Protein AF-A0A7S4APW2-F1 (afdb_monomer_lite)

Sequence (548 aa):
MTDTPQLSEIRIISPELAVESDDISSRRARQATAEILATDNDNNNNMNKKTTRRNTIDNVVSSSSSSSSSSRRSPFLKQDEGVLMEVLAELDRERHKRAELEAKVRVLEQEVQIHRRKSSKSSKTSMRDYTIVKTERDGYKEILDALTQDRPAFSICSTSNGKQQKRDDPYNQQQSLPIHIVRLLEVMPWDSRAQQYVFGEEHVYEWQIYSADKKWQKELRYFPTFFKTLPIVVPSPGKTVSDEAAAAKTNPFFGAANIAPPKQCVLTDLEGKTIFNIDKGYPLPEDGGGWTWVGPWKVEKNNDTDEQGWTYSNETQFMSDISTYHGQFLVPEKGTPNIMKRRRKWIRPRTLIDYPYASKMTQEYLKLIAEKSRLGSSFDKLSGQLVDTKMSLTTLEADEERTSARMRVLERDLDDKNKILGLVEHGAGLKLIKAAATTTTGSTPKPSDGHSKSLDSTKKVDDIRSAVTQWVSNTVHKQLQPTNEDSTIATAPLKTTKENYEKKGNGHKAEVDENNSSIGPNSSPDQSILVTQLVQQQQQQQQQQDPK

Foldseek 3Di:
DDDDDDDDDDPDDDPPPPDPDPCVVVVVVVVVVVVVVVVVVVVPPPPPPDDDDDDDDDDDDDDDDPPPPPPPPDPVVVVVVVVVVVVVVVVVVVVVVLVVLVVLLVVLVVVLVVLVVVVVDDDPVSVVVSVVSVVVSVVSVVVSCVVPVQFLLPVVVVPVVPDPPPDDPVPPPLQADDSVLLVCLQPPVVDPVNVPVFKDKDKKKWKWWQDPVRDTDFAPVPDDVVLVPAAEDEPDLPDPVPVVVVVVVVCCPPPPPQDDPDQRGFMDDQQSRYTYDCPSHDDDRPSQFDKDWQGGKDWDDDPLADPRQKFWDQDPNCRNCVPPDPDRRDPDDPPPPRTTMIMIMIMIMMGGQGHPRHGPVSNVVSVVVSVVSNVVSVVVVVVVVVVVVVVVVVVVVVVVVVVVVVVVVVVVVVVVVVVVVVVCCVVVPVPVPPPPPPPDDDDDDDDDDDDDDPPPPVVVVVVVVVVVVVVVVVVVVVVPPPPPVPDPPDDDDDDDDDDDDDDDDDDDDDDDDDDDDDDDDPDPPVVVVVVVVVVVVVVVVVVVPDDD

Organism: NCBI:txid44445

pLDDT: mean 70.66, std 21.28, range [29.33, 97.62]

Structure (mmCIF, N/CA/C/O backbone):
data_AF-A0A7S4APW2-F1
#
_entry.id   AF-A0A7S4APW2-F1
#
loop_
_atom_site.group_PDB
_atom_site.id
_atom_site.type_symbol
_atom_site.label_atom_id
_atom_site.label_alt_id
_atom_site.label_comp_id
_atom_site.label_asym_id
_atom_site.label_entity_id
_atom_site.label_seq_id
_atom_site.pdbx_PDB_ins_code
_atom_site.Cartn_x
_atom_site.Cartn_y
_atom_site.Cartn_z
_atom_site.occupancy
_atom_site.B_iso_or_equiv
_atom_site.auth_seq_id
_atom_site.auth_comp_id
_atom_site.auth_asym_id
_atom_site.auth_atom_id
_atom_site.pdbx_PDB_model_num
ATOM 1 N N . MET A 1 1 ? -24.302 52.470 4.483 1.00 46.66 1 MET A N 1
ATOM 2 C CA . MET A 1 1 ? -24.109 51.117 3.911 1.00 46.66 1 MET A CA 1
ATOM 3 C C . MET A 1 1 ? -22.610 50.872 3.915 1.00 46.66 1 MET A C 1
ATOM 5 O O . MET A 1 1 ? -21.939 51.412 3.057 1.00 46.66 1 MET A O 1
ATOM 9 N N . THR A 1 2 ? -21.995 50.275 4.925 1.00 39.41 2 THR A N 1
ATOM 10 C CA . THR A 1 2 ? -22.342 49.064 5.683 1.00 39.41 2 THR A CA 1
ATOM 11 C C . THR A 1 2 ? -22.019 49.246 7.171 1.00 39.41 2 THR A C 1
ATOM 13 O O . THR A 1 2 ? -20.874 49.534 7.509 1.00 39.41 2 THR A O 1
ATOM 16 N N . ASP A 1 3 ? -23.019 49.062 8.034 1.00 38.59 3 ASP A N 1
ATOM 17 C CA . ASP A 1 3 ? -22.862 49.062 9.491 1.00 38.59 3 ASP A CA 1
ATOM 18 C C . ASP A 1 3 ? -22.410 47.678 9.971 1.00 38.59 3 ASP A C 1
ATOM 20 O O . ASP A 1 3 ? -23.110 46.679 9.802 1.00 38.59 3 ASP A O 1
ATOM 24 N N . THR A 1 4 ? -21.229 47.622 10.577 1.00 44.81 4 THR A N 1
ATOM 25 C CA . THR A 1 4 ? -20.754 46.500 11.396 1.00 44.81 4 THR A CA 1
ATOM 26 C C . THR A 1 4 ? -21.271 46.659 12.829 1.00 44.81 4 THR A C 1
ATOM 28 O O . THR A 1 4 ? -21.018 47.705 13.431 1.00 44.81 4 THR A O 1
ATOM 31 N N . PRO A 1 5 ? -21.948 45.657 13.421 1.00 49.31 5 PRO A N 1
ATOM 32 C CA . PRO A 1 5 ? -22.375 45.741 14.810 1.00 49.31 5 PRO A CA 1
ATOM 33 C C . PRO A 1 5 ? -21.174 45.552 15.744 1.00 49.31 5 PRO A C 1
ATOM 35 O O . PRO A 1 5 ? -20.456 44.555 15.668 1.00 49.31 5 PRO A O 1
ATOM 38 N N . GLN A 1 6 ? -20.964 46.519 16.639 1.00 41.28 6 GLN A N 1
ATOM 39 C CA . GLN A 1 6 ? -20.051 46.374 17.768 1.00 41.28 6 GLN A CA 1
ATOM 40 C C . GLN A 1 6 ? -20.635 45.363 18.760 1.00 41.28 6 GLN A C 1
ATOM 42 O O . GLN A 1 6 ? -21.744 45.538 19.263 1.00 41.28 6 GLN A O 1
ATOM 47 N N . LEU A 1 7 ? -19.879 44.299 19.028 1.00 38.47 7 LEU A N 1
ATOM 48 C CA . LEU A 1 7 ? -20.158 43.343 20.094 1.00 38.47 7 LEU A CA 1
ATOM 49 C C . LEU A 1 7 ? -19.950 44.040 21.441 1.00 38.47 7 LEU A C 1
ATOM 51 O O . LEU A 1 7 ? -18.830 44.400 21.799 1.00 38.47 7 LEU A O 1
ATOM 55 N N . SER A 1 8 ? -21.043 44.246 22.169 1.00 45.22 8 SER A N 1
ATOM 56 C CA . SER A 1 8 ? -21.020 44.706 23.549 1.00 45.22 8 SER A CA 1
ATOM 57 C C . SER A 1 8 ? -20.456 43.618 24.464 1.00 45.22 8 SER A C 1
ATOM 59 O O . SER A 1 8 ? -20.841 42.450 24.431 1.00 45.22 8 SER A O 1
ATOM 61 N N . GLU A 1 9 ? -19.507 44.044 25.284 1.00 38.50 9 GLU A N 1
ATOM 62 C CA . GLU A 1 9 ? -18.780 43.273 26.279 1.00 38.50 9 GLU A CA 1
ATOM 63 C C . GLU A 1 9 ? -19.743 42.810 27.392 1.00 38.50 9 GLU A C 1
ATOM 65 O O . GLU A 1 9 ? -20.202 43.598 28.222 1.00 38.50 9 GLU A O 1
ATOM 70 N N . ILE A 1 10 ? -20.100 41.522 27.397 1.00 38.59 10 ILE A N 1
ATOM 71 C CA . ILE A 1 10 ? -20.909 40.914 28.460 1.00 38.59 10 ILE A CA 1
ATOM 72 C C . ILE A 1 10 ? -20.007 40.731 29.686 1.00 38.59 10 ILE A C 1
ATOM 74 O O . ILE A 1 10 ? -19.272 39.751 29.801 1.00 38.59 10 ILE A O 1
ATOM 78 N N . ARG A 1 11 ? -20.067 41.679 30.629 1.00 34.31 11 ARG A N 1
ATOM 79 C CA . ARG A 1 11 ? -19.529 41.488 31.982 1.00 34.31 11 ARG A CA 1
ATOM 80 C C . ARG A 1 11 ? -20.405 40.487 32.732 1.00 34.31 11 ARG A C 1
ATOM 82 O O . ARG A 1 11 ? -21.483 40.827 33.212 1.00 34.31 11 ARG A O 1
ATOM 89 N N . ILE A 1 12 ? -19.920 39.255 32.839 1.00 37.19 12 ILE A N 1
ATOM 90 C CA . ILE A 1 12 ? -20.450 38.247 33.757 1.00 37.19 12 ILE A CA 1
ATOM 91 C C . ILE A 1 12 ? -20.097 38.704 35.177 1.00 37.19 12 ILE A C 1
ATOM 93 O O . ILE A 1 12 ? -18.947 38.630 35.604 1.00 37.19 12 ILE A O 1
ATOM 97 N N . ILE A 1 13 ? -21.088 39.234 35.892 1.00 36.31 13 ILE A N 1
ATOM 98 C CA . ILE A 1 13 ? -20.993 39.517 37.324 1.00 36.31 13 ILE A CA 1
ATOM 99 C C . ILE A 1 13 ? -21.163 38.176 38.043 1.00 36.31 13 ILE A C 1
ATOM 101 O O . ILE A 1 13 ? -22.276 37.661 38.137 1.00 36.31 13 ILE A O 1
ATOM 105 N N . SER A 1 14 ? -20.060 37.599 38.523 1.00 35.00 14 SER A N 1
ATOM 106 C CA . SER A 1 14 ? -20.093 36.487 39.477 1.00 35.00 14 SER A CA 1
ATOM 107 C C . SER A 1 14 ? -20.611 36.997 40.825 1.00 35.00 14 SER A C 1
ATOM 109 O O . SER A 1 14 ? -19.992 37.898 41.395 1.00 35.00 14 SER A O 1
ATOM 111 N N . PRO A 1 15 ? -21.711 36.453 41.373 1.00 44.31 15 PRO A N 1
ATOM 112 C CA . PRO A 1 15 ? -22.085 36.725 42.749 1.00 44.31 15 PRO A CA 1
ATOM 113 C C . PRO A 1 15 ? -21.163 35.919 43.670 1.00 44.31 15 PRO A C 1
ATOM 115 O O . PRO A 1 15 ? -21.311 34.708 43.827 1.00 44.31 15 PRO A O 1
ATOM 118 N N . GLU A 1 16 ? -20.195 36.603 44.273 1.00 35.84 16 GLU A N 1
ATOM 119 C CA . GLU A 1 16 ? -19.396 36.101 45.388 1.00 35.84 16 GLU A CA 1
ATOM 120 C C . GLU A 1 16 ? -20.300 36.026 46.632 1.00 35.84 16 GLU A C 1
ATOM 122 O O . GLU A 1 16 ? -20.378 36.938 47.451 1.00 35.84 16 GLU A O 1
ATOM 127 N N . LEU A 1 17 ? -21.083 34.948 46.728 1.00 38.81 17 LEU A N 1
ATOM 128 C CA . LEU A 1 17 ? -21.803 34.586 47.943 1.00 38.81 17 LEU A CA 1
ATOM 129 C C . LEU A 1 17 ? -20.832 33.843 48.859 1.00 38.81 17 LEU A C 1
ATOM 131 O O . LEU A 1 17 ? -20.675 32.626 48.770 1.00 38.81 17 LEU A O 1
ATOM 135 N N . ALA A 1 18 ? -20.187 34.596 49.749 1.00 39.97 18 ALA A N 1
ATOM 136 C CA . ALA A 1 18 ? -19.534 34.061 50.933 1.00 39.97 18 ALA A CA 1
ATOM 137 C C . ALA A 1 18 ? -20.603 33.442 51.850 1.00 39.97 18 ALA A C 1
ATOM 139 O O . ALA A 1 18 ? -21.172 34.100 52.718 1.00 39.97 18 ALA A O 1
ATOM 140 N N . VAL A 1 19 ? -20.923 32.172 51.606 1.00 42.41 19 VAL A N 1
ATOM 141 C CA . VAL A 1 19 ? -21.634 31.325 52.560 1.00 42.41 19 VAL A CA 1
ATOM 142 C C . VAL A 1 19 ? -20.557 30.614 53.368 1.00 42.41 19 VAL A C 1
ATOM 144 O O . VAL A 1 19 ? -19.901 29.705 52.862 1.00 42.41 19 VAL A O 1
ATOM 147 N N . GLU A 1 20 ? -20.356 31.049 54.613 1.00 45.91 20 GLU A N 1
ATOM 148 C CA . GLU A 1 20 ? -19.683 30.250 55.639 1.00 45.91 20 GLU A CA 1
ATOM 149 C C . GLU A 1 20 ? -20.482 28.952 55.808 1.00 45.91 20 GLU A C 1
ATOM 151 O O . GLU A 1 20 ? -21.483 28.886 56.518 1.00 45.91 20 GLU A O 1
ATOM 156 N N . SER A 1 21 ? -20.097 27.917 55.064 1.00 43.94 21 SER A N 1
ATOM 157 C CA . SER A 1 21 ? -20.620 26.573 55.253 1.00 43.94 21 SER A CA 1
ATOM 158 C C . SER A 1 21 ? -20.024 26.015 56.540 1.00 43.94 21 SER A C 1
ATOM 160 O O . SER A 1 21 ? -18.816 25.785 56.605 1.00 43.94 21 SER A O 1
ATOM 162 N N . ASP A 1 22 ? -20.873 25.799 57.542 1.00 47.16 22 ASP A N 1
ATOM 163 C CA . ASP A 1 22 ? -20.510 25.177 58.811 1.00 47.16 22 ASP A CA 1
ATOM 164 C C . ASP A 1 22 ? -19.662 23.909 58.600 1.00 47.16 22 ASP A C 1
ATOM 166 O O . ASP A 1 22 ? -20.086 22.909 58.010 1.00 47.16 22 ASP A O 1
ATOM 170 N N . ASP A 1 23 ? -18.457 23.944 59.166 1.00 55.06 23 ASP A N 1
ATOM 171 C CA . ASP A 1 23 ? -17.358 22.971 59.067 1.00 55.06 23 ASP A CA 1
ATOM 172 C C . ASP A 1 23 ? -17.702 21.560 59.618 1.00 55.06 23 ASP A C 1
ATOM 174 O O . ASP A 1 23 ? -16.896 20.624 59.617 1.00 55.06 23 ASP A O 1
ATOM 178 N N . ILE A 1 24 ? -18.933 21.374 60.101 1.00 56.41 24 ILE A N 1
ATOM 179 C CA . ILE A 1 24 ? -19.411 20.170 60.788 1.00 56.41 24 ILE A CA 1
ATOM 180 C C . ILE A 1 24 ? -19.688 19.032 59.793 1.00 56.41 24 ILE A C 1
ATOM 182 O O . ILE A 1 24 ? -19.375 17.873 60.084 1.00 56.41 24 ILE A O 1
ATOM 186 N N . SER A 1 25 ? -20.217 19.341 58.602 1.00 54.72 25 SER A N 1
ATOM 187 C CA . SER A 1 25 ? -20.509 18.320 57.581 1.00 54.72 25 SER A CA 1
ATOM 188 C C . SER A 1 25 ? -19.222 17.769 56.948 1.00 54.72 25 SER A C 1
ATOM 190 O O . SER A 1 25 ? -19.047 16.556 56.813 1.00 54.72 25 SER A O 1
ATOM 192 N N . SER A 1 26 ? -18.246 18.650 56.696 1.00 58.59 26 SER A N 1
ATOM 193 C CA . SER A 1 26 ? -16.911 18.288 56.196 1.00 58.59 26 SER A CA 1
ATOM 194 C C . SER A 1 26 ? -16.142 17.416 57.199 1.00 58.59 26 SER A C 1
ATOM 196 O O . SER A 1 26 ? -15.516 16.425 56.816 1.00 58.59 26 SER A O 1
ATOM 198 N N . ARG A 1 27 ? -16.254 17.703 58.507 1.00 62.44 27 ARG A N 1
ATOM 199 C CA . ARG A 1 27 ? -15.673 16.858 59.565 1.00 62.44 27 ARG A CA 1
ATOM 200 C C . ARG A 1 27 ? -16.296 15.467 59.622 1.00 62.44 27 ARG A C 1
ATOM 202 O O . ARG A 1 27 ? -15.559 14.490 59.732 1.00 62.44 27 ARG A O 1
ATOM 209 N N . ARG A 1 28 ? -17.626 15.359 59.523 1.00 62.88 28 ARG A N 1
ATOM 210 C CA . ARG A 1 28 ? -18.327 14.067 59.602 1.00 62.88 28 ARG A CA 1
ATOM 211 C C . ARG A 1 28 ? -18.075 13.202 58.360 1.00 62.88 28 ARG A C 1
ATOM 213 O O . ARG A 1 28 ? -17.872 12.000 58.505 1.00 62.88 28 ARG A O 1
ATOM 220 N N . ALA A 1 29 ? -17.981 13.813 57.176 1.00 59.59 29 ALA A N 1
ATOM 221 C CA . ALA A 1 29 ? -17.570 13.123 55.954 1.00 59.59 29 ALA A CA 1
ATOM 222 C C . ALA A 1 29 ? -16.134 12.584 56.066 1.00 59.59 29 ALA A C 1
ATOM 224 O O . ALA A 1 29 ? -15.910 11.406 55.814 1.00 59.59 29 ALA A O 1
ATOM 225 N N . ARG A 1 30 ? -15.173 13.396 56.536 1.00 68.25 30 ARG A N 1
ATOM 226 C CA . ARG A 1 30 ? -13.781 12.946 56.747 1.00 68.25 30 ARG A CA 1
ATOM 227 C C . ARG A 1 30 ? -13.668 11.836 57.796 1.00 68.25 30 ARG A C 1
ATOM 229 O O . ARG A 1 30 ? -12.844 10.941 57.638 1.00 68.25 30 ARG A O 1
ATOM 236 N N . GLN A 1 31 ? -14.495 11.878 58.842 1.00 70.06 31 GLN A N 1
ATOM 237 C CA . GLN A 1 31 ? -14.509 10.855 59.889 1.00 70.06 31 GLN A CA 1
ATOM 238 C C . GLN A 1 31 ? -15.066 9.517 59.376 1.00 70.06 31 GLN A C 1
ATOM 240 O O . GLN A 1 31 ? -14.469 8.481 59.649 1.00 70.06 31 GLN A O 1
ATOM 245 N N . ALA A 1 32 ? -16.123 9.536 58.556 1.00 64.50 32 ALA A N 1
ATOM 246 C CA . ALA A 1 32 ? -16.670 8.329 57.931 1.00 64.50 32 ALA A CA 1
ATOM 247 C C . ALA A 1 32 ? -15.687 7.683 56.934 1.00 64.50 32 ALA A C 1
ATOM 249 O O . ALA A 1 32 ? -15.544 6.462 56.910 1.00 64.50 32 ALA A O 1
ATOM 250 N N . THR A 1 33 ? -14.954 8.482 56.148 1.00 62.84 33 THR A N 1
ATOM 251 C CA . THR A 1 33 ? -13.938 7.953 55.218 1.00 62.84 33 THR A CA 1
ATOM 252 C C . THR A 1 33 ? -12.759 7.312 55.955 1.00 62.84 33 THR A C 1
ATOM 254 O O . THR A 1 33 ? -12.252 6.279 55.521 1.00 62.84 33 THR A O 1
ATOM 257 N N . ALA A 1 34 ? -12.336 7.890 57.085 1.00 66.81 34 ALA A N 1
ATOM 258 C CA . ALA A 1 34 ? -11.272 7.329 57.917 1.00 66.81 34 ALA A CA 1
ATOM 259 C C . ALA A 1 34 ? -11.684 6.002 58.584 1.00 66.81 34 ALA A C 1
ATOM 261 O O . ALA A 1 34 ? -10.858 5.101 58.708 1.00 66.81 34 ALA A O 1
ATOM 262 N N . GLU A 1 35 ? -12.955 5.861 58.968 1.00 65.94 35 GLU A N 1
ATOM 263 C CA . GLU A 1 35 ? -13.482 4.642 59.593 1.00 65.94 35 GLU A CA 1
ATOM 264 C C . GLU A 1 35 ? -13.567 3.475 58.592 1.00 65.94 35 GLU A C 1
ATOM 266 O O . GLU A 1 35 ? -13.188 2.353 58.922 1.00 65.94 35 GLU A O 1
ATOM 271 N N . ILE A 1 36 ? -13.947 3.752 57.337 1.00 58.50 36 ILE A N 1
ATOM 272 C CA . ILE A 1 36 ? -13.977 2.751 56.254 1.00 58.50 36 ILE A CA 1
ATOM 273 C C . ILE A 1 36 ? -12.556 2.283 55.888 1.00 58.50 36 ILE A C 1
ATOM 275 O O . ILE A 1 36 ? -12.321 1.085 55.731 1.00 58.50 36 ILE A O 1
ATOM 279 N N . LEU A 1 37 ? -11.585 3.202 55.817 1.00 58.94 37 LEU A N 1
ATOM 280 C CA . LEU A 1 37 ? -10.184 2.858 55.533 1.00 58.94 37 LEU A CA 1
ATOM 281 C C . LEU A 1 37 ? -9.515 2.071 56.673 1.00 58.94 37 LEU A C 1
ATOM 283 O O . LEU A 1 37 ? -8.624 1.263 56.414 1.00 58.94 37 LEU A O 1
ATOM 287 N N . ALA A 1 38 ? -9.941 2.271 57.924 1.00 59.12 38 ALA A N 1
ATOM 288 C CA . ALA A 1 38 ? -9.437 1.503 59.061 1.00 59.12 38 ALA A CA 1
ATOM 289 C C . ALA A 1 38 ? -9.945 0.050 59.051 1.00 59.12 38 ALA A C 1
ATOM 291 O O . ALA A 1 38 ? -9.188 -0.859 59.389 1.00 59.12 38 ALA A O 1
ATOM 292 N N . THR A 1 39 ? -11.182 -0.195 58.603 1.00 53.47 39 THR A N 1
ATOM 293 C CA . THR A 1 39 ? -11.754 -1.553 58.560 1.00 53.47 39 THR A CA 1
ATOM 294 C C . THR A 1 39 ? -11.157 -2.460 57.480 1.00 53.47 39 THR A C 1
ATOM 296 O O . THR A 1 39 ? -11.162 -3.679 57.648 1.00 53.47 39 THR A O 1
ATOM 299 N N . ASP A 1 40 ? -10.578 -1.900 56.414 1.00 46.88 40 ASP A N 1
ATOM 300 C CA . ASP A 1 40 ? -9.946 -2.692 55.347 1.00 46.88 40 ASP A CA 1
ATOM 301 C C . ASP A 1 40 ? -8.516 -3.151 55.696 1.00 46.88 40 ASP A C 1
ATOM 303 O O . ASP A 1 40 ? -8.002 -4.099 55.096 1.00 46.88 40 ASP A O 1
ATOM 307 N N . ASN A 1 41 ? -7.876 -2.542 56.701 1.00 45.44 41 ASN A N 1
ATOM 308 C CA . ASN A 1 41 ? -6.494 -2.867 57.067 1.00 45.44 41 ASN A CA 1
ATOM 309 C C . ASN A 1 41 ? -6.378 -4.086 58.008 1.00 45.44 41 ASN A C 1
ATOM 311 O O . ASN A 1 41 ? -5.347 -4.760 58.025 1.00 45.44 41 ASN A O 1
ATOM 315 N N . ASP A 1 42 ? -7.445 -4.437 58.735 1.00 46.06 42 ASP A N 1
ATOM 316 C CA . ASP A 1 42 ? -7.441 -5.578 59.665 1.00 46.06 42 ASP A CA 1
ATOM 317 C C . ASP A 1 42 ? -7.689 -6.934 58.981 1.00 46.06 42 ASP A C 1
ATOM 319 O O . ASP A 1 42 ? -7.363 -7.987 59.535 1.00 46.06 42 ASP A O 1
ATOM 323 N N . ASN A 1 43 ? -8.187 -6.941 57.740 1.00 44.16 43 ASN A N 1
ATOM 324 C CA . ASN A 1 43 ? -8.532 -8.181 57.039 1.00 44.16 43 ASN A CA 1
ATOM 325 C C . ASN A 1 43 ? -7.369 -8.796 56.231 1.00 44.16 43 ASN A C 1
ATOM 327 O O . ASN A 1 43 ? -7.477 -9.926 55.755 1.00 44.16 43 ASN A O 1
ATOM 331 N N . ASN A 1 44 ? -6.235 -8.095 56.103 1.00 41.25 44 ASN A N 1
ATOM 332 C CA . ASN A 1 44 ? -5.114 -8.524 55.252 1.00 41.25 44 ASN A CA 1
ATOM 333 C C . ASN A 1 44 ? -3.974 -9.247 56.000 1.00 41.25 44 ASN A C 1
ATOM 335 O O . ASN A 1 44 ? -3.053 -9.772 55.376 1.00 41.25 44 ASN A O 1
ATOM 339 N N . ASN A 1 45 ? -4.040 -9.349 57.332 1.00 43.34 45 ASN A N 1
ATOM 340 C CA . ASN A 1 45 ? -2.967 -9.945 58.141 1.00 43.34 45 ASN A CA 1
ATOM 341 C C . ASN A 1 45 ? -3.084 -11.463 58.384 1.00 43.34 45 ASN A C 1
ATOM 343 O O . ASN A 1 45 ? -2.236 -12.035 59.072 1.00 43.34 45 ASN A O 1
ATOM 347 N N . ASN A 1 46 ? -4.081 -12.150 57.808 1.00 41.22 46 ASN A N 1
ATOM 348 C CA . ASN A 1 46 ? -4.351 -13.562 58.131 1.00 41.22 46 ASN A CA 1
ATOM 349 C C . ASN A 1 46 ? -4.052 -14.584 57.010 1.00 41.22 46 ASN A C 1
ATOM 351 O O . ASN A 1 46 ? -4.343 -15.766 57.174 1.00 41.22 46 ASN A O 1
ATOM 355 N N . MET A 1 47 ? -3.440 -14.178 55.887 1.00 44.22 47 MET A N 1
ATOM 356 C CA . MET A 1 47 ? -3.174 -15.078 54.740 1.00 44.22 47 MET A CA 1
ATOM 357 C C . MET A 1 47 ? -1.693 -15.450 54.508 1.00 44.22 47 MET A C 1
ATOM 359 O O . MET A 1 47 ? -1.412 -16.320 53.693 1.00 44.22 47 MET A O 1
ATOM 363 N N . ASN A 1 48 ? -0.735 -14.906 55.274 1.00 38.12 48 ASN A N 1
ATOM 364 C CA . ASN A 1 48 ? 0.709 -15.110 55.033 1.00 38.12 48 ASN A CA 1
ATOM 365 C C . ASN A 1 48 ? 1.444 -16.008 56.052 1.00 38.12 48 ASN A C 1
ATOM 367 O O . ASN A 1 48 ? 2.607 -15.778 56.380 1.00 38.12 48 ASN A O 1
ATOM 371 N N . LYS A 1 49 ? 0.807 -17.075 56.553 1.00 39.88 49 LYS A N 1
ATOM 372 C CA . LYS A 1 49 ? 1.482 -18.077 57.411 1.00 39.88 49 LYS A CA 1
ATOM 373 C C . LYS A 1 49 ? 1.156 -19.523 57.033 1.00 39.88 49 LYS A C 1
ATOM 375 O O . LYS A 1 49 ? 0.736 -20.292 57.894 1.00 39.88 49 LYS A O 1
ATOM 380 N N . LYS A 1 50 ? 1.351 -19.946 55.775 1.00 42.66 50 LYS A N 1
ATOM 381 C CA . LYS A 1 50 ? 1.342 -21.396 55.485 1.00 42.66 50 LYS A CA 1
ATOM 382 C C . LYS A 1 50 ? 2.018 -21.868 54.192 1.00 42.66 50 LYS A C 1
ATOM 384 O O . LYS A 1 50 ? 1.432 -22.680 53.491 1.00 42.66 50 LYS A O 1
ATOM 389 N N . THR A 1 51 ? 3.269 -21.495 53.917 1.00 39.91 51 THR A N 1
ATOM 390 C CA . THR A 1 51 ? 4.042 -22.219 52.879 1.00 39.91 51 THR A CA 1
ATOM 391 C C . THR A 1 51 ? 5.555 -22.091 53.054 1.00 39.91 51 THR A C 1
ATOM 393 O O . THR A 1 51 ? 6.254 -21.512 52.236 1.00 39.91 51 THR A O 1
ATOM 396 N N . THR A 1 52 ? 6.087 -22.700 54.115 1.00 40.53 52 THR A N 1
ATOM 397 C CA . THR A 1 52 ? 7.522 -23.011 54.195 1.00 40.53 52 THR A CA 1
ATOM 398 C C . THR A 1 52 ? 7.682 -24.442 54.672 1.00 40.53 52 THR A C 1
ATOM 400 O O . THR A 1 52 ? 7.676 -24.702 55.873 1.00 40.53 52 THR A O 1
ATOM 403 N N . ARG A 1 53 ? 7.808 -25.389 53.734 1.00 36.56 53 ARG A N 1
ATOM 404 C CA . ARG A 1 53 ? 8.491 -26.669 53.971 1.00 36.56 53 ARG A CA 1
ATOM 405 C C . ARG A 1 53 ? 8.810 -27.390 52.657 1.00 36.56 53 ARG A C 1
ATOM 407 O O . ARG A 1 53 ? 7.902 -27.774 51.935 1.00 36.56 53 ARG A O 1
ATOM 414 N N . ARG A 1 54 ? 10.114 -27.656 52.500 1.00 37.50 54 ARG A N 1
ATOM 415 C CA . ARG A 1 54 ? 10.773 -28.717 51.714 1.00 37.50 54 ARG A CA 1
ATOM 416 C C . ARG A 1 54 ? 10.695 -28.625 50.185 1.00 37.50 54 ARG A C 1
ATOM 418 O O . ARG A 1 54 ? 9.682 -28.946 49.587 1.00 37.50 54 ARG A O 1
ATOM 425 N N . ASN A 1 55 ? 11.844 -28.363 49.562 1.00 35.97 55 ASN A N 1
ATOM 426 C CA . ASN A 1 55 ? 12.642 -29.454 48.996 1.00 35.97 55 ASN A CA 1
ATOM 427 C C . ASN A 1 55 ? 14.073 -28.988 48.706 1.00 35.97 55 ASN A C 1
ATOM 429 O O . ASN A 1 55 ? 14.314 -28.124 47.871 1.00 35.97 55 ASN A O 1
ATOM 433 N N . THR A 1 56 ? 15.002 -29.593 49.440 1.00 41.38 56 THR A N 1
ATOM 434 C CA . THR A 1 56 ? 16.437 -29.626 49.172 1.00 41.38 56 THR A CA 1
ATOM 435 C C . THR A 1 56 ? 16.680 -30.898 48.372 1.00 41.38 56 THR A C 1
ATOM 437 O O . THR A 1 56 ? 16.473 -31.986 48.909 1.00 41.38 56 THR A O 1
ATOM 440 N N . ILE A 1 57 ? 17.067 -30.773 47.106 1.00 46.34 57 ILE A N 1
ATOM 441 C CA . ILE A 1 57 ? 17.727 -31.845 46.361 1.00 46.34 57 ILE A CA 1
ATOM 442 C C . ILE A 1 57 ? 18.899 -31.197 45.638 1.00 46.34 57 ILE A C 1
ATOM 444 O O . ILE A 1 57 ? 18.723 -30.330 44.783 1.00 46.34 57 ILE A O 1
ATOM 448 N N . ASP A 1 58 ? 20.086 -31.611 46.058 1.00 40.84 58 ASP A N 1
ATOM 449 C CA . ASP A 1 58 ? 21.338 -31.383 45.370 1.00 40.84 58 ASP A CA 1
ATOM 450 C C . ASP A 1 58 ? 21.303 -32.015 43.971 1.00 40.84 58 ASP A C 1
ATOM 452 O O . ASP A 1 58 ? 20.744 -33.096 43.773 1.00 40.84 58 ASP A O 1
ATOM 456 N N . ASN A 1 59 ? 22.066 -31.413 43.059 1.00 37.44 59 ASN A N 1
ATOM 457 C CA . ASN A 1 59 ? 23.229 -32.050 42.433 1.00 37.44 59 ASN A CA 1
ATOM 458 C C . ASN A 1 59 ? 23.302 -31.931 40.893 1.00 37.44 59 ASN A C 1
ATOM 460 O O . ASN A 1 59 ? 22.331 -32.119 40.167 1.00 37.44 59 ASN A O 1
ATOM 464 N N . VAL A 1 60 ? 24.553 -31.745 40.455 1.00 33.84 60 VAL A N 1
ATOM 465 C CA . VAL A 1 60 ? 25.149 -32.046 39.139 1.00 33.84 60 VAL A CA 1
ATOM 466 C C . VAL A 1 60 ? 25.010 -31.017 38.003 1.00 33.84 60 VAL A C 1
ATOM 468 O O . VAL A 1 60 ? 24.101 -31.037 37.184 1.00 33.84 60 VAL A O 1
ATOM 471 N N . VAL A 1 61 ? 26.042 -30.166 37.930 1.00 45.19 61 VAL A N 1
ATOM 472 C CA . VAL A 1 61 ? 26.958 -29.983 36.783 1.00 45.19 61 VAL A CA 1
ATOM 473 C C . VAL A 1 61 ? 26.362 -30.230 35.393 1.00 45.19 61 VAL A C 1
ATOM 475 O O . VAL A 1 61 ? 26.244 -31.368 34.948 1.00 45.19 61 VAL A O 1
ATOM 478 N N . SER A 1 62 ? 26.163 -29.150 34.637 1.00 34.19 62 SER A N 1
ATOM 479 C CA . SER A 1 62 ? 26.466 -29.115 33.201 1.00 34.19 62 SER A CA 1
ATOM 480 C C . SER A 1 62 ? 26.698 -27.673 32.762 1.00 34.19 62 SER A C 1
ATOM 482 O O . SER A 1 62 ? 25.800 -26.843 32.693 1.00 34.19 62 SER A O 1
ATOM 484 N N . SER A 1 63 ? 27.969 -27.399 32.511 1.00 43.56 63 SER A N 1
ATOM 485 C CA . SER A 1 63 ? 28.521 -26.245 31.823 1.00 43.56 63 SER A CA 1
ATOM 486 C C . SER A 1 63 ? 27.924 -26.091 30.422 1.00 43.56 63 SER A C 1
ATOM 488 O O . SER A 1 63 ? 28.186 -26.914 29.547 1.00 43.56 63 SER A O 1
ATOM 490 N N . SER A 1 64 ? 27.197 -25.000 30.190 1.00 34.91 64 SER A N 1
ATOM 491 C CA . SER A 1 64 ? 26.890 -24.504 28.849 1.00 34.91 64 SER A CA 1
ATOM 492 C C . SER A 1 64 ? 27.267 -23.029 28.756 1.00 34.91 64 SER A C 1
ATOM 494 O O . SER A 1 64 ? 26.685 -22.165 29.411 1.00 34.91 64 SER A O 1
ATOM 496 N N . SER A 1 65 ? 28.284 -22.790 27.940 1.00 40.47 65 SER A N 1
ATOM 497 C CA . SER A 1 65 ? 28.795 -21.515 27.457 1.00 40.47 65 SER A CA 1
ATOM 498 C C . SER A 1 65 ? 27.679 -20.572 27.004 1.00 40.47 65 SER A C 1
ATOM 500 O O . SER A 1 65 ? 27.090 -20.749 25.939 1.00 40.47 65 SER A O 1
ATOM 502 N N . SER A 1 66 ? 27.421 -19.539 27.802 1.00 37.94 66 SER A N 1
ATOM 503 C CA . SER A 1 66 ? 26.585 -18.404 27.430 1.00 37.94 66 SER A CA 1
ATOM 504 C C . SER A 1 66 ? 27.360 -17.488 26.482 1.00 37.94 66 SER A C 1
ATOM 506 O O . SER A 1 66 ? 28.117 -16.616 26.912 1.00 37.94 66 SER A O 1
ATOM 508 N N . SER A 1 67 ? 27.169 -17.694 25.182 1.00 39.38 67 SER A N 1
ATOM 509 C CA . SER A 1 67 ? 27.472 -16.708 24.151 1.00 39.38 67 SER A CA 1
ATOM 510 C C . SER A 1 67 ? 26.565 -15.496 24.361 1.00 39.38 67 SER A C 1
ATOM 512 O O . SER A 1 67 ? 25.366 -15.535 24.085 1.00 39.38 67 SER A O 1
ATOM 514 N N . SER A 1 68 ? 27.147 -14.428 24.895 1.00 40.34 68 SER A N 1
ATOM 515 C CA . SER A 1 68 ? 26.542 -13.115 25.077 1.00 40.34 68 SER A CA 1
ATOM 516 C C . SER A 1 68 ? 26.262 -12.462 23.720 1.00 40.34 68 SER A C 1
ATOM 518 O O . SER A 1 68 ? 27.001 -11.604 23.245 1.00 40.34 68 SER A O 1
ATOM 520 N N . SER A 1 69 ? 25.152 -12.847 23.090 1.00 39.91 69 SER A N 1
ATOM 521 C CA . SER A 1 69 ? 24.544 -12.057 22.025 1.00 39.91 69 SER A CA 1
ATOM 522 C C . SER A 1 69 ? 23.999 -10.775 22.654 1.00 39.91 69 SER A C 1
ATOM 524 O O . SER A 1 69 ? 22.897 -10.746 23.210 1.00 39.91 69 SER A O 1
ATOM 526 N N . SER A 1 70 ? 24.807 -9.718 22.613 1.00 41.22 70 SER A N 1
ATOM 527 C CA . SER A 1 70 ? 24.422 -8.351 22.939 1.00 41.22 70 SER A CA 1
ATOM 528 C C . SER A 1 70 ? 23.358 -7.887 21.946 1.00 41.22 70 SER A C 1
ATOM 530 O O . SER A 1 70 ? 23.620 -7.212 20.953 1.00 41.22 70 SER A O 1
ATOM 532 N N . SER A 1 71 ? 22.117 -8.285 22.225 1.00 42.12 71 SER A N 1
ATOM 533 C CA . SER A 1 71 ? 20.912 -7.732 21.629 1.00 42.12 71 SER A CA 1
ATOM 534 C C . SER A 1 71 ? 20.990 -6.217 21.782 1.00 42.12 71 SER A C 1
ATOM 536 O O . SER A 1 71 ? 20.777 -5.692 22.878 1.00 42.12 71 SER A O 1
ATOM 538 N N . ARG A 1 72 ? 21.306 -5.519 20.685 1.00 45.75 72 ARG A N 1
ATOM 539 C CA . ARG A 1 72 ? 21.157 -4.069 20.532 1.00 45.75 72 ARG A CA 1
ATOM 540 C C . ARG A 1 72 ? 19.671 -3.733 20.685 1.00 45.75 72 ARG A C 1
ATOM 542 O O . ARG A 1 72 ? 18.962 -3.541 19.706 1.00 45.75 72 ARG A O 1
ATOM 549 N N . ARG A 1 73 ? 19.179 -3.729 21.927 1.00 45.66 73 ARG A N 1
ATOM 550 C CA . ARG A 1 73 ? 17.877 -3.169 22.281 1.00 45.66 73 ARG A CA 1
ATOM 551 C C . ARG A 1 73 ? 17.946 -1.698 21.908 1.00 45.66 73 ARG A C 1
ATOM 553 O O . ARG A 1 73 ? 18.797 -0.972 22.422 1.00 45.66 73 ARG A O 1
ATOM 560 N N . SER A 1 74 ? 17.120 -1.306 20.945 1.00 47.72 74 SER A N 1
ATOM 561 C CA . SER A 1 74 ? 17.079 0.059 20.452 1.00 47.72 74 SER A CA 1
ATOM 562 C C . SER A 1 74 ? 16.815 1.012 21.630 1.00 47.72 74 SER A C 1
ATOM 564 O O . SER A 1 74 ? 15.944 0.742 22.462 1.00 47.72 74 SER A O 1
ATOM 566 N N . PRO A 1 75 ? 17.555 2.128 21.745 1.00 58.94 75 PRO A N 1
ATOM 567 C CA . PRO A 1 75 ? 17.354 3.108 22.815 1.00 58.94 75 PRO A CA 1
ATOM 568 C C . PRO A 1 75 ? 15.989 3.817 22.743 1.00 58.94 75 PRO A C 1
ATOM 570 O O . PRO A 1 75 ? 15.642 4.545 23.667 1.00 58.94 75 PRO A O 1
ATOM 573 N N . PHE A 1 76 ? 15.201 3.568 21.690 1.00 50.22 76 PHE A N 1
ATOM 574 C CA . PHE A 1 76 ? 13.881 4.158 21.471 1.00 50.22 76 PHE A CA 1
ATOM 575 C C . PHE A 1 76 ? 12.836 3.705 22.507 1.00 50.22 76 PHE A C 1
ATOM 577 O O . PHE A 1 76 ? 12.015 4.503 22.935 1.00 50.22 76 PHE A O 1
ATOM 584 N N . LEU A 1 77 ? 12.927 2.467 23.013 1.00 54.97 77 LEU A N 1
ATOM 585 C CA . LEU A 1 77 ? 11.931 1.923 23.952 1.00 54.97 77 LEU A CA 1
ATOM 586 C C . LEU A 1 77 ? 11.936 2.580 25.347 1.00 54.97 77 LEU A C 1
ATOM 588 O O . LEU A 1 77 ? 10.960 2.446 26.078 1.00 54.97 77 LEU A O 1
ATOM 592 N N . LYS A 1 78 ? 13.009 3.279 25.747 1.00 63.06 78 LYS A N 1
ATOM 593 C CA . LYS A 1 78 ? 13.103 3.865 27.100 1.00 63.06 78 LYS A CA 1
ATOM 594 C C . LYS A 1 78 ? 12.324 5.171 27.265 1.00 63.06 78 LYS A C 1
ATOM 596 O O . LYS A 1 78 ? 11.909 5.473 28.378 1.00 63.06 78 LYS A O 1
ATOM 601 N N . GLN A 1 79 ? 12.137 5.947 26.197 1.00 64.81 79 GLN A N 1
ATOM 602 C CA . GLN A 1 79 ? 11.296 7.151 26.262 1.00 64.81 79 GLN A CA 1
ATOM 603 C C . GLN A 1 79 ? 9.807 6.786 26.321 1.00 64.81 79 GLN A C 1
ATOM 605 O O . GLN A 1 79 ? 9.047 7.433 27.039 1.00 64.81 79 GLN A O 1
ATOM 610 N N . ASP A 1 80 ? 9.423 5.691 25.667 1.00 57.12 80 ASP A N 1
ATOM 611 C CA . ASP A 1 80 ? 8.034 5.227 25.611 1.00 57.12 80 ASP A CA 1
ATOM 612 C C . ASP A 1 80 ? 7.541 4.636 26.943 1.00 57.12 80 ASP A C 1
ATOM 614 O O . ASP A 1 80 ? 6.346 4.679 27.248 1.00 57.12 80 ASP A O 1
ATOM 618 N N . GLU A 1 81 ? 8.455 4.127 27.774 1.00 80.12 81 GLU A N 1
ATOM 619 C CA . GLU A 1 81 ? 8.129 3.608 29.106 1.00 80.12 81 GLU A CA 1
ATOM 620 C C . GLU A 1 81 ? 7.630 4.721 30.043 1.00 80.12 81 GLU A C 1
ATOM 622 O O . GLU A 1 81 ? 6.686 4.508 30.800 1.00 80.12 81 GLU A O 1
ATOM 627 N N . GLY A 1 82 ? 8.179 5.938 29.935 1.00 81.94 82 GLY A N 1
ATOM 628 C CA . GLY A 1 82 ? 7.749 7.084 30.745 1.00 81.94 82 GLY A CA 1
ATOM 629 C C . GLY A 1 82 ? 6.303 7.499 30.468 1.00 81.94 82 GLY A C 1
ATOM 630 O O . GLY A 1 82 ? 5.509 7.630 31.398 1.00 81.94 82 GLY A O 1
ATOM 631 N N . VAL A 1 83 ? 5.937 7.623 29.188 1.00 72.38 83 VAL A N 1
ATOM 632 C CA . VAL A 1 83 ? 4.571 7.992 28.773 1.00 72.38 83 VAL A CA 1
ATOM 633 C C . VAL A 1 83 ? 3.575 6.887 29.124 1.00 72.38 83 VAL A C 1
ATOM 635 O O . VAL A 1 83 ? 2.470 7.166 29.582 1.00 72.38 83 VAL A O 1
ATOM 638 N N . LEU A 1 84 ? 3.955 5.613 28.965 1.00 74.25 84 LEU A N 1
ATOM 639 C CA . LEU A 1 84 ? 3.113 4.497 29.397 1.00 74.25 84 LEU A CA 1
ATOM 640 C C . LEU A 1 84 ? 2.849 4.544 30.909 1.00 74.25 84 LEU A C 1
ATOM 642 O O . LEU A 1 84 ? 1.706 4.361 31.325 1.00 74.25 84 LEU A O 1
ATOM 646 N N . MET A 1 85 ? 3.874 4.816 31.719 1.00 82.12 85 MET A N 1
ATOM 647 C CA . MET A 1 85 ? 3.720 4.950 33.169 1.00 82.12 85 MET A CA 1
ATOM 648 C C . MET A 1 85 ? 2.857 6.157 33.552 1.00 82.12 85 MET A C 1
ATOM 650 O O . MET A 1 85 ? 2.066 6.055 34.486 1.00 82.12 85 MET A O 1
ATOM 654 N N . GLU A 1 86 ? 2.940 7.265 32.812 1.00 80.62 86 GLU A N 1
ATOM 655 C CA . GLU A 1 86 ? 2.077 8.435 33.013 1.00 80.62 86 GLU A CA 1
ATOM 656 C C . GLU A 1 86 ? 0.606 8.126 32.693 1.00 80.62 86 GLU A C 1
ATOM 658 O O . GLU A 1 86 ? -0.275 8.424 33.501 1.00 80.62 86 GLU A O 1
ATOM 663 N N . VAL A 1 87 ? 0.333 7.439 31.577 1.00 73.00 87 VAL A N 1
ATOM 664 C CA . VAL A 1 87 ? -1.023 6.994 31.207 1.00 73.00 87 VAL A CA 1
ATOM 665 C C . VAL A 1 87 ? -1.582 6.004 32.230 1.00 73.00 87 VAL A C 1
ATOM 667 O O . VAL A 1 87 ? -2.752 6.098 32.599 1.00 73.00 87 VAL A O 1
ATOM 670 N N . LEU A 1 88 ? -0.763 5.066 32.718 1.00 78.12 88 LEU A N 1
ATOM 671 C CA . LEU A 1 88 ? -1.164 4.138 33.779 1.00 78.12 88 LEU A CA 1
ATOM 672 C C . LEU A 1 88 ? -1.466 4.878 35.090 1.00 78.12 88 LEU A C 1
ATOM 674 O O . LEU A 1 88 ? -2.478 4.591 35.727 1.00 78.12 88 LEU A O 1
ATOM 678 N N . ALA A 1 89 ? -0.651 5.870 35.457 1.00 84.31 89 ALA A N 1
ATOM 679 C CA . ALA A 1 89 ? -0.872 6.691 36.643 1.00 84.31 89 ALA A CA 1
ATOM 680 C C . ALA A 1 89 ? -2.132 7.569 36.531 1.00 84.31 89 ALA A C 1
ATOM 682 O O . ALA A 1 89 ? -2.848 7.741 37.518 1.00 84.31 89 ALA A O 1
ATOM 683 N N . GLU A 1 90 ? -2.431 8.119 35.351 1.00 82.25 90 GLU A N 1
ATOM 684 C CA . GLU A 1 90 ? -3.687 8.838 35.096 1.00 82.25 90 GLU A CA 1
ATOM 685 C C . GLU A 1 90 ? -4.895 7.893 35.181 1.00 82.25 90 GLU A C 1
ATOM 687 O O . GLU A 1 90 ? -5.895 8.226 35.812 1.00 82.25 90 GLU A O 1
ATOM 692 N N . LEU A 1 91 ? -4.783 6.673 34.646 1.00 76.00 91 LEU A N 1
ATOM 693 C CA . LEU A 1 91 ? -5.809 5.632 34.779 1.00 76.00 91 LEU A CA 1
ATOM 694 C C . LEU A 1 91 ? -6.081 5.269 36.240 1.00 76.00 91 LEU A C 1
ATOM 696 O O . LEU A 1 91 ? -7.235 5.093 36.636 1.00 76.00 91 LEU A O 1
ATOM 700 N N . ASP A 1 92 ? -5.033 5.157 37.052 1.00 83.44 92 ASP A N 1
ATOM 701 C CA . ASP A 1 92 ? -5.186 4.890 38.476 1.00 83.44 92 ASP A CA 1
ATOM 702 C C . ASP A 1 92 ? -5.776 6.098 39.218 1.00 83.44 92 ASP A C 1
ATOM 704 O O . ASP A 1 92 ? -6.606 5.900 40.107 1.00 83.44 92 ASP A O 1
ATOM 708 N N . ARG A 1 93 ? -5.467 7.339 38.814 1.00 88.06 93 ARG A N 1
ATOM 709 C CA . ARG A 1 93 ? -6.150 8.545 39.319 1.00 88.06 93 ARG A CA 1
ATOM 710 C C . ARG A 1 93 ? -7.634 8.571 38.937 1.00 88.06 93 ARG A C 1
ATOM 712 O O . ARG A 1 93 ? -8.464 8.834 39.809 1.00 88.06 93 ARG A O 1
ATOM 719 N N . GLU A 1 94 ? -7.994 8.225 37.698 1.00 79.94 94 GLU A N 1
ATOM 720 C CA . GLU A 1 94 ? -9.395 8.060 37.273 1.00 79.94 94 GLU A CA 1
ATOM 721 C C . GLU A 1 94 ? -10.108 6.987 38.108 1.00 79.94 94 GLU A C 1
ATOM 723 O O . GLU A 1 94 ? -11.226 7.210 38.575 1.00 79.94 94 GLU A O 1
ATOM 728 N N . ARG A 1 95 ? -9.469 5.832 38.344 1.00 81.00 95 ARG A N 1
ATOM 729 C CA . ARG A 1 95 ? -10.029 4.750 39.174 1.00 81.00 95 ARG A CA 1
ATOM 730 C C . ARG A 1 95 ? -10.260 5.188 40.615 1.00 81.00 95 ARG A C 1
ATOM 732 O O . ARG A 1 95 ? -11.325 4.901 41.155 1.00 81.00 95 ARG A O 1
ATOM 739 N N . HIS A 1 96 ? -9.308 5.901 41.218 1.00 85.94 96 HIS A N 1
ATOM 740 C CA . HIS A 1 96 ? -9.466 6.450 42.568 1.00 85.94 96 HIS A CA 1
ATOM 741 C C . HIS A 1 96 ? -10.601 7.472 42.621 1.00 85.94 96 HIS A C 1
ATOM 743 O O . HIS A 1 96 ? -11.468 7.374 43.486 1.00 85.94 96 HIS A O 1
ATOM 749 N N . LYS A 1 97 ? -10.655 8.401 41.659 1.00 88.19 97 LYS A N 1
ATOM 750 C CA . LYS A 1 97 ? -11.730 9.397 41.565 1.00 88.19 97 LYS A CA 1
ATOM 751 C C . LYS A 1 97 ? -13.097 8.734 41.392 1.00 88.19 97 LYS A C 1
ATOM 753 O O . LYS A 1 97 ? -14.067 9.143 42.022 1.00 88.19 97 LYS A O 1
ATOM 758 N N . ARG A 1 98 ? -13.179 7.674 40.585 1.00 77.12 98 ARG A N 1
ATOM 759 C CA . ARG A 1 98 ? -14.398 6.877 40.423 1.00 77.12 98 ARG A CA 1
ATOM 760 C C . ARG A 1 98 ? -14.793 6.173 41.719 1.00 77.12 98 ARG A C 1
ATOM 762 O O . ARG A 1 98 ? -15.951 6.266 42.105 1.00 77.12 98 ARG A O 1
ATOM 769 N N . ALA A 1 99 ? -13.856 5.519 42.402 1.00 84.50 99 ALA A N 1
ATOM 770 C CA . ALA A 1 99 ? -14.122 4.866 43.682 1.00 84.50 99 ALA A CA 1
ATOM 771 C C . ALA A 1 99 ? -14.608 5.870 44.743 1.00 84.50 99 ALA A C 1
ATOM 773 O O . ALA A 1 99 ? -15.541 5.574 45.490 1.00 84.50 99 ALA A O 1
ATOM 774 N N . GLU A 1 100 ? -14.036 7.078 44.769 1.00 88.69 100 GLU A N 1
ATOM 775 C CA . GLU A 1 100 ? -14.470 8.168 45.646 1.00 88.69 100 GLU A CA 1
ATOM 776 C C . GLU A 1 100 ? -15.901 8.625 45.322 1.00 88.69 100 GLU A C 1
ATOM 778 O O . GLU A 1 100 ? -16.728 8.765 46.225 1.00 88.69 100 GLU A O 1
ATOM 783 N N . LEU A 1 101 ? -16.219 8.821 44.039 1.00 83.75 101 LEU A N 1
ATOM 784 C CA . LEU A 1 101 ? -17.563 9.197 43.599 1.00 83.75 101 LEU A CA 1
ATOM 785 C C . LEU A 1 101 ? -18.589 8.091 43.892 1.00 83.75 101 LEU A C 1
ATOM 787 O O . LEU A 1 101 ? -19.660 8.380 44.419 1.00 83.75 101 LEU A O 1
ATOM 791 N N . GLU A 1 102 ? -18.260 6.822 43.640 1.00 80.19 102 GLU A N 1
ATOM 792 C CA . GLU A 1 102 ? -19.119 5.674 43.967 1.00 80.19 102 GLU A CA 1
ATOM 793 C C . GLU A 1 102 ? -19.343 5.534 45.483 1.00 80.19 102 GLU A C 1
ATOM 795 O O . GLU A 1 102 ? -20.438 5.173 45.926 1.00 80.19 102 GLU A O 1
ATOM 800 N N . ALA A 1 103 ? -18.331 5.837 46.303 1.00 90.06 103 ALA A N 1
ATOM 801 C CA . ALA A 1 103 ? -18.468 5.880 47.757 1.00 90.06 103 ALA A CA 1
ATOM 802 C C . ALA A 1 103 ? -19.385 7.031 48.203 1.00 90.06 103 ALA A C 1
ATOM 804 O O . ALA A 1 103 ? -20.295 6.806 49.003 1.00 90.06 103 ALA A O 1
ATOM 805 N N . LYS A 1 104 ? -19.209 8.237 47.643 1.00 86.81 104 LYS A N 1
ATOM 806 C CA . LYS A 1 104 ? -20.082 9.396 47.904 1.00 86.81 104 LYS A CA 1
ATOM 807 C C . LYS A 1 104 ? -21.537 9.107 47.533 1.00 86.81 104 LYS A C 1
ATOM 809 O O . LYS A 1 104 ? -22.427 9.371 48.338 1.00 86.81 104 LYS A O 1
ATOM 814 N N . VAL A 1 105 ? -21.780 8.495 46.371 1.00 84.00 105 VAL A N 1
ATOM 815 C CA . VAL A 1 105 ? -23.126 8.075 45.948 1.00 84.00 105 VAL A CA 1
ATOM 816 C C . VAL A 1 105 ? -23.729 7.082 46.945 1.00 84.00 105 VAL A C 1
ATOM 818 O O . VAL A 1 105 ? -24.870 7.275 47.359 1.00 84.00 105 VAL A O 1
ATOM 821 N N . ARG A 1 106 ? -22.969 6.077 47.408 1.00 89.44 106 ARG A N 1
ATOM 822 C CA . ARG A 1 106 ? -23.448 5.117 48.422 1.00 89.44 106 ARG A CA 1
ATOM 823 C C . ARG A 1 106 ? -23.824 5.784 49.748 1.00 89.44 106 ARG A C 1
ATOM 825 O O . ARG A 1 106 ? -24.842 5.421 50.334 1.00 89.44 106 ARG A O 1
ATOM 832 N N . VAL A 1 107 ? -23.031 6.745 50.223 1.00 91.06 107 VAL A N 1
ATOM 833 C CA . VAL A 1 107 ? -23.326 7.486 51.464 1.00 91.06 107 VAL A CA 1
ATOM 834 C C . VAL A 1 107 ? -24.602 8.314 51.308 1.00 91.06 107 VAL A C 1
ATOM 836 O O . VAL A 1 107 ? -25.505 8.201 52.138 1.00 91.06 107 VAL A O 1
ATOM 839 N N . LEU A 1 108 ? -24.726 9.073 50.214 1.00 84.44 108 LEU A N 1
ATOM 840 C CA . LEU A 1 108 ? -25.923 9.870 49.932 1.00 84.44 108 LEU A CA 1
ATOM 841 C C . LEU A 1 108 ? -27.167 8.985 49.760 1.00 84.44 108 LEU A C 1
ATOM 843 O O . LEU A 1 108 ? -28.244 9.332 50.237 1.00 84.44 108 LEU A O 1
ATOM 847 N N . GLU A 1 109 ? -27.048 7.810 49.138 1.00 84.56 109 GLU A N 1
ATOM 848 C CA . GLU A 1 109 ? -28.147 6.841 49.045 1.00 84.56 109 GLU A CA 1
ATOM 849 C C . GLU A 1 109 ? -28.607 6.342 50.419 1.00 84.56 109 GLU A C 1
ATOM 851 O O . GLU A 1 109 ? -29.814 6.294 50.685 1.00 84.56 109 GLU A O 1
ATOM 856 N N . GLN A 1 110 ? -27.669 6.018 51.314 1.00 90.94 110 GLN A N 1
ATOM 857 C CA . GLN A 1 110 ? -27.995 5.646 52.692 1.00 90.94 110 GLN A CA 1
ATOM 858 C C . GLN A 1 110 ? -28.677 6.799 53.437 1.00 90.94 110 GLN A C 1
ATOM 860 O O . GLN A 1 110 ? -29.676 6.576 54.124 1.00 90.94 110 GLN A O 1
ATOM 865 N N . GLU A 1 111 ? -28.198 8.031 53.267 1.00 87.56 111 GLU A N 1
ATOM 866 C CA . GLU A 1 111 ? -28.771 9.223 53.894 1.00 87.56 111 GLU A CA 1
ATOM 867 C C . GLU A 1 111 ? -30.195 9.508 53.394 1.00 87.56 111 GLU A C 1
ATOM 869 O O . GLU A 1 111 ? -31.119 9.653 54.202 1.00 87.56 111 GLU A O 1
ATOM 874 N N . VAL A 1 112 ? -30.424 9.445 52.077 1.00 85.69 112 VAL A N 1
ATOM 875 C CA . VAL A 1 112 ? -31.760 9.502 51.454 1.00 85.69 112 VAL A CA 1
ATOM 876 C C . VAL A 1 112 ? -32.684 8.439 52.057 1.00 85.69 112 VAL A C 1
ATOM 878 O O . VAL A 1 112 ? -33.853 8.714 52.347 1.00 85.69 112 VAL A O 1
ATOM 881 N N . GLN A 1 113 ? -32.184 7.223 52.289 1.00 86.44 113 GLN A N 1
ATOM 882 C CA . GLN A 1 113 ? -32.969 6.126 52.855 1.00 86.44 113 GLN A CA 1
ATOM 883 C C . GLN A 1 113 ? -33.293 6.334 54.341 1.00 86.44 113 GLN A C 1
ATOM 885 O O . GLN A 1 113 ? -34.413 6.045 54.776 1.00 86.44 113 GLN A O 1
ATOM 890 N N . ILE A 1 114 ? -32.353 6.879 55.116 1.00 86.62 114 ILE A N 1
ATOM 891 C CA . ILE A 1 114 ? -32.553 7.264 56.517 1.00 86.62 114 ILE A CA 1
ATOM 892 C C . ILE A 1 114 ? -33.593 8.385 56.613 1.00 86.62 114 ILE A C 1
ATOM 894 O O . ILE A 1 114 ? -34.533 8.270 57.403 1.00 86.62 114 ILE A O 1
ATOM 898 N N . HIS A 1 115 ? -33.487 9.430 55.787 1.00 80.62 115 HIS A N 1
ATOM 899 C CA . HIS A 1 115 ? -34.471 10.513 55.743 1.00 80.62 115 HIS A CA 1
ATOM 900 C C . HIS A 1 115 ? -35.854 10.010 55.326 1.00 80.62 115 HIS A C 1
ATOM 902 O O . HIS A 1 115 ? -36.843 10.369 55.962 1.00 80.62 115 HIS A O 1
ATOM 908 N N . ARG A 1 116 ? -35.938 9.097 54.348 1.00 83.44 116 ARG A N 1
ATOM 909 C CA . ARG A 1 116 ? -37.204 8.461 53.947 1.00 83.44 116 ARG A CA 1
ATOM 910 C C . ARG A 1 116 ? -37.860 7.677 55.089 1.00 83.44 116 ARG A C 1
ATOM 912 O O . ARG A 1 116 ? -39.081 7.670 55.195 1.00 83.44 116 ARG A O 1
ATOM 919 N N . ARG A 1 117 ? -37.071 7.024 55.951 1.00 85.12 117 ARG A N 1
ATOM 920 C CA . ARG A 1 117 ? -37.577 6.320 57.147 1.00 85.12 117 ARG A CA 1
ATOM 921 C C . ARG A 1 117 ? -37.972 7.276 58.277 1.00 85.12 117 ARG A C 1
ATOM 923 O O . ARG A 1 117 ? -38.885 6.966 59.034 1.00 85.12 117 ARG A O 1
ATOM 930 N N . LYS A 1 118 ? -37.296 8.422 58.411 1.00 80.19 118 LYS A N 1
ATOM 931 C CA . LYS A 1 118 ? -37.574 9.434 59.448 1.00 80.19 118 LYS A CA 1
ATOM 932 C C . LYS A 1 118 ? -38.754 10.346 59.090 1.00 80.19 118 LYS A C 1
ATOM 934 O O . LYS A 1 118 ? -39.487 10.766 59.984 1.00 80.19 118 LYS A O 1
ATOM 939 N N . SER A 1 119 ? -38.993 10.614 57.804 1.00 67.62 119 SER A N 1
ATOM 940 C CA . SER A 1 119 ? -40.028 11.555 57.353 1.00 67.62 119 SER A CA 1
ATOM 941 C C . SER A 1 119 ? -41.464 11.079 57.604 1.00 67.62 119 SER A C 1
ATOM 943 O O . SER A 1 119 ? -42.394 11.874 57.494 1.00 67.62 119 SER A O 1
ATOM 945 N N . SER A 1 120 ? -41.676 9.815 57.987 1.00 70.56 120 SER A N 1
ATOM 946 C CA . SER A 1 120 ? -42.998 9.291 58.345 1.00 70.56 120 SER A CA 1
ATOM 947 C C . SER A 1 120 ? -43.529 9.798 59.697 1.00 70.56 120 SER A C 1
ATOM 949 O O . SER A 1 120 ? -44.661 9.473 60.041 1.00 70.56 120 SER A O 1
ATOM 951 N N . LYS A 1 121 ? -42.750 10.564 60.485 1.00 64.06 121 LYS A N 1
ATOM 952 C CA . LYS A 1 121 ? -43.124 10.985 61.857 1.00 64.06 121 LYS A CA 1
ATOM 953 C C . LYS A 1 121 ? -42.925 12.477 62.202 1.00 64.06 121 LYS A C 1
ATOM 955 O O . LYS A 1 121 ? -42.729 12.805 63.363 1.00 64.06 121 LYS A O 1
ATOM 960 N N . SER A 1 122 ? -43.119 13.390 61.249 1.00 55.78 122 SER A N 1
ATOM 961 C CA . SER A 1 122 ? -43.233 14.856 61.455 1.00 55.78 122 SER A CA 1
ATOM 962 C C . SER A 1 122 ? -41.948 15.699 61.345 1.00 55.78 122 SER A C 1
ATOM 964 O O . SER A 1 122 ? -40.948 15.485 62.026 1.00 55.78 122 SER A O 1
ATOM 966 N N . SER A 1 123 ? -42.019 16.684 60.442 1.00 54.66 123 SER A N 1
ATOM 967 C CA . SER A 1 123 ? -41.509 18.069 60.503 1.00 54.66 123 SER A CA 1
ATOM 968 C C . SER A 1 123 ? -41.278 18.565 59.067 1.00 54.66 123 SER A C 1
ATOM 970 O O . SER A 1 123 ? -40.598 17.924 58.268 1.00 54.66 123 SER A O 1
ATOM 972 N N . LYS A 1 124 ? -41.885 19.704 58.702 1.00 63.16 124 LYS A N 1
ATOM 973 C CA . LYS A 1 124 ? -41.780 20.294 57.349 1.00 63.16 124 LYS A CA 1
ATOM 974 C C . LYS A 1 124 ? -40.339 20.686 56.980 1.00 63.16 124 LYS A C 1
ATOM 976 O O . LYS A 1 124 ? -40.010 20.742 55.801 1.00 63.16 124 LYS A O 1
ATOM 981 N N . THR A 1 125 ? -39.480 20.910 57.973 1.00 63.22 125 THR A N 1
ATOM 982 C CA . THR A 1 125 ? -38.045 21.189 57.813 1.00 63.22 125 THR A CA 1
ATOM 983 C C . THR A 1 125 ? -37.283 20.011 57.199 1.00 63.22 125 THR A C 1
ATOM 985 O O . THR A 1 125 ? -36.475 20.228 56.305 1.00 63.22 125 THR A O 1
ATOM 988 N N . SER A 1 126 ? -37.636 18.764 57.535 1.00 67.19 126 SER A N 1
ATOM 989 C CA . SER A 1 126 ? -36.967 17.564 57.003 1.00 67.19 126 SER A CA 1
ATOM 990 C C . SER A 1 126 ? -37.163 17.339 55.493 1.00 67.19 126 SER A C 1
ATOM 992 O O . SER A 1 126 ? -36.457 16.516 54.908 1.00 67.19 126 SER A O 1
ATOM 994 N N . MET A 1 127 ? -38.133 18.001 54.853 1.00 73.62 127 MET A N 1
ATOM 995 C CA . MET A 1 127 ? -38.420 17.796 53.428 1.00 73.62 127 MET A CA 1
ATOM 996 C C . MET A 1 127 ? -37.439 18.553 52.519 1.00 73.62 127 MET A C 1
ATOM 998 O O . MET A 1 127 ? -37.121 18.071 51.430 1.00 73.62 127 MET A O 1
ATOM 1002 N N . ARG A 1 128 ? -36.932 19.715 52.962 1.00 80.31 128 ARG A N 1
ATOM 1003 C CA . ARG A 1 128 ? -35.920 20.478 52.211 1.00 80.31 128 ARG A CA 1
ATOM 1004 C C . ARG A 1 128 ? -34.586 19.742 52.189 1.00 80.31 128 ARG A C 1
ATOM 1006 O O . ARG A 1 128 ? -34.065 19.518 51.102 1.00 80.31 128 ARG A O 1
ATOM 1013 N N . ASP A 1 129 ? -34.125 19.270 53.343 1.00 76.50 129 ASP A N 1
ATOM 1014 C CA . ASP A 1 129 ? -32.858 18.537 53.460 1.00 76.50 129 ASP A CA 1
ATOM 1015 C C . ASP A 1 129 ? -32.869 17.267 52.599 1.00 76.50 129 ASP A C 1
ATOM 1017 O O . ASP A 1 129 ? -31.940 17.007 51.843 1.00 76.50 129 ASP A O 1
ATOM 1021 N N . TYR A 1 130 ? -33.986 16.529 52.602 1.00 79.69 130 TYR A N 1
ATOM 1022 C CA . TYR A 1 130 ? -34.164 15.371 51.723 1.00 79.69 130 TYR A CA 1
ATOM 1023 C C . TYR A 1 130 ? -34.044 15.724 50.232 1.00 79.69 130 TYR A C 1
ATOM 1025 O O . TYR A 1 130 ? -33.486 14.952 49.454 1.00 79.69 130 TYR A O 1
ATOM 1033 N N . THR A 1 131 ? -34.584 16.876 49.825 1.00 84.62 131 THR A N 1
ATOM 1034 C CA . THR A 1 131 ? -34.556 17.307 48.422 1.00 84.62 131 THR A CA 1
ATOM 1035 C C . THR A 1 131 ? -33.132 17.642 47.990 1.00 84.62 131 THR A C 1
ATOM 1037 O O . THR A 1 131 ? -32.727 17.200 46.921 1.00 84.62 131 THR A O 1
ATOM 1040 N N . ILE A 1 132 ? -32.366 18.329 48.845 1.00 87.62 132 ILE A N 1
ATOM 1041 C CA . ILE A 1 132 ? -30.966 18.702 48.587 1.00 87.62 132 ILE A CA 1
ATOM 1042 C C . ILE A 1 132 ? -30.092 17.451 48.423 1.00 87.62 132 ILE A C 1
ATOM 1044 O O . ILE A 1 132 ? -29.461 17.275 47.381 1.00 87.62 132 ILE A O 1
ATOM 1048 N N . VAL A 1 133 ? -30.134 16.525 49.388 1.00 83.19 133 VAL A N 1
ATOM 1049 C CA . VAL A 1 133 ? -29.338 15.280 49.346 1.00 83.19 133 VAL A CA 1
ATOM 1050 C C . VAL A 1 133 ? -29.704 14.434 48.119 1.00 83.19 133 VAL A C 1
ATOM 1052 O O . VAL A 1 133 ? -28.842 13.840 47.468 1.00 83.19 133 VAL A O 1
ATOM 1055 N N . LYS A 1 134 ? -30.990 14.399 47.748 1.00 85.44 134 LYS A N 1
ATOM 1056 C CA . LYS A 1 134 ? -31.445 13.693 46.547 1.00 85.44 134 LYS A CA 1
ATOM 1057 C C . LYS A 1 134 ? -30.904 14.335 45.265 1.00 85.44 134 LYS A C 1
ATOM 1059 O O . LYS A 1 134 ? -30.441 13.600 44.396 1.00 85.44 134 LYS A O 1
ATOM 1064 N N . THR A 1 135 ? -30.947 15.664 45.145 1.00 88.69 135 THR A N 1
ATOM 1065 C CA . THR A 1 135 ? -30.404 16.369 43.972 1.00 88.69 135 THR A CA 1
ATOM 1066 C C . THR A 1 135 ? -28.893 16.213 43.854 1.00 88.69 135 THR A C 1
ATOM 1068 O O . THR A 1 135 ? -28.403 15.994 42.752 1.00 88.69 135 THR A O 1
ATOM 1071 N N . GLU A 1 136 ? -28.157 16.236 44.969 1.00 86.06 136 GLU A N 1
ATOM 1072 C CA . GLU A 1 136 ? -26.712 15.982 44.961 1.00 86.06 136 GLU A CA 1
ATOM 1073 C C . GLU A 1 136 ? -26.396 14.561 44.496 1.00 86.06 136 GLU A C 1
ATOM 1075 O O . GLU A 1 136 ? -25.559 14.369 43.617 1.00 86.06 136 GLU A O 1
ATOM 1080 N N . ARG A 1 137 ? -27.105 13.555 45.026 1.00 88.50 137 ARG A N 1
ATOM 1081 C CA . ARG A 1 137 ? -26.964 12.162 44.581 1.00 88.50 137 ARG A CA 1
ATOM 1082 C C . ARG A 1 137 ? -27.221 12.028 43.081 1.00 88.50 137 ARG A C 1
ATOM 1084 O O . ARG A 1 137 ? -26.456 11.354 42.398 1.00 88.50 137 ARG A O 1
ATOM 1091 N N . ASP A 1 138 ? -28.303 12.629 42.590 1.00 83.25 138 ASP A N 1
ATOM 1092 C CA . ASP A 1 138 ? -28.675 12.553 41.177 1.00 83.25 138 ASP A CA 1
ATOM 1093 C C . ASP A 1 138 ? -27.618 13.234 40.292 1.00 83.25 138 ASP A C 1
ATOM 1095 O O . ASP A 1 138 ? -27.224 12.648 39.287 1.00 83.25 138 ASP A O 1
ATOM 1099 N N . GLY A 1 139 ? -27.053 14.368 40.723 1.00 86.12 139 GLY A N 1
ATOM 1100 C CA . GLY A 1 139 ? -25.933 15.021 40.037 1.00 86.12 139 GLY A CA 1
ATOM 1101 C C . GLY A 1 139 ? -24.649 14.182 40.027 1.00 86.12 139 GLY A C 1
ATOM 1102 O O . GLY A 1 139 ? -24.004 14.046 38.990 1.00 86.12 139 GLY A O 1
ATOM 1103 N N . TYR A 1 140 ? -24.284 13.542 41.144 1.00 77.19 140 TYR A N 1
ATOM 1104 C CA . TYR A 1 140 ? -23.129 12.635 41.164 1.00 77.19 140 TYR A CA 1
ATOM 1105 C C . TYR A 1 140 ? -23.342 11.404 40.290 1.00 77.19 140 TYR A C 1
ATOM 1107 O O . TYR A 1 140 ? -22.400 10.953 39.643 1.00 77.19 140 TYR A O 1
ATOM 1115 N N . LYS A 1 141 ? -24.567 10.873 40.248 1.00 77.12 141 LYS A N 1
ATOM 1116 C CA . LYS A 1 141 ? -24.923 9.752 39.380 1.00 77.12 141 LYS A CA 1
ATOM 1117 C C . LYS A 1 141 ? -24.870 10.143 37.906 1.00 77.12 141 LYS A C 1
ATOM 1119 O O . LYS A 1 141 ? -24.351 9.367 37.121 1.00 77.12 141 LYS A O 1
ATOM 1124 N N . GLU A 1 142 ? -25.321 11.342 37.551 1.00 79.31 142 GLU A N 1
ATOM 1125 C CA . GLU A 1 142 ? -25.202 11.890 36.197 1.00 79.31 142 GLU A CA 1
ATOM 1126 C C . GLU A 1 142 ? -23.736 12.056 35.776 1.00 79.31 142 GLU A C 1
ATOM 1128 O O . GLU A 1 142 ? -23.373 11.658 34.676 1.00 79.31 142 GLU A O 1
ATOM 1133 N N . ILE A 1 143 ? -22.863 12.546 36.663 1.00 71.62 143 ILE A N 1
ATOM 1134 C CA . ILE A 1 143 ? -21.416 12.628 36.396 1.00 71.62 143 ILE A CA 1
ATOM 1135 C C . ILE A 1 143 ? -20.812 11.228 36.212 1.00 71.62 143 ILE A C 1
ATOM 1137 O O . ILE A 1 143 ? -19.975 11.021 35.335 1.00 71.62 143 ILE A O 1
ATOM 1141 N N . LEU A 1 144 ? -21.225 10.257 37.031 1.00 70.31 144 LEU A N 1
ATOM 1142 C CA . LEU A 1 144 ? -20.751 8.873 36.943 1.00 70.31 144 LEU A CA 1
ATOM 1143 C C . LEU A 1 144 ? -21.228 8.198 35.655 1.00 70.31 144 LEU A C 1
ATOM 1145 O O . LEU A 1 144 ? -20.445 7.515 34.996 1.00 70.31 144 LEU A O 1
ATOM 1149 N N . ASP A 1 145 ? -22.482 8.429 35.277 1.00 71.12 145 ASP A N 1
ATOM 1150 C CA . ASP A 1 145 ? -23.067 7.980 34.021 1.00 71.12 145 ASP A CA 1
ATOM 1151 C C . ASP A 1 145 ? -22.374 8.664 32.837 1.00 71.12 145 ASP A C 1
ATOM 1153 O O . ASP A 1 145 ? -21.971 7.969 31.919 1.00 71.12 145 ASP A O 1
ATOM 1157 N N . ALA A 1 146 ? -22.092 9.967 32.869 1.00 70.25 146 ALA A N 1
ATOM 1158 C CA . ALA A 1 146 ? -21.325 10.647 31.820 1.00 70.25 146 ALA A CA 1
ATOM 1159 C C . ALA A 1 146 ? -19.895 10.086 31.680 1.00 70.25 146 ALA A C 1
ATOM 1161 O O . ALA A 1 146 ? -19.409 9.870 30.574 1.00 70.25 146 ALA A O 1
ATOM 1162 N N . LEU A 1 147 ? -19.234 9.758 32.797 1.00 63.28 147 LEU A N 1
ATOM 1163 C CA . LEU A 1 147 ? -17.911 9.119 32.794 1.00 63.28 147 LEU A CA 1
ATOM 1164 C C . LEU A 1 147 ? -17.935 7.656 32.310 1.00 63.28 147 LEU A C 1
ATOM 1166 O O . LEU A 1 147 ? -16.875 7.095 32.016 1.00 63.28 147 LEU A O 1
ATOM 1170 N N . THR A 1 148 ? -19.107 7.011 32.249 1.00 64.44 148 THR A N 1
ATOM 1171 C CA . THR A 1 148 ? -19.237 5.577 31.929 1.00 64.44 148 THR A CA 1
ATOM 1172 C C . THR A 1 148 ? -20.034 5.262 30.659 1.00 64.44 148 THR A C 1
ATOM 1174 O O . THR A 1 148 ? -19.740 4.249 30.023 1.00 64.44 148 THR A O 1
ATOM 1177 N N . GLN A 1 149 ? -20.987 6.101 30.247 1.00 59.03 149 GLN A N 1
ATOM 1178 C CA . GLN A 1 149 ? -21.855 5.912 29.076 1.00 59.03 149 GLN A CA 1
ATOM 1179 C C . GLN A 1 149 ? -21.109 6.091 27.750 1.00 59.03 149 GLN A C 1
ATOM 1181 O O . GLN A 1 149 ? -21.464 5.436 26.773 1.00 59.03 149 GLN A O 1
ATOM 1186 N N . ASP A 1 150 ? -20.020 6.861 27.726 1.00 53.81 150 ASP A N 1
ATOM 1187 C CA . ASP A 1 150 ? -19.209 7.055 26.517 1.00 53.81 150 ASP A CA 1
ATOM 1188 C C . ASP A 1 150 ? -18.269 5.878 26.190 1.00 53.81 150 ASP A C 1
ATOM 1190 O O . ASP A 1 150 ? -17.515 5.951 25.221 1.00 53.81 150 ASP A O 1
ATOM 1194 N N . ARG A 1 151 ? -18.283 4.775 26.960 1.00 58.09 151 ARG A N 1
ATOM 1195 C CA . ARG A 1 151 ? -17.296 3.682 26.812 1.00 58.09 151 ARG A CA 1
ATOM 1196 C C . ARG A 1 151 ? -17.941 2.316 26.485 1.00 58.09 151 ARG A C 1
ATOM 1198 O O . ARG A 1 151 ? -17.907 1.404 27.322 1.00 58.09 151 ARG A O 1
ATOM 1205 N N . PRO A 1 152 ? -18.479 2.115 25.261 1.00 56.53 152 PRO A N 1
ATOM 1206 C CA . PRO A 1 152 ? -19.091 0.851 24.820 1.00 56.53 152 PRO A CA 1
ATOM 1207 C C . PRO A 1 152 ? -18.149 -0.366 24.902 1.00 56.53 152 PRO A C 1
ATOM 1209 O O . PRO A 1 152 ? -18.617 -1.493 25.075 1.00 56.53 152 PRO A O 1
ATOM 1212 N N . ALA A 1 153 ? -16.827 -0.159 24.880 1.00 55.50 153 ALA A N 1
ATOM 1213 C CA . ALA A 1 153 ? -15.821 -1.222 24.946 1.00 55.50 153 ALA A CA 1
ATOM 1214 C C . ALA A 1 153 ? -15.906 -2.135 26.194 1.00 55.50 153 ALA A C 1
ATOM 1216 O O . ALA A 1 153 ? -15.415 -3.264 26.164 1.00 55.50 153 ALA A O 1
ATOM 1217 N N . PHE A 1 154 ? -16.525 -1.692 27.298 1.00 50.66 154 PHE A N 1
ATOM 1218 C CA . PHE A 1 154 ? -16.606 -2.482 28.539 1.00 50.66 154 PHE A CA 1
ATOM 1219 C C . PHE A 1 154 ? -17.881 -3.320 28.692 1.00 50.66 154 PHE A C 1
ATOM 1221 O O . PHE A 1 154 ? -17.851 -4.359 29.365 1.00 50.66 154 PHE A O 1
ATOM 1228 N N . SER A 1 155 ? -19.002 -2.902 28.094 1.00 52.06 155 SER A N 1
ATOM 1229 C CA . SER A 1 155 ? -20.284 -3.601 28.281 1.00 52.06 155 SER A CA 1
ATOM 1230 C C . SER A 1 155 ? -20.321 -4.953 27.551 1.00 52.06 155 SER A C 1
ATOM 1232 O O . SER A 1 155 ? -21.017 -5.880 27.973 1.00 52.06 155 SER A O 1
ATOM 1234 N N . ILE A 1 156 ? -19.503 -5.107 26.507 1.00 54.38 156 ILE A N 1
ATOM 1235 C CA . ILE A 1 156 ? -19.516 -6.277 25.620 1.00 54.38 156 ILE A CA 1
ATOM 1236 C C . ILE A 1 156 ? -18.564 -7.377 26.118 1.00 54.38 156 ILE A C 1
ATOM 1238 O O . ILE A 1 156 ? -18.947 -8.545 26.142 1.00 54.38 156 ILE A O 1
ATOM 1242 N N . CYS A 1 157 ? -17.387 -7.027 26.657 1.00 50.97 157 CYS A N 1
ATOM 1243 C CA . CYS A 1 157 ? -16.504 -8.009 27.312 1.00 50.97 157 CYS A CA 1
ATOM 1244 C C . CYS A 1 157 ? -17.138 -8.646 28.560 1.00 50.97 157 CYS A C 1
ATOM 1246 O O . CYS A 1 157 ? -16.796 -9.766 28.928 1.00 50.97 157 CYS A O 1
ATOM 1248 N N . SER A 1 158 ? -18.070 -7.948 29.216 1.00 50.12 158 SER A N 1
ATOM 1249 C CA . SER A 1 158 ? -18.726 -8.451 30.429 1.00 50.12 158 SER A CA 1
ATOM 1250 C C . SER A 1 158 ? -19.895 -9.399 30.131 1.00 50.12 158 SER A C 1
ATOM 1252 O O . SER A 1 158 ? -20.249 -10.221 30.975 1.00 50.12 158 SER A O 1
ATOM 1254 N N . THR A 1 159 ? -20.496 -9.323 28.938 1.00 52.16 159 THR A N 1
ATOM 1255 C CA . THR A 1 159 ? -21.692 -10.106 28.579 1.00 52.16 159 THR A CA 1
ATOM 1256 C C . THR A 1 159 ? -21.387 -11.440 27.888 1.00 52.16 159 THR A C 1
ATOM 1258 O O . THR A 1 159 ? -22.248 -12.322 27.892 1.00 52.16 159 THR A O 1
ATOM 1261 N N . SER A 1 160 ? -20.168 -11.661 27.380 1.00 51.06 160 SER A N 1
ATOM 1262 C CA . SER A 1 160 ? -19.788 -12.934 26.738 1.00 51.06 160 SER A CA 1
ATOM 1263 C C . SER A 1 160 ? -19.480 -14.078 27.720 1.00 51.06 160 SER A C 1
ATOM 1265 O O . SER A 1 160 ? -19.527 -15.243 27.333 1.00 51.06 160 SER A O 1
ATOM 1267 N N . ASN A 1 161 ? -19.261 -13.791 29.009 1.00 49.75 161 ASN A N 1
ATOM 1268 C CA . ASN A 1 161 ? -18.931 -14.810 30.019 1.00 49.75 161 ASN A CA 1
ATOM 1269 C C . ASN A 1 161 ? -20.142 -15.614 30.545 1.00 49.75 161 ASN A C 1
ATOM 1271 O O . ASN A 1 161 ? -19.974 -16.522 31.358 1.00 49.75 161 ASN A O 1
ATOM 1275 N N . GLY A 1 162 ? -21.371 -15.300 30.118 1.00 47.88 162 GLY A N 1
ATOM 1276 C CA . GLY A 1 162 ? -22.587 -15.782 30.789 1.00 47.88 162 GLY A CA 1
ATOM 1277 C C . GLY A 1 162 ? -23.205 -17.091 30.287 1.00 47.88 162 GLY A C 1
ATOM 1278 O O . GLY A 1 162 ? -24.013 -17.679 31.005 1.00 47.88 162 GLY A O 1
ATOM 1279 N N . LYS A 1 163 ? -22.894 -17.577 29.080 1.00 48.91 163 LYS A N 1
ATOM 1280 C CA . LYS A 1 163 ? -23.513 -18.808 28.554 1.00 48.91 163 LYS A CA 1
ATOM 1281 C C . LYS A 1 163 ? -22.479 -19.672 27.855 1.00 48.91 163 LYS A C 1
ATOM 1283 O O . LYS A 1 163 ? -22.040 -19.364 26.757 1.00 48.91 163 LYS A O 1
ATOM 1288 N N . GLN A 1 164 ? -22.128 -20.766 28.526 1.00 48.38 164 GLN A N 1
ATOM 1289 C CA . GLN A 1 164 ? -21.304 -21.872 28.047 1.00 48.38 164 GLN A CA 1
ATOM 1290 C C . GLN A 1 164 ? -21.813 -22.409 26.699 1.00 48.38 164 GLN A C 1
ATOM 1292 O O . GLN A 1 164 ? -22.554 -23.390 26.641 1.00 48.38 164 GLN A O 1
ATOM 1297 N N . GLN A 1 165 ? -21.409 -21.789 25.598 1.00 48.53 165 GLN A N 1
ATOM 1298 C CA . GLN A 1 165 ? -21.579 -22.357 24.272 1.00 48.53 165 GLN A CA 1
ATOM 1299 C C . GLN A 1 165 ? -20.344 -23.219 23.994 1.00 48.53 165 GLN A C 1
ATOM 1301 O O . GLN A 1 165 ? -19.380 -22.796 23.371 1.00 48.53 165 GLN A O 1
ATOM 1306 N N . LYS A 1 166 ? -20.368 -24.444 24.540 1.00 50.00 166 LYS A N 1
ATOM 1307 C CA . LYS A 1 166 ? -19.473 -25.548 24.171 1.00 50.00 166 LYS A CA 1
ATOM 1308 C C . LYS A 1 166 ? -19.660 -25.857 22.682 1.00 50.00 166 LYS A C 1
ATOM 1310 O O . LYS A 1 166 ? -20.508 -26.685 22.357 1.00 50.00 166 LYS A O 1
ATOM 1315 N N . ARG A 1 167 ? -18.917 -25.206 21.788 1.00 49.75 167 ARG A N 1
ATOM 1316 C CA . ARG A 1 167 ? -18.508 -25.783 20.498 1.00 49.75 167 ARG A CA 1
ATOM 1317 C C . ARG A 1 167 ? -17.132 -25.241 20.136 1.00 49.75 167 ARG A C 1
ATOM 1319 O O . ARG A 1 167 ? -16.949 -24.042 19.958 1.00 49.75 167 ARG A O 1
ATOM 1326 N N . ASP A 1 168 ? -16.192 -26.171 20.107 1.00 51.06 168 ASP A N 1
ATOM 1327 C CA . ASP A 1 168 ? -14.757 -25.992 19.963 1.00 51.06 168 ASP A CA 1
ATOM 1328 C C . ASP A 1 168 ? -14.368 -25.644 18.517 1.00 51.06 168 ASP A C 1
ATOM 1330 O O . ASP A 1 168 ? -13.854 -26.494 17.799 1.00 51.06 168 ASP A O 1
ATOM 1334 N N . ASP A 1 169 ? -14.582 -24.398 18.086 1.00 56.84 169 ASP A N 1
ATOM 1335 C CA . ASP A 1 169 ? -13.853 -23.849 16.933 1.00 56.84 169 ASP A CA 1
ATOM 1336 C C . ASP A 1 169 ? -12.772 -22.872 17.430 1.00 56.84 169 ASP A C 1
ATOM 1338 O O . ASP A 1 169 ? -13.000 -21.661 17.501 1.00 56.84 169 ASP A O 1
ATOM 1342 N N . PRO A 1 170 ? -11.575 -23.373 17.803 1.00 58.84 170 PRO A N 1
ATOM 1343 C CA . PRO A 1 170 ? -10.478 -22.552 18.325 1.00 58.84 170 PRO A CA 1
ATOM 1344 C C . PRO A 1 170 ? -9.905 -21.552 17.306 1.00 58.84 170 PRO A C 1
ATOM 1346 O O . PRO A 1 170 ? -9.071 -20.729 17.672 1.00 58.84 170 PRO A O 1
ATOM 1349 N N . TYR A 1 171 ? -10.346 -21.589 16.046 1.00 55.91 171 TYR A N 1
ATOM 1350 C CA . TYR A 1 171 ? -9.822 -20.747 14.967 1.00 55.91 171 TYR A CA 1
ATOM 1351 C C . TYR A 1 171 ? -10.655 -19.498 14.670 1.00 55.91 171 TYR A C 1
ATOM 1353 O O . TYR A 1 171 ? -10.229 -18.680 13.862 1.00 55.91 171 TYR A O 1
ATOM 1361 N N . ASN A 1 172 ? -11.812 -19.323 15.318 1.00 52.38 172 ASN A N 1
ATOM 1362 C CA . ASN A 1 172 ? -12.732 -18.222 15.015 1.00 52.38 172 ASN A CA 1
ATOM 1363 C C . ASN A 1 172 ? -12.871 -17.212 16.163 1.00 52.38 172 ASN A C 1
ATOM 1365 O O . ASN A 1 172 ? -13.914 -16.581 16.340 1.00 52.38 172 ASN A O 1
ATOM 1369 N N . GLN A 1 173 ? -11.805 -17.032 16.949 1.00 57.72 173 GLN A N 1
ATOM 1370 C CA . GLN A 1 173 ? -11.649 -15.802 17.718 1.00 57.72 173 GLN A CA 1
ATOM 1371 C C . GLN A 1 173 ? -11.423 -14.676 16.710 1.00 57.72 173 GLN A C 1
ATOM 1373 O O . GLN A 1 173 ? -10.294 -14.436 16.287 1.00 57.72 173 GLN A O 1
ATOM 1378 N N . GLN A 1 174 ? -12.513 -14.027 16.287 1.00 61.97 174 GLN A N 1
ATOM 1379 C CA . GLN A 1 174 ? -12.444 -12.757 15.574 1.00 61.97 174 GLN A CA 1
ATOM 1380 C C . GLN A 1 174 ? -11.466 -11.872 16.340 1.00 61.97 174 GLN A C 1
ATOM 1382 O O . GLN A 1 174 ? -11.670 -11.610 17.528 1.00 61.97 174 GLN A O 1
ATOM 1387 N N . GLN A 1 175 ? -10.361 -11.518 15.686 1.00 73.50 175 GLN A N 1
ATOM 1388 C CA . GLN A 1 175 ? -9.254 -10.794 16.295 1.00 73.50 175 GLN A CA 1
ATOM 1389 C C . GLN A 1 175 ? -9.673 -9.344 16.543 1.00 73.50 175 GLN A C 1
ATOM 1391 O O . GLN A 1 175 ? -9.227 -8.431 15.867 1.00 73.50 175 GLN A O 1
ATOM 1396 N N . SER A 1 176 ? -10.557 -9.122 17.513 1.00 86.31 176 SER A N 1
ATOM 1397 C CA . SER A 1 176 ? -10.901 -7.779 17.956 1.00 86.31 176 SER A CA 1
ATOM 1398 C C . SER A 1 176 ? -9.634 -7.079 18.441 1.00 86.31 176 SER A C 1
ATOM 1400 O O . SER A 1 176 ? -8.832 -7.687 19.162 1.00 86.31 176 SER A O 1
ATOM 1402 N N . LEU A 1 177 ? -9.486 -5.796 18.113 1.00 90.06 177 LEU A N 1
ATOM 1403 C CA . LEU A 1 177 ? -8.420 -4.958 18.649 1.00 90.06 177 LEU A CA 1
ATOM 1404 C C . LEU A 1 177 ? -8.356 -5.087 20.178 1.00 90.06 177 LEU A C 1
ATOM 1406 O O . LEU A 1 177 ? -9.399 -5.015 20.844 1.00 90.06 177 LEU A O 1
ATOM 1410 N N . PRO A 1 178 ? -7.152 -5.237 20.763 1.00 90.50 178 PRO A N 1
ATOM 1411 C CA . PRO A 1 178 ? -7.007 -5.290 22.207 1.00 90.50 178 PRO A CA 1
ATOM 1412 C C . PRO A 1 178 ? -7.629 -4.058 22.871 1.00 90.50 178 PRO A C 1
ATOM 1414 O O . PRO A 1 178 ? -7.440 -2.931 22.416 1.00 90.50 178 PRO A O 1
ATOM 1417 N N . ILE A 1 179 ? -8.321 -4.246 23.997 1.00 86.25 179 ILE A N 1
ATOM 1418 C CA . ILE A 1 179 ? -9.074 -3.161 24.652 1.00 86.25 179 ILE A CA 1
ATOM 1419 C C . ILE A 1 179 ? -8.213 -1.933 24.992 1.00 86.25 179 ILE A C 1
ATOM 1421 O O . ILE A 1 179 ? -8.696 -0.805 24.970 1.00 86.25 179 ILE A O 1
ATOM 1425 N N . HIS A 1 180 ? -6.928 -2.136 25.295 1.00 85.25 180 HIS A N 1
ATOM 1426 C CA . HIS A 1 180 ? -6.002 -1.044 25.583 1.00 85.25 180 HIS A CA 1
ATOM 1427 C C . HIS A 1 180 ? -5.676 -0.211 24.334 1.00 85.25 180 HIS A C 1
ATOM 1429 O O . HIS A 1 180 ? -5.486 0.992 24.462 1.00 85.25 180 HIS A O 1
ATOM 1435 N N . ILE A 1 181 ? -5.679 -0.816 23.142 1.00 92.62 181 ILE A N 1
ATOM 1436 C CA . ILE A 1 181 ? -5.509 -0.114 21.864 1.00 92.62 181 ILE A CA 1
ATOM 1437 C C . ILE A 1 181 ? -6.758 0.690 21.525 1.00 92.62 181 ILE A C 1
ATOM 1439 O O . ILE A 1 181 ? -6.637 1.842 21.130 1.00 92.62 181 ILE A O 1
ATOM 1443 N N . VAL A 1 182 ? -7.952 0.131 21.748 1.00 92.19 182 VAL A N 1
ATOM 1444 C CA . VAL A 1 182 ? -9.214 0.870 21.557 1.00 92.19 182 VAL A CA 1
ATOM 1445 C C . VAL A 1 182 ? -9.227 2.132 22.422 1.00 92.19 182 VAL A C 1
ATOM 1447 O O . VAL A 1 182 ? -9.509 3.216 21.925 1.00 92.19 182 VAL A O 1
ATOM 1450 N N . ARG A 1 183 ? -8.817 2.025 23.693 1.00 86.50 183 ARG A N 1
ATOM 1451 C CA . ARG A 1 183 ? -8.684 3.202 24.568 1.00 86.50 183 ARG A CA 1
ATOM 1452 C C . ARG A 1 183 ? -7.610 4.169 24.099 1.00 86.50 183 ARG A C 1
ATOM 1454 O O . ARG A 1 183 ? -7.802 5.375 24.179 1.00 86.50 183 ARG A O 1
ATOM 1461 N N . LEU A 1 184 ? -6.475 3.658 23.633 1.00 90.75 184 LEU A N 1
ATOM 1462 C CA . LEU A 1 184 ? -5.417 4.515 23.118 1.00 90.75 184 LEU A CA 1
ATOM 1463 C C . LEU A 1 184 ? -5.896 5.292 21.884 1.00 90.75 184 LEU A C 1
ATOM 1465 O O . LEU A 1 184 ? -5.593 6.470 21.772 1.00 90.75 184 LEU A O 1
ATOM 1469 N N . LEU A 1 185 ? -6.717 4.682 21.024 1.00 93.31 185 LEU A N 1
ATOM 1470 C CA . LEU A 1 185 ? -7.373 5.356 19.900 1.00 93.31 185 LEU A CA 1
ATOM 1471 C C . LEU A 1 185 ? -8.396 6.409 20.337 1.00 93.31 185 LEU A C 1
ATOM 1473 O O . LEU A 1 185 ? -8.575 7.408 19.645 1.00 93.31 185 LEU A O 1
ATOM 1477 N N . GLU A 1 186 ? -9.068 6.199 21.467 1.00 91.50 186 GLU A N 1
ATOM 1478 C CA . GLU A 1 186 ? -10.018 7.162 22.033 1.00 91.50 186 GLU A CA 1
ATOM 1479 C C . GLU A 1 186 ? -9.322 8.376 22.656 1.00 91.50 186 GLU A C 1
ATOM 1481 O O . GLU A 1 186 ? -9.774 9.501 22.463 1.00 91.50 186 GLU A O 1
ATOM 1486 N N . VAL A 1 187 ? -8.218 8.167 23.380 1.00 90.62 187 VAL A N 1
ATOM 1487 C CA . VAL A 1 187 ? -7.542 9.237 24.135 1.00 90.62 187 VAL A CA 1
ATOM 1488 C C . VAL A 1 187 ? -6.444 9.916 23.315 1.00 90.62 187 VAL A C 1
ATOM 1490 O O . VAL A 1 187 ? -6.315 11.138 23.336 1.00 90.62 187 VAL A O 1
ATOM 1493 N N . MET A 1 188 ? -5.631 9.133 22.604 1.00 92.19 188 MET A N 1
ATOM 1494 C CA . MET A 1 188 ? -4.442 9.594 21.881 1.00 92.19 188 MET A CA 1
ATOM 1495 C C . MET A 1 188 ? -4.324 8.897 20.524 1.00 92.19 188 MET A C 1
ATOM 1497 O O . MET A 1 188 ? -3.386 8.131 20.288 1.00 92.19 188 MET A O 1
ATOM 1501 N N . PRO A 1 189 ? -5.243 9.162 19.587 1.00 90.69 189 PRO A N 1
ATOM 1502 C CA . PRO A 1 189 ? -5.224 8.478 18.305 1.00 90.69 189 PRO A CA 1
ATOM 1503 C C . PRO A 1 189 ? -3.941 8.699 17.488 1.00 90.69 189 PRO A C 1
ATOM 1505 O O . PRO A 1 189 ? -3.623 7.891 16.623 1.00 90.69 189 PRO A O 1
ATOM 1508 N N . TRP A 1 190 ? -3.198 9.781 17.730 1.00 90.06 190 TRP A N 1
ATOM 1509 C CA . TRP A 1 190 ? -1.913 10.073 17.083 1.00 90.06 190 TRP A CA 1
ATOM 1510 C C . TRP A 1 190 ? -0.724 9.289 17.665 1.00 90.06 190 TRP A C 1
ATOM 1512 O O . TRP A 1 190 ? 0.378 9.394 17.130 1.00 90.06 190 TRP A O 1
ATOM 1522 N N . ASP A 1 191 ? -0.915 8.527 18.747 1.00 94.31 191 ASP A N 1
ATOM 1523 C CA . ASP A 1 191 ? 0.134 7.696 19.342 1.00 94.31 191 ASP A CA 1
ATOM 1524 C C . ASP A 1 191 ? 0.588 6.611 18.354 1.00 94.31 191 ASP A C 1
ATOM 1526 O O . ASP A 1 191 ? -0.231 5.936 17.725 1.00 94.31 191 ASP A O 1
ATOM 1530 N N . SER A 1 192 ? 1.901 6.417 18.221 1.00 94.06 192 SER A N 1
ATOM 1531 C CA . SER A 1 192 ? 2.483 5.466 17.267 1.00 94.06 192 SER A CA 1
ATOM 1532 C C . SER A 1 192 ? 1.979 4.037 17.477 1.00 94.06 192 SER A C 1
ATOM 1534 O O . SER A 1 192 ? 1.762 3.313 16.505 1.00 94.06 192 SER A O 1
ATOM 1536 N N . ARG A 1 193 ? 1.722 3.638 18.727 1.00 92.06 193 ARG A N 1
ATOM 1537 C CA . ARG A 1 193 ? 1.204 2.310 19.070 1.00 92.06 193 ARG A CA 1
ATOM 1538 C C . ARG A 1 193 ? -0.239 2.151 18.623 1.00 92.06 193 ARG A C 1
ATOM 1540 O O . ARG A 1 193 ? -0.599 1.074 18.180 1.00 92.06 193 ARG A O 1
ATOM 1547 N N . ALA A 1 194 ? -1.057 3.200 18.709 1.00 93.75 194 ALA A N 1
ATOM 1548 C CA . ALA A 1 194 ? -2.420 3.180 18.181 1.00 93.75 194 ALA A CA 1
ATOM 1549 C C . ALA A 1 194 ? -2.410 3.134 16.647 1.00 93.75 194 ALA A C 1
ATOM 1551 O O . ALA A 1 194 ? -3.109 2.323 16.041 1.00 93.75 194 ALA A O 1
ATOM 1552 N N . GLN A 1 195 ? -1.554 3.946 16.023 1.00 94.81 195 GLN A N 1
ATOM 1553 C CA . GLN A 1 195 ? -1.418 4.026 14.568 1.00 94.81 195 GLN A CA 1
ATOM 1554 C C . GLN A 1 195 ? -0.993 2.693 13.930 1.00 94.81 195 GLN A C 1
ATOM 1556 O O . GLN A 1 195 ? -1.454 2.381 12.835 1.00 94.81 195 GLN A O 1
ATOM 1561 N N . GLN A 1 196 ? -0.204 1.861 14.624 1.00 94.81 196 GLN A N 1
ATOM 1562 C CA . GLN A 1 196 ? 0.154 0.504 14.172 1.00 94.81 196 GLN A CA 1
ATOM 1563 C C . GLN A 1 196 ? -1.048 -0.432 13.969 1.00 94.81 196 GLN A C 1
ATOM 1565 O O . GLN A 1 196 ? -0.941 -1.388 13.209 1.00 94.81 196 GLN A O 1
ATOM 1570 N N . TYR A 1 197 ? -2.177 -0.175 14.635 1.00 94.81 197 TYR A N 1
ATOM 1571 C CA . TYR A 1 197 ? -3.410 -0.953 14.464 1.00 94.81 197 TYR A CA 1
ATOM 1572 C C . TYR A 1 197 ? -4.423 -0.265 13.543 1.00 94.81 197 TYR A C 1
ATOM 1574 O O . TYR A 1 197 ? -5.394 -0.888 13.126 1.00 94.81 197 TYR A O 1
ATOM 1582 N N . VAL A 1 198 ? -4.216 1.015 13.223 1.00 96.25 198 VAL A N 1
ATOM 1583 C CA . VAL A 1 198 ? -5.052 1.768 12.275 1.00 96.25 198 VAL A CA 1
ATOM 1584 C C . VAL A 1 198 ? -4.546 1.584 10.856 1.00 96.25 198 VAL A C 1
ATOM 1586 O O . VAL A 1 198 ? -5.340 1.461 9.925 1.00 96.25 198 VAL A O 1
ATOM 1589 N N . PHE A 1 199 ? -3.228 1.558 10.683 1.00 96.62 199 PHE A N 1
ATOM 1590 C CA . PHE A 1 199 ? -2.588 1.312 9.405 1.00 96.62 199 PHE A CA 1
ATOM 1591 C C . PHE A 1 199 ? -2.145 -0.134 9.312 1.00 96.62 199 PHE A C 1
ATOM 1593 O O . PHE A 1 199 ? -1.456 -0.648 10.184 1.00 96.62 199 PHE A O 1
ATOM 1600 N N . GLY A 1 200 ? -2.528 -0.776 8.218 1.00 95.00 200 GLY A N 1
ATOM 1601 C CA . GLY A 1 200 ? -2.055 -2.105 7.882 1.00 95.00 200 GLY A CA 1
ATOM 1602 C C . GLY A 1 200 ? -1.511 -2.123 6.469 1.00 95.00 200 GLY A C 1
ATOM 1603 O O . GLY A 1 200 ? -1.829 -1.266 5.644 1.00 95.00 200 GLY A O 1
ATOM 1604 N N . GLU A 1 201 ? -0.737 -3.148 6.171 1.00 95.50 201 GLU A N 1
ATOM 1605 C CA . GLU A 1 201 ? -0.303 -3.446 4.819 1.00 95.50 201 GLU A CA 1
ATOM 1606 C C . GLU A 1 201 ? -0.639 -4.889 4.499 1.00 95.50 201 GLU A C 1
ATOM 1608 O O . GLU A 1 201 ? -0.528 -5.766 5.351 1.00 95.50 201 GLU A O 1
ATOM 1613 N N . GLU A 1 202 ? -1.047 -5.125 3.259 1.00 93.81 202 GLU A N 1
ATOM 1614 C CA . GLU A 1 202 ? -1.217 -6.471 2.737 1.00 93.81 202 GLU A CA 1
ATOM 1615 C C . GLU A 1 202 ? -0.110 -6.785 1.760 1.00 93.81 202 GLU A C 1
ATOM 1617 O O . GLU A 1 202 ? 0.199 -5.990 0.866 1.00 93.81 202 GLU A O 1
ATOM 1622 N N . HIS A 1 203 ? 0.512 -7.938 1.980 1.00 94.56 203 HIS A N 1
ATOM 1623 C CA . HIS A 1 203 ? 1.688 -8.381 1.255 1.00 94.56 203 HIS A CA 1
ATOM 1624 C C . HIS A 1 203 ? 1.326 -9.629 0.466 1.00 94.56 203 HIS A C 1
ATOM 1626 O O . HIS A 1 203 ? 0.866 -10.623 1.021 1.00 94.56 203 HIS A O 1
ATOM 1632 N N . VAL A 1 204 ? 1.559 -9.580 -0.838 1.00 94.75 204 VAL A N 1
ATOM 1633 C CA . VAL A 1 204 ? 1.315 -10.701 -1.743 1.00 94.75 204 VAL A CA 1
ATOM 1634 C C . VAL A 1 204 ? 2.566 -10.937 -2.570 1.00 94.75 204 VAL A C 1
ATOM 1636 O O . VAL A 1 204 ? 3.216 -9.999 -3.022 1.00 94.75 204 VAL A O 1
ATOM 1639 N N . TYR A 1 205 ? 2.913 -12.197 -2.789 1.00 94.31 205 TYR A N 1
ATOM 1640 C CA . TYR A 1 205 ? 4.149 -12.569 -3.460 1.00 94.31 205 TYR A CA 1
ATOM 1641 C C . TYR A 1 205 ? 3.847 -13.162 -4.828 1.00 94.31 205 TYR A C 1
ATOM 1643 O O . TYR A 1 205 ? 3.236 -14.220 -4.933 1.00 94.31 205 TYR A O 1
ATOM 1651 N N . GLU A 1 206 ? 4.279 -12.474 -5.881 1.00 95.56 206 GLU A N 1
ATOM 1652 C CA . GLU A 1 206 ? 4.201 -12.960 -7.255 1.00 95.56 206 GLU A CA 1
ATOM 1653 C C . GLU A 1 206 ? 5.385 -13.864 -7.558 1.00 95.56 206 GLU A C 1
ATOM 1655 O O . GLU A 1 206 ? 6.532 -13.490 -7.313 1.00 95.56 206 GLU A O 1
ATOM 1660 N N . TRP A 1 207 ? 5.112 -15.017 -8.163 1.00 94.56 207 TRP A N 1
ATOM 1661 C CA . TRP A 1 207 ? 6.136 -15.977 -8.544 1.00 94.56 207 TRP A CA 1
ATOM 1662 C C . TRP A 1 207 ? 6.241 -16.160 -10.048 1.00 94.56 207 TRP A C 1
ATOM 1664 O O . TRP A 1 207 ? 5.242 -16.151 -10.772 1.00 94.56 207 TRP A O 1
ATOM 1674 N N . GLN A 1 208 ? 7.468 -16.409 -10.507 1.00 95.44 208 GLN A N 1
ATOM 1675 C CA . GLN A 1 208 ? 7.751 -16.862 -11.862 1.00 95.44 208 GLN A CA 1
ATOM 1676 C C . GLN A 1 208 ? 8.861 -17.912 -11.868 1.00 95.44 208 GLN A C 1
ATOM 1678 O O . GLN A 1 208 ? 9.776 -17.888 -11.043 1.00 95.44 208 GLN A O 1
ATOM 1683 N N . ILE A 1 209 ? 8.781 -18.831 -12.827 1.00 92.56 209 ILE A N 1
ATOM 1684 C CA . ILE A 1 209 ? 9.739 -19.926 -12.995 1.00 92.56 209 ILE A CA 1
ATOM 1685 C C . ILE A 1 209 ? 10.354 -19.849 -14.381 1.00 92.56 209 ILE A C 1
ATOM 1687 O O . ILE A 1 209 ? 9.668 -19.574 -15.364 1.00 92.56 209 ILE A O 1
ATOM 1691 N N . TYR A 1 210 ? 11.654 -20.078 -14.463 1.00 92.56 210 TYR A N 1
ATOM 1692 C CA . TYR A 1 210 ? 12.378 -20.107 -15.717 1.00 92.56 210 TYR A CA 1
ATOM 1693 C C . TYR A 1 210 ? 12.178 -21.467 -16.395 1.00 92.56 210 TYR A C 1
ATOM 1695 O O . TYR A 1 210 ? 12.576 -22.503 -15.866 1.00 92.56 210 TYR A O 1
ATOM 1703 N N . SER A 1 211 ? 11.509 -21.470 -17.550 1.00 90.31 211 SER A N 1
ATOM 1704 C CA . SER A 1 211 ? 11.292 -22.675 -18.360 1.00 90.31 211 SER A CA 1
ATOM 1705 C C . SER A 1 211 ? 12.571 -23.097 -19.088 1.00 90.31 211 SER A C 1
ATOM 1707 O O . SER A 1 211 ? 13.436 -22.267 -19.375 1.00 90.31 211 SER A O 1
ATOM 1709 N N . ALA A 1 212 ? 12.630 -24.367 -19.501 1.00 87.25 212 ALA A N 1
ATOM 1710 C CA . ALA A 1 212 ? 13.646 -24.891 -20.416 1.00 87.25 212 ALA A CA 1
ATOM 1711 C C . ALA A 1 212 ? 13.735 -24.087 -21.732 1.00 87.25 212 ALA A C 1
ATOM 1713 O O . ALA A 1 212 ? 14.818 -23.938 -22.294 1.00 87.25 212 ALA A O 1
ATOM 1714 N N . ASP A 1 213 ? 12.626 -23.474 -22.166 1.00 89.25 213 ASP A N 1
ATOM 1715 C CA . ASP A 1 213 ? 12.561 -22.593 -23.346 1.00 89.25 213 ASP A CA 1
ATOM 1716 C C . ASP A 1 213 ? 13.208 -21.214 -23.133 1.00 89.25 213 ASP A C 1
ATOM 1718 O O . ASP A 1 213 ? 13.004 -20.299 -23.935 1.00 89.25 213 ASP A O 1
ATOM 1722 N N . LYS A 1 214 ? 13.945 -21.025 -22.031 1.00 88.00 214 LYS A N 1
ATOM 1723 C CA . LYS A 1 214 ? 14.614 -19.770 -21.662 1.00 88.00 214 LYS A CA 1
ATOM 1724 C C . LYS A 1 214 ? 13.653 -18.589 -21.478 1.00 88.00 214 LYS A C 1
ATOM 1726 O O . LYS A 1 214 ? 13.994 -17.437 -21.748 1.00 88.00 214 LYS A O 1
ATOM 1731 N N . LYS A 1 215 ? 12.433 -18.872 -21.013 1.00 92.06 215 LYS A N 1
ATOM 1732 C CA . LYS A 1 215 ? 11.372 -17.880 -20.782 1.00 92.06 215 LYS A CA 1
ATOM 1733 C C . LYS A 1 215 ? 10.822 -17.989 -19.367 1.00 92.06 215 LYS A C 1
ATOM 1735 O O . LYS A 1 215 ? 10.578 -19.091 -18.880 1.00 92.06 215 LYS A O 1
ATOM 1740 N N . TRP A 1 216 ? 10.570 -16.840 -18.746 1.00 94.38 216 TRP A N 1
ATOM 1741 C CA . TRP A 1 216 ? 9.863 -16.758 -17.470 1.00 94.38 216 TRP A CA 1
ATOM 1742 C C . TRP A 1 216 ? 8.384 -17.101 -17.654 1.00 94.38 216 TRP A C 1
ATOM 1744 O O . TRP A 1 216 ? 7.691 -16.494 -18.468 1.00 94.38 216 TRP A O 1
ATOM 1754 N N . GLN A 1 217 ? 7.909 -18.075 -16.886 1.00 95.88 217 GLN A N 1
ATOM 1755 C CA . GLN A 1 217 ? 6.532 -18.550 -16.870 1.00 95.88 217 GLN A CA 1
ATOM 1756 C C . GLN A 1 217 ? 5.852 -18.108 -15.578 1.00 95.88 217 GLN A C 1
ATOM 1758 O O . GLN A 1 217 ? 6.397 -18.283 -14.489 1.00 95.88 217 GLN A O 1
ATOM 1763 N N . LYS A 1 218 ? 4.647 -17.551 -15.710 1.00 95.69 218 LYS A N 1
ATOM 1764 C CA . LYS A 1 218 ? 3.828 -17.062 -14.587 1.00 95.69 218 LYS A CA 1
ATOM 1765 C C . LYS A 1 218 ? 2.628 -17.953 -14.260 1.00 95.69 218 LYS A C 1
ATOM 1767 O O . LYS A 1 218 ? 2.048 -17.825 -13.190 1.00 95.69 218 LYS A O 1
ATOM 1772 N N . GLU A 1 219 ? 2.244 -18.838 -15.178 1.00 94.94 219 GLU A N 1
ATOM 1773 C CA . GLU A 1 219 ? 1.040 -19.659 -15.041 1.00 94.94 219 GLU A CA 1
ATOM 1774 C C . GLU A 1 219 ? 1.302 -20.902 -14.185 1.00 94.94 219 GLU A C 1
ATOM 1776 O O . GLU A 1 219 ? 2.270 -21.629 -14.418 1.00 94.94 219 GLU A O 1
ATOM 1781 N N . LEU A 1 220 ? 0.372 -21.215 -13.278 1.00 93.25 220 LEU A N 1
ATOM 1782 C CA . LEU A 1 220 ? 0.467 -22.317 -12.310 1.00 93.25 220 LEU A CA 1
ATOM 1783 C C . LEU A 1 220 ? 0.779 -23.694 -12.931 1.00 93.25 220 LEU A C 1
ATOM 1785 O O . LEU A 1 220 ? 1.398 -24.542 -12.292 1.00 93.25 220 LEU A O 1
ATOM 1789 N N . ARG A 1 221 ? 0.399 -23.944 -14.193 1.00 94.25 221 ARG A N 1
ATOM 1790 C CA . ARG A 1 221 ? 0.666 -25.230 -14.867 1.00 94.25 221 ARG A CA 1
ATOM 1791 C C . ARG A 1 221 ? 2.159 -25.558 -14.985 1.00 94.25 221 ARG A C 1
ATOM 1793 O O . ARG A 1 221 ? 2.505 -26.739 -14.930 1.00 94.25 221 ARG A O 1
ATOM 1800 N N . TYR A 1 222 ? 3.014 -24.539 -15.084 1.00 93.25 222 TYR A N 1
ATOM 1801 C CA . TYR A 1 222 ? 4.471 -24.681 -15.182 1.00 93.25 222 TYR A CA 1
ATOM 1802 C C . TYR A 1 222 ? 5.157 -24.812 -13.818 1.00 93.25 222 TYR A C 1
ATOM 1804 O O . TYR A 1 222 ? 6.362 -25.044 -13.755 1.00 93.25 222 TYR A O 1
ATOM 1812 N N . PHE A 1 223 ? 4.405 -24.668 -12.726 1.00 91.25 223 PHE A N 1
ATOM 1813 C CA . PHE A 1 223 ? 4.953 -24.747 -11.382 1.00 91.25 223 PHE A CA 1
ATOM 1814 C C . PHE A 1 223 ? 5.086 -26.196 -10.902 1.00 91.25 223 PHE A C 1
ATOM 1816 O O . PHE A 1 223 ? 4.326 -27.071 -11.344 1.00 91.25 223 PHE A O 1
ATOM 1823 N N . PRO A 1 224 ? 6.036 -26.464 -9.983 1.00 89.56 224 PRO A N 1
ATOM 1824 C CA . PRO A 1 224 ? 6.135 -27.736 -9.286 1.00 89.56 224 PRO A CA 1
ATOM 1825 C C . PRO A 1 224 ? 4.802 -28.161 -8.667 1.00 89.56 224 PRO A C 1
ATOM 1827 O O . PRO A 1 224 ? 3.983 -27.326 -8.281 1.00 89.56 224 PRO A O 1
ATOM 1830 N N . THR A 1 225 ? 4.606 -29.471 -8.523 1.00 89.19 225 THR A N 1
ATOM 1831 C CA . THR A 1 225 ? 3.344 -30.059 -8.047 1.00 89.19 225 THR A CA 1
ATOM 1832 C C . THR A 1 225 ? 2.889 -29.504 -6.698 1.00 89.19 225 THR A C 1
ATOM 1834 O O . THR A 1 225 ? 1.691 -29.346 -6.501 1.00 89.19 225 THR A O 1
ATOM 1837 N N . PHE A 1 226 ? 3.813 -29.127 -5.808 1.00 88.31 226 PHE A N 1
ATOM 1838 C CA . PHE A 1 226 ? 3.445 -28.592 -4.496 1.00 88.31 226 PHE A CA 1
ATOM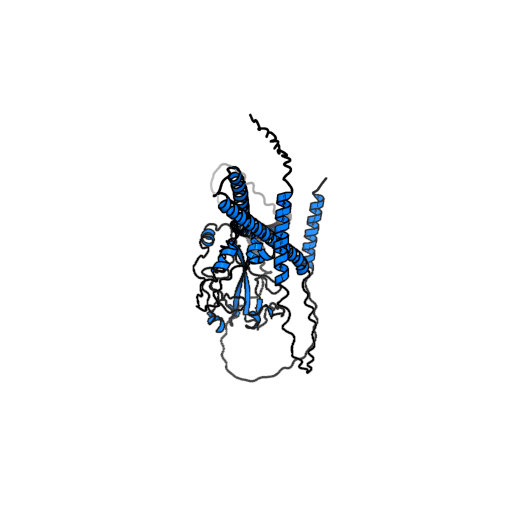 1839 C C . PHE A 1 226 ? 2.631 -27.288 -4.582 1.00 88.31 226 PHE A C 1
ATOM 1841 O O . PHE A 1 226 ? 1.683 -27.128 -3.823 1.00 88.31 226 PHE A O 1
ATOM 1848 N N . PHE A 1 227 ? 2.922 -26.389 -5.536 1.00 89.94 227 PHE A N 1
ATOM 1849 C CA . PHE A 1 227 ? 2.112 -25.178 -5.737 1.00 89.94 227 PHE A CA 1
ATOM 1850 C C . PHE A 1 227 ? 0.689 -25.544 -6.164 1.00 89.94 227 PHE A C 1
ATOM 1852 O O . PHE A 1 227 ? -0.275 -24.919 -5.743 1.00 89.94 227 PHE A O 1
ATOM 1859 N N . LYS A 1 228 ? 0.541 -26.595 -6.975 1.00 92.62 228 LYS A N 1
ATOM 1860 C CA . LYS A 1 228 ? -0.765 -27.064 -7.460 1.00 92.62 228 LYS A CA 1
ATOM 1861 C C . LYS A 1 228 ? -1.619 -27.676 -6.347 1.00 92.62 228 LYS A C 1
ATOM 1863 O O . LYS A 1 228 ? -2.829 -27.768 -6.514 1.00 92.62 228 LYS A O 1
ATOM 1868 N N . THR A 1 229 ? -1.001 -28.097 -5.242 1.00 93.06 229 THR A N 1
ATOM 1869 C CA . THR A 1 229 ? -1.692 -28.642 -4.065 1.00 93.06 229 THR A CA 1
ATOM 1870 C C . THR A 1 229 ? -2.017 -27.592 -3.005 1.00 93.06 229 THR A C 1
ATOM 1872 O O . THR A 1 229 ? -2.688 -27.925 -2.032 1.00 93.06 229 THR A O 1
ATOM 1875 N N . LEU A 1 230 ? -1.545 -26.349 -3.155 1.00 92.81 230 LEU A N 1
ATOM 1876 C CA . LEU A 1 230 ? -1.831 -25.301 -2.178 1.00 92.81 230 LEU A CA 1
ATOM 1877 C C . LEU A 1 230 ? -3.322 -24.932 -2.203 1.00 92.81 230 LEU A C 1
ATOM 1879 O O . LEU A 1 230 ? -3.918 -24.853 -3.283 1.00 92.81 230 LEU A O 1
ATOM 1883 N N . PRO A 1 231 ? -3.933 -24.668 -1.037 1.00 94.69 231 PRO A N 1
ATOM 1884 C CA . PRO A 1 231 ? -5.286 -24.142 -0.969 1.00 94.69 231 PRO A CA 1
ATOM 1885 C C . PRO A 1 231 ? -5.381 -22.813 -1.724 1.00 94.69 231 PRO A C 1
ATOM 1887 O O . PRO A 1 231 ? -4.588 -21.892 -1.513 1.00 94.69 231 PRO A O 1
ATOM 1890 N N . ILE A 1 232 ? -6.377 -22.718 -2.604 1.00 92.75 232 ILE A N 1
ATOM 1891 C CA . ILE A 1 232 ? -6.689 -21.490 -3.331 1.00 92.75 232 ILE A CA 1
ATOM 1892 C C . ILE A 1 232 ? -7.705 -20.711 -2.505 1.00 92.75 232 ILE A C 1
ATOM 1894 O O . ILE A 1 232 ? -8.868 -21.103 -2.398 1.00 92.75 232 ILE A O 1
ATOM 1898 N N . VAL A 1 233 ? -7.264 -19.594 -1.939 1.00 89.88 233 VAL A N 1
ATOM 1899 C CA . VAL A 1 233 ? -8.136 -18.657 -1.239 1.00 89.88 233 VAL A CA 1
ATOM 1900 C C . VAL A 1 233 ? -8.809 -17.794 -2.296 1.00 89.88 233 VAL A C 1
ATOM 1902 O O . VAL A 1 233 ? -8.201 -16.915 -2.914 1.00 89.88 233 VAL A O 1
ATOM 1905 N N . VAL A 1 234 ? -10.083 -18.090 -2.539 1.00 85.62 234 VAL A N 1
ATOM 1906 C CA . VAL A 1 234 ? -10.950 -17.230 -3.338 1.00 85.62 234 VAL A CA 1
ATOM 1907 C C . VAL A 1 234 ? -11.561 -16.213 -2.378 1.00 85.62 234 VAL A C 1
ATOM 1909 O O . VAL A 1 234 ? -12.219 -16.634 -1.427 1.00 85.62 234 VAL A O 1
ATOM 1912 N N . PRO A 1 235 ? -11.369 -14.902 -2.602 1.00 75.25 235 PRO A N 1
ATOM 1913 C CA . PRO A 1 235 ? -12.013 -13.879 -1.794 1.00 75.25 235 PRO A CA 1
ATOM 1914 C C . PRO A 1 235 ? -13.515 -14.149 -1.744 1.00 75.25 235 PRO A C 1
ATOM 1916 O O . PRO A 1 235 ? -14.151 -14.309 -2.796 1.00 75.25 235 PRO A O 1
ATOM 1919 N N . SER A 1 236 ? -14.083 -14.195 -0.538 1.00 72.88 236 SER A N 1
ATOM 1920 C CA . SER A 1 236 ? -15.532 -14.183 -0.378 1.00 72.88 236 SER A CA 1
ATOM 1921 C C . SER A 1 236 ? -16.067 -12.961 -1.131 1.00 72.88 236 SER A C 1
ATOM 1923 O O . SER A 1 236 ? -15.605 -11.851 -0.877 1.00 72.88 236 SER A O 1
ATOM 1925 N N . PRO A 1 237 ? -17.028 -13.107 -2.059 1.00 57.75 237 PRO A N 1
ATOM 1926 C CA . PRO A 1 237 ? -17.566 -11.983 -2.832 1.00 57.75 237 PRO A CA 1
ATOM 1927 C C . PRO A 1 237 ? -18.340 -10.948 -1.982 1.00 57.75 237 PRO A C 1
ATOM 1929 O O . PRO A 1 237 ? -18.981 -10.051 -2.525 1.00 57.75 237 PRO A O 1
ATOM 1932 N N . GLY A 1 238 ? -18.290 -11.052 -0.652 1.00 51.50 238 GLY A N 1
ATOM 1933 C CA . GLY A 1 238 ? -18.900 -10.123 0.284 1.00 51.50 238 GLY A CA 1
ATOM 1934 C C . GLY A 1 238 ? -18.089 -8.837 0.375 1.00 51.50 238 GLY A C 1
ATOM 1935 O O . GLY A 1 238 ? -16.958 -8.840 0.841 1.00 51.50 238 GLY A O 1
ATOM 1936 N N . LYS A 1 239 ? -18.683 -7.727 -0.074 1.00 51.91 239 LYS A N 1
ATOM 1937 C CA . LYS A 1 239 ? -18.110 -6.375 -0.004 1.00 51.91 239 LYS A CA 1
ATOM 1938 C C . LYS A 1 239 ? -16.724 -6.257 -0.643 1.00 51.91 239 LYS A C 1
ATOM 1940 O O . LYS A 1 239 ? -15.829 -5.609 -0.103 1.00 51.91 239 LYS A O 1
ATOM 1945 N N . THR A 1 240 ? -16.556 -6.746 -1.874 1.00 47.28 240 THR A N 1
ATOM 1946 C CA . THR A 1 240 ? -15.650 -5.997 -2.757 1.00 47.28 240 THR A CA 1
ATOM 1947 C C . THR A 1 240 ? -16.128 -4.550 -2.700 1.00 47.28 240 THR A C 1
ATOM 1949 O O . THR A 1 240 ? -17.321 -4.325 -2.917 1.00 47.28 240 THR A O 1
ATOM 1952 N N . VAL A 1 241 ? -15.252 -3.603 -2.364 1.00 51.19 241 VAL A N 1
ATOM 1953 C CA . VAL A 1 241 ? -15.479 -2.155 -2.507 1.00 51.19 241 VAL A CA 1
ATOM 1954 C C . VAL A 1 241 ? -15.633 -1.877 -4.013 1.00 51.19 241 VAL A C 1
ATOM 1956 O O . VAL A 1 241 ? -14.736 -1.377 -4.684 1.00 51.19 241 VAL A O 1
ATOM 1959 N N . SER A 1 242 ? -16.729 -2.388 -4.577 1.00 46.16 242 SER A N 1
ATOM 1960 C CA . SER A 1 242 ? -16.958 -2.616 -6.004 1.00 46.16 242 SER A CA 1
ATOM 1961 C C . SER A 1 242 ? -17.254 -1.305 -6.712 1.00 46.16 242 SER A C 1
ATOM 1963 O O . SER A 1 242 ? -16.955 -1.169 -7.895 1.00 46.16 242 SER A O 1
ATOM 1965 N N . ASP A 1 243 ? -17.748 -0.307 -5.982 1.00 47.75 243 ASP A N 1
ATOM 1966 C CA . ASP A 1 243 ? -18.151 0.955 -6.588 1.00 47.75 243 ASP A CA 1
ATOM 1967 C C . ASP A 1 243 ? -16.968 1.868 -6.915 1.00 47.75 243 ASP A C 1
ATOM 1969 O O . ASP A 1 243 ? -17.014 2.571 -7.918 1.00 47.75 243 ASP A O 1
ATOM 1973 N N . GLU A 1 244 ? -15.853 1.809 -6.183 1.00 52.44 244 GLU A N 1
ATOM 1974 C CA . GLU A 1 244 ? -14.727 2.717 -6.453 1.00 52.44 244 GLU A CA 1
ATOM 1975 C C . GLU A 1 244 ? -13.863 2.235 -7.636 1.00 52.44 244 GLU A C 1
ATOM 1977 O O . GLU A 1 244 ? -13.413 3.029 -8.462 1.00 52.44 244 GLU A O 1
ATOM 1982 N N . ALA A 1 245 ? -13.708 0.915 -7.807 1.00 52.59 245 ALA A N 1
ATOM 1983 C CA . ALA A 1 245 ? -13.029 0.342 -8.974 1.00 52.59 245 ALA A CA 1
ATOM 1984 C C . ALA A 1 245 ? -13.890 0.386 -10.252 1.00 52.59 245 ALA A C 1
ATOM 1986 O O . ALA A 1 245 ? -13.347 0.479 -11.357 1.00 52.59 245 ALA A O 1
ATOM 1987 N N . ALA A 1 246 ? -15.222 0.336 -10.124 1.00 54.16 246 ALA A N 1
ATOM 1988 C CA . ALA A 1 246 ? -16.136 0.550 -11.243 1.00 54.16 246 ALA A CA 1
ATOM 1989 C C . ALA A 1 246 ? -16.202 2.035 -11.646 1.00 54.16 246 ALA A C 1
ATOM 1991 O O . ALA A 1 246 ? -16.138 2.329 -12.841 1.00 54.16 246 ALA A O 1
ATOM 1992 N N . ALA A 1 247 ? -16.217 2.963 -10.679 1.00 53.56 247 ALA A N 1
ATOM 1993 C CA . ALA A 1 247 ? -16.148 4.407 -10.925 1.00 53.56 247 ALA A CA 1
ATOM 1994 C C . ALA A 1 247 ? -14.808 4.851 -11.543 1.00 53.56 247 ALA A C 1
ATOM 1996 O O . ALA A 1 247 ? -14.756 5.816 -12.301 1.00 53.56 247 ALA A O 1
ATOM 1997 N N . ALA A 1 248 ? -13.717 4.113 -11.315 1.00 54.78 248 ALA A N 1
ATOM 1998 C CA . ALA A 1 248 ? -12.438 4.387 -11.972 1.00 54.78 248 ALA A CA 1
ATOM 1999 C C . ALA A 1 248 ? -12.456 4.143 -13.498 1.00 54.78 248 ALA A C 1
ATOM 2001 O O . ALA A 1 248 ? -11.564 4.622 -14.198 1.00 54.78 248 ALA A O 1
ATOM 2002 N N . LYS A 1 249 ? -13.456 3.434 -14.051 1.00 59.41 249 LYS A N 1
ATOM 2003 C CA . LYS A 1 249 ? -13.561 3.220 -15.509 1.00 59.41 249 LYS A CA 1
ATOM 2004 C C . LYS A 1 249 ? -14.035 4.456 -16.278 1.00 59.41 249 LYS A C 1
ATOM 2006 O O . LYS A 1 249 ? -13.845 4.497 -17.490 1.00 59.41 249 LYS A O 1
ATOM 2011 N N . THR A 1 250 ? -14.639 5.449 -15.620 1.00 57.88 250 THR A N 1
ATOM 2012 C CA . THR A 1 250 ? -15.218 6.617 -16.308 1.00 57.88 250 THR A CA 1
ATOM 2013 C C . THR A 1 250 ? -14.250 7.781 -16.518 1.00 57.88 250 THR A C 1
ATOM 2015 O O . THR A 1 250 ? -14.593 8.689 -17.265 1.00 57.88 250 THR A O 1
ATOM 2018 N N . ASN A 1 251 ? -13.034 7.753 -15.955 1.00 53.22 251 ASN A N 1
ATOM 2019 C CA . ASN A 1 251 ? -12.016 8.788 -16.193 1.00 53.22 251 ASN A CA 1
ATOM 2020 C C . ASN A 1 251 ? -10.719 8.200 -16.782 1.00 53.22 251 ASN A C 1
ATOM 2022 O O . ASN A 1 251 ? -9.741 8.006 -16.061 1.00 53.22 251 ASN A O 1
ATOM 2026 N N . PRO A 1 252 ? -10.668 7.954 -18.106 1.00 57.19 252 PRO A N 1
ATOM 2027 C CA . PRO A 1 252 ? -9.462 7.481 -18.794 1.00 57.19 252 PRO A CA 1
ATOM 2028 C C . PRO A 1 252 ? -8.337 8.532 -18.882 1.00 57.19 252 PRO A C 1
ATOM 2030 O O . PRO A 1 252 ? -7.257 8.222 -19.373 1.00 57.19 252 PRO A O 1
ATOM 2033 N N . PHE A 1 253 ? -8.572 9.771 -18.433 1.00 49.81 253 PHE A N 1
ATOM 2034 C CA . PHE A 1 253 ? -7.674 10.902 -18.690 1.00 49.81 253 PHE A CA 1
ATOM 2035 C C . PHE A 1 253 ? -6.431 10.953 -17.782 1.00 49.81 253 PHE A C 1
ATOM 2037 O O . PHE A 1 253 ? -5.425 11.545 -18.158 1.00 49.81 253 PHE A O 1
ATOM 2044 N N . PHE A 1 254 ? -6.449 10.290 -16.621 1.00 49.00 254 PHE A N 1
ATOM 2045 C CA . PHE A 1 254 ? -5.270 10.159 -15.756 1.00 49.00 254 PHE A CA 1
ATOM 2046 C C . PHE A 1 254 ? -4.649 8.770 -15.936 1.00 49.00 254 PHE A C 1
ATOM 2048 O O . PHE A 1 254 ? -4.913 7.841 -15.176 1.00 49.00 254 PHE A O 1
ATOM 2055 N N . GLY A 1 255 ? -3.833 8.637 -16.984 1.00 44.56 255 GLY A N 1
ATOM 2056 C CA . GLY A 1 255 ? -3.201 7.404 -17.471 1.00 44.56 255 GLY A CA 1
ATOM 2057 C C . GLY A 1 255 ? -2.132 6.769 -16.573 1.00 44.56 255 GLY A C 1
ATOM 2058 O O . GLY A 1 255 ? -1.145 6.247 -17.082 1.00 44.56 255 GLY A O 1
ATOM 2059 N N . ALA A 1 256 ? -2.307 6.756 -15.253 1.00 49.25 256 ALA A N 1
ATOM 2060 C CA . ALA A 1 256 ? -1.555 5.844 -14.402 1.00 49.25 256 ALA A CA 1
ATOM 2061 C C . ALA A 1 256 ? -2.336 4.530 -14.339 1.00 49.25 256 ALA A C 1
ATOM 2063 O O . ALA A 1 256 ? -3.321 4.421 -13.606 1.00 49.25 256 ALA A O 1
ATOM 2064 N N . ALA A 1 257 ? -1.921 3.543 -15.140 1.00 55.09 257 ALA A N 1
ATOM 2065 C CA . ALA A 1 257 ? -2.428 2.181 -15.041 1.00 55.09 257 ALA A CA 1
ATOM 2066 C C . ALA A 1 257 ? -2.461 1.794 -13.559 1.00 55.09 257 ALA A C 1
ATOM 2068 O O . ALA A 1 257 ? -1.426 1.835 -12.895 1.00 55.09 257 ALA A O 1
ATOM 2069 N N . ASN A 1 258 ? -3.643 1.483 -13.020 1.00 63.94 258 ASN A N 1
ATOM 2070 C CA . ASN A 1 258 ? -3.748 0.901 -11.688 1.00 63.94 258 ASN A CA 1
ATOM 2071 C C . ASN A 1 258 ? -2.881 -0.356 -11.706 1.00 63.94 258 ASN A C 1
ATOM 2073 O O . ASN A 1 258 ? -3.269 -1.364 -12.298 1.00 63.94 258 ASN A O 1
ATOM 2077 N N . ILE A 1 259 ? -1.679 -0.248 -11.136 1.00 75.25 259 ILE A N 1
ATOM 2078 C CA . ILE A 1 259 ? -0.709 -1.328 -11.108 1.00 75.25 259 ILE A CA 1
ATOM 2079 C C . ILE A 1 259 ? -1.311 -2.347 -10.153 1.00 75.25 259 ILE A C 1
ATOM 2081 O O . ILE A 1 259 ? -1.247 -2.202 -8.940 1.00 75.25 259 ILE A O 1
ATOM 2085 N N . ALA A 1 260 ? -2.030 -3.307 -10.712 1.00 84.00 260 ALA A N 1
ATOM 2086 C CA . ALA A 1 260 ? -2.435 -4.513 -10.028 1.00 84.00 260 ALA A CA 1
ATOM 2087 C C . ALA A 1 260 ? -1.437 -5.607 -10.417 1.00 84.00 260 ALA A C 1
ATOM 2089 O O . ALA A 1 260 ? -0.873 -5.548 -11.520 1.00 84.00 260 ALA A O 1
ATOM 2090 N N . PRO A 1 261 ? -1.231 -6.616 -9.558 1.00 85.50 261 PRO A N 1
ATOM 2091 C CA . PRO A 1 261 ? -0.466 -7.778 -9.962 1.00 85.50 261 PRO A CA 1
ATOM 2092 C C . PRO A 1 261 ? -1.058 -8.363 -11.260 1.00 85.50 261 PRO A C 1
ATOM 2094 O O . PRO A 1 261 ? -2.282 -8.321 -11.453 1.00 85.50 261 PRO A O 1
ATOM 2097 N N . PRO A 1 262 ? -0.222 -8.856 -12.191 1.00 85.88 262 PRO A N 1
ATOM 2098 C CA . PRO A 1 262 ? -0.693 -9.338 -13.482 1.00 85.88 262 PRO A CA 1
ATOM 2099 C C . PRO A 1 262 ? -1.779 -10.404 -13.337 1.00 85.88 262 PRO A C 1
ATOM 2101 O O . PRO A 1 262 ? -1.666 -11.315 -12.527 1.00 85.88 262 PRO A O 1
ATOM 2104 N N . LYS A 1 263 ? -2.805 -10.369 -14.190 1.00 84.50 263 LYS A N 1
ATOM 2105 C CA . LYS A 1 263 ? -3.763 -11.481 -14.246 1.00 84.50 263 LYS A CA 1
ATOM 2106 C C . LYS A 1 263 ? -3.027 -12.782 -14.596 1.00 84.50 263 LYS A C 1
ATOM 2108 O O . LYS A 1 263 ? -2.092 -12.772 -15.415 1.00 84.50 263 LYS A O 1
ATOM 2113 N N . GLN A 1 264 ? -3.480 -13.888 -14.003 1.00 86.81 264 GLN A N 1
ATOM 2114 C CA . GLN A 1 264 ? -2.950 -15.245 -14.216 1.00 86.81 264 GLN A CA 1
ATOM 2115 C C . GLN A 1 264 ? -1.511 -15.482 -13.715 1.00 86.81 264 GLN A C 1
ATOM 2117 O O . GLN A 1 264 ? -0.831 -16.373 -14.227 1.00 86.81 264 GLN A O 1
ATOM 2122 N N . CYS A 1 265 ? -1.015 -14.697 -12.756 1.00 92.25 265 CYS A N 1
ATOM 2123 C CA . CYS A 1 265 ? 0.210 -15.053 -12.039 1.00 92.25 265 CYS A CA 1
ATOM 2124 C C . CYS A 1 265 ? -0.098 -15.892 -10.790 1.00 92.25 265 CYS A C 1
ATOM 2126 O O . CYS A 1 265 ? -1.203 -15.853 -10.247 1.00 92.25 265 CYS A O 1
ATOM 2128 N N . VAL A 1 266 ? 0.886 -16.675 -10.347 1.00 94.06 266 VAL A N 1
ATOM 2129 C CA . VAL A 1 266 ? 0.822 -17.360 -9.053 1.00 94.06 266 VAL A CA 1
ATOM 2130 C C . VAL A 1 266 ? 1.162 -16.349 -7.966 1.00 94.06 266 VAL A C 1
ATOM 2132 O O . VAL A 1 266 ? 2.291 -15.860 -7.901 1.00 94.06 266 VAL A O 1
ATOM 2135 N N . LEU A 1 267 ? 0.169 -16.038 -7.139 1.00 94.81 267 LEU A N 1
ATOM 2136 C CA . LEU A 1 267 ? 0.281 -15.137 -6.003 1.00 94.81 267 LEU A CA 1
ATOM 2137 C C . LEU A 1 267 ? 0.144 -15.931 -4.713 1.00 94.81 267 LEU A C 1
ATOM 2139 O O . LEU A 1 267 ? -0.817 -16.684 -4.584 1.00 94.81 267 LEU A O 1
ATOM 2143 N N . THR A 1 268 ? 1.061 -15.754 -3.770 1.00 93.94 268 THR A N 1
ATOM 2144 C CA . THR A 1 268 ? 0.998 -16.433 -2.469 1.00 93.94 268 THR A CA 1
ATOM 2145 C C . THR A 1 268 ? 1.128 -15.471 -1.303 1.00 93.94 268 THR A C 1
ATOM 2147 O O . THR A 1 268 ? 1.490 -14.305 -1.475 1.00 93.94 268 THR A O 1
ATOM 2150 N N . ASP A 1 269 ? 0.869 -15.989 -0.107 1.00 92.31 269 ASP A N 1
ATOM 2151 C CA . ASP A 1 269 ? 1.320 -15.387 1.145 1.00 92.31 269 ASP A CA 1
ATOM 2152 C C . ASP A 1 269 ? 2.851 -15.454 1.277 1.00 92.31 269 ASP A C 1
ATOM 2154 O O . ASP A 1 269 ? 3.556 -16.032 0.438 1.00 92.31 269 ASP A O 1
ATOM 2158 N N . LEU A 1 270 ? 3.360 -14.821 2.336 1.00 88.62 270 LEU A N 1
ATOM 2159 C CA . LEU A 1 270 ? 4.779 -14.807 2.691 1.00 88.62 270 LEU A CA 1
ATOM 2160 C C . LEU A 1 270 ? 5.363 -16.222 2.783 1.00 88.62 270 LEU A C 1
ATOM 2162 O O . LEU A 1 270 ? 6.452 -16.478 2.274 1.00 88.62 270 LEU A O 1
ATOM 2166 N N . GLU A 1 271 ? 4.608 -17.130 3.397 1.00 87.69 271 GLU A N 1
ATOM 2167 C CA . GLU A 1 271 ? 5.038 -18.493 3.703 1.00 87.69 271 GLU A CA 1
ATOM 2168 C C . GLU A 1 271 ? 4.941 -19.441 2.491 1.00 87.69 271 GLU A C 1
ATOM 2170 O O . GLU A 1 271 ? 5.485 -20.548 2.519 1.00 87.69 271 GLU A O 1
ATOM 2175 N N . GLY A 1 272 ? 4.261 -19.030 1.416 1.00 88.69 272 GLY A N 1
ATOM 2176 C CA . GLY A 1 272 ? 3.993 -19.869 0.248 1.00 88.69 272 GLY A CA 1
ATOM 2177 C C . GLY A 1 272 ? 3.021 -21.017 0.539 1.00 88.69 272 GLY A C 1
ATOM 2178 O O . GLY A 1 272 ? 3.118 -22.068 -0.095 1.00 88.69 272 GLY A O 1
ATOM 2179 N N . LYS A 1 273 ? 2.122 -20.851 1.515 1.00 90.44 273 LYS A N 1
ATOM 2180 C CA . LYS A 1 273 ? 1.156 -21.870 1.955 1.00 90.44 273 LYS A CA 1
ATOM 2181 C C . LYS A 1 273 ? -0.203 -21.732 1.289 1.00 90.44 273 LYS A C 1
ATOM 2183 O O . LYS A 1 273 ? -0.930 -22.717 1.196 1.00 90.44 273 LYS A O 1
ATOM 2188 N N . THR A 1 274 ? -0.557 -20.541 0.827 1.00 92.50 274 THR A N 1
ATOM 2189 C CA . THR A 1 274 ? -1.851 -20.274 0.195 1.00 92.50 274 THR A CA 1
ATOM 2190 C C . THR A 1 274 ? -1.654 -19.605 -1.158 1.00 92.50 274 THR A C 1
ATOM 2192 O O . THR A 1 274 ? -0.697 -18.858 -1.353 1.00 92.50 274 THR A O 1
ATOM 2195 N N . ILE A 1 275 ? -2.539 -19.895 -2.116 1.00 93.31 275 ILE A N 1
ATOM 2196 C CA . ILE A 1 275 ? -2.590 -19.182 -3.397 1.00 93.31 275 ILE A CA 1
ATOM 2197 C C . ILE A 1 275 ? -3.757 -18.204 -3.367 1.00 93.31 275 ILE A C 1
ATOM 2199 O O . ILE A 1 275 ? -4.898 -18.599 -3.127 1.00 93.31 275 ILE A O 1
ATOM 2203 N N . PHE A 1 276 ? -3.488 -16.941 -3.681 1.00 92.25 276 PHE A N 1
ATOM 2204 C CA . PHE A 1 276 ? -4.504 -15.900 -3.764 1.00 92.25 276 PHE A CA 1
ATOM 2205 C C . PHE A 1 276 ? -5.020 -15.740 -5.191 1.00 92.25 276 PHE A C 1
ATOM 2207 O O . PHE A 1 276 ? -4.257 -15.471 -6.120 1.00 92.25 276 PHE A O 1
ATOM 2214 N N . ASN A 1 277 ? -6.339 -15.836 -5.363 1.00 90.12 277 ASN A N 1
ATOM 2215 C CA . ASN A 1 277 ? -6.988 -15.447 -6.611 1.00 90.12 277 ASN A CA 1
ATOM 2216 C C . ASN A 1 277 ? -7.502 -14.003 -6.519 1.00 90.12 277 ASN A C 1
ATOM 2218 O O . ASN A 1 277 ? -8.609 -13.756 -6.041 1.00 90.12 277 ASN A O 1
ATOM 2222 N N . ILE A 1 278 ? -6.707 -13.056 -7.018 1.00 87.12 278 ILE A N 1
ATOM 2223 C CA . ILE A 1 278 ? -7.036 -11.624 -6.978 1.00 87.12 278 ILE A CA 1
ATOM 2224 C C . ILE A 1 278 ? -7.966 -11.153 -8.103 1.00 87.12 278 ILE A C 1
ATOM 2226 O O . ILE A 1 278 ? -8.270 -9.961 -8.172 1.00 87.12 278 ILE A O 1
ATOM 2230 N N . ASP A 1 279 ? -8.434 -12.038 -8.993 1.00 84.12 279 ASP A N 1
ATOM 2231 C CA . ASP A 1 279 ? -9.304 -11.637 -10.110 1.00 84.12 279 ASP A CA 1
ATOM 2232 C C . ASP A 1 279 ? -10.621 -11.019 -9.613 1.00 84.12 279 ASP A C 1
ATOM 2234 O O . ASP A 1 279 ? -11.225 -10.191 -10.297 1.00 84.12 279 ASP A O 1
ATOM 2238 N N . LYS A 1 280 ? -11.043 -11.390 -8.397 1.00 81.00 280 LYS A N 1
ATOM 2239 C CA . LYS A 1 280 ? -12.213 -10.840 -7.695 1.00 81.00 280 LYS A CA 1
ATOM 2240 C C . LYS A 1 280 ? -11.852 -9.780 -6.644 1.00 81.00 280 LYS A C 1
ATOM 2242 O O . LYS A 1 280 ? -12.696 -9.414 -5.835 1.00 81.00 280 LYS A O 1
ATOM 2247 N N . GLY A 1 281 ? -10.620 -9.275 -6.656 1.00 82.88 281 GLY A N 1
ATOM 2248 C CA . GLY A 1 281 ? -10.075 -8.396 -5.623 1.00 82.88 281 GLY A CA 1
ATOM 2249 C C . GLY A 1 281 ? -9.336 -9.163 -4.525 1.00 82.88 281 GLY A C 1
ATOM 2250 O O . GLY A 1 281 ? -9.183 -10.375 -4.596 1.00 82.88 281 GLY A O 1
ATOM 2251 N N . TYR A 1 282 ? -8.850 -8.442 -3.518 1.00 84.00 282 TYR A N 1
ATOM 2252 C CA . TYR A 1 282 ? -8.238 -9.023 -2.322 1.00 84.00 282 TYR A CA 1
ATOM 2253 C C . TYR A 1 282 ? -9.135 -8.681 -1.129 1.00 84.00 282 TYR A C 1
ATOM 2255 O O . TYR A 1 282 ? -9.536 -7.512 -1.022 1.00 84.00 282 TYR A O 1
ATOM 2263 N N . PRO A 1 283 ? -9.511 -9.663 -0.291 1.00 85.69 283 PRO A N 1
ATOM 2264 C CA . PRO A 1 283 ? -10.418 -9.414 0.815 1.00 85.69 283 PRO A CA 1
ATOM 2265 C C . PRO A 1 283 ? -9.731 -8.515 1.843 1.00 85.69 283 PRO A C 1
ATOM 2267 O O . PRO A 1 283 ? -8.528 -8.617 2.080 1.00 85.69 283 PRO A O 1
ATOM 2270 N N . LEU A 1 284 ? -10.496 -7.605 2.430 1.00 89.00 284 LEU A N 1
ATOM 2271 C CA . LEU A 1 284 ? -10.047 -6.892 3.619 1.00 89.00 284 LEU A CA 1
ATOM 2272 C C . LEU A 1 284 ? -10.232 -7.805 4.843 1.00 89.00 284 LEU A C 1
ATOM 2274 O O . LEU A 1 284 ? -11.049 -8.726 4.774 1.00 89.00 284 LEU A O 1
ATOM 2278 N N . PRO A 1 285 ? -9.496 -7.587 5.945 1.00 87.69 285 PRO A N 1
ATOM 2279 C CA . PRO A 1 285 ? -9.659 -8.380 7.153 1.00 87.69 285 PRO A CA 1
ATOM 2280 C C . PRO A 1 285 ? -11.082 -8.290 7.674 1.00 87.69 285 PRO A C 1
ATOM 2282 O O . PRO A 1 285 ? -11.711 -7.233 7.625 1.00 87.69 285 PRO A O 1
ATOM 2285 N N . GLU A 1 286 ? -11.547 -9.403 8.226 1.00 85.06 286 GLU A N 1
ATOM 2286 C CA . GLU A 1 286 ? -12.821 -9.502 8.938 1.00 85.06 286 GLU A CA 1
ATOM 2287 C C . GLU A 1 286 ? -12.597 -9.525 10.463 1.00 85.06 286 GLU A C 1
ATOM 2289 O O . GLU A 1 286 ? -13.368 -10.116 11.215 1.00 85.06 286 GLU A O 1
ATOM 2294 N N . ASP A 1 287 ? -11.535 -8.870 10.940 1.00 83.44 287 ASP A N 1
ATOM 2295 C CA . ASP A 1 287 ? -11.100 -8.787 12.346 1.00 83.44 287 ASP A CA 1
ATOM 2296 C C . ASP A 1 287 ? -12.003 -7.886 13.225 1.00 83.44 287 ASP A C 1
ATOM 2298 O O . ASP A 1 287 ? -11.598 -7.333 14.246 1.00 83.44 287 ASP A O 1
ATOM 2302 N N . GLY A 1 288 ? -13.271 -7.737 12.836 1.00 84.56 288 GLY A N 1
ATOM 2303 C CA . GLY A 1 288 ? -14.261 -6.890 13.499 1.00 84.56 288 GLY A CA 1
ATOM 2304 C C . GLY A 1 288 ? -14.179 -5.408 13.120 1.00 84.56 288 GLY A C 1
ATOM 2305 O O . GLY A 1 288 ? -15.103 -4.666 13.444 1.00 84.56 288 GLY A O 1
ATOM 2306 N N . GLY A 1 289 ? -13.131 -4.973 12.414 1.00 90.94 289 GLY A N 1
ATOM 2307 C CA . GLY A 1 289 ? -12.995 -3.617 11.891 1.00 90.94 289 GLY A CA 1
ATOM 2308 C C . GLY A 1 289 ? -13.591 -3.430 10.495 1.00 90.94 289 GLY A C 1
ATOM 2309 O O . GLY A 1 289 ? -13.592 -4.331 9.657 1.00 90.94 289 GLY A O 1
ATOM 2310 N N . GLY A 1 290 ? -14.073 -2.222 10.212 1.00 93.88 290 GLY A N 1
ATOM 2311 C CA . GLY A 1 290 ? -14.264 -1.752 8.847 1.00 93.88 290 GLY A CA 1
ATOM 2312 C C . GLY A 1 290 ? -12.932 -1.242 8.312 1.00 93.88 290 GLY A C 1
ATOM 2313 O O . GLY A 1 290 ? -12.391 -0.277 8.844 1.00 93.88 290 GLY A O 1
ATOM 2314 N N . TRP A 1 291 ? -12.413 -1.853 7.251 1.00 94.81 291 TRP A N 1
ATOM 2315 C CA . TRP A 1 291 ? -11.178 -1.423 6.595 1.00 94.81 291 TRP A CA 1
ATOM 2316 C C . TRP A 1 291 ? -11.456 -0.802 5.227 1.00 94.81 291 TRP A C 1
ATOM 2318 O O . TRP A 1 291 ? -12.483 -1.063 4.600 1.00 94.81 291 TRP A O 1
ATOM 2328 N N . THR A 1 292 ? -10.508 -0.011 4.733 1.00 94.25 292 THR A N 1
ATOM 2329 C CA . THR A 1 292 ? -10.466 0.430 3.338 1.00 94.25 292 THR A CA 1
ATOM 2330 C C . THR A 1 292 ? -9.049 0.375 2.784 1.00 94.25 292 THR A C 1
ATOM 2332 O O . THR A 1 292 ? -8.072 0.468 3.527 1.00 94.25 292 THR A O 1
ATOM 2335 N N . TRP A 1 293 ? -8.924 0.240 1.466 1.00 94.31 293 TRP A N 1
ATOM 2336 C CA . TRP A 1 293 ? -7.634 0.286 0.786 1.00 94.31 293 TRP A CA 1
ATOM 2337 C C . TRP A 1 293 ? -7.153 1.723 0.604 1.00 94.31 293 TRP A C 1
ATOM 2339 O O . TRP A 1 293 ? -7.895 2.584 0.136 1.00 94.31 293 TRP A O 1
ATOM 2349 N N . VAL A 1 294 ? -5.873 1.959 0.874 1.00 93.12 294 VAL A N 1
ATOM 2350 C CA . VAL A 1 294 ? -5.209 3.234 0.608 1.00 93.12 294 VAL A CA 1
ATOM 2351 C C . VAL A 1 294 ? -4.426 3.106 -0.693 1.00 93.12 294 VAL A C 1
ATOM 2353 O O . VAL A 1 294 ? -3.270 2.702 -0.728 1.00 93.12 294 VAL A O 1
ATOM 2356 N N . GLY A 1 295 ? -5.071 3.442 -1.805 1.00 89.69 295 GLY A N 1
ATOM 2357 C CA . GLY A 1 295 ? -4.405 3.476 -3.105 1.00 89.69 295 GLY A CA 1
ATOM 2358 C C . GLY A 1 295 ? -4.184 2.101 -3.771 1.00 89.69 295 GLY A C 1
ATOM 2359 O O . GLY A 1 295 ? -4.850 1.106 -3.445 1.00 89.69 295 GLY A O 1
ATOM 2360 N N . PRO A 1 296 ? -3.328 2.066 -4.812 1.00 90.44 296 PRO A N 1
ATOM 2361 C CA . PRO A 1 296 ? -3.096 0.885 -5.638 1.00 90.44 296 PRO A CA 1
ATOM 2362 C C . PRO A 1 296 ? -2.052 -0.048 -5.013 1.00 90.44 296 PRO A C 1
ATOM 2364 O O . PRO A 1 296 ? -1.385 0.312 -4.043 1.00 90.44 296 PRO A O 1
ATOM 2367 N N . TRP A 1 297 ? -1.880 -1.231 -5.604 1.00 93.50 297 TRP A N 1
ATOM 2368 C CA . TRP A 1 297 ? -0.734 -2.072 -5.276 1.00 93.50 297 TRP A CA 1
ATOM 2369 C C . TRP A 1 297 ? 0.566 -1.394 -5.717 1.00 93.50 297 TRP A C 1
ATOM 2371 O O . TRP A 1 297 ? 0.624 -0.707 -6.740 1.00 93.50 297 TRP A O 1
ATOM 2381 N N . LYS A 1 298 ? 1.618 -1.606 -4.933 1.00 94.00 298 LYS A N 1
ATOM 2382 C CA . LYS A 1 298 ? 2.977 -1.139 -5.194 1.00 94.00 298 LYS A CA 1
ATOM 2383 C C . LYS A 1 298 ? 3.920 -2.335 -5.155 1.00 94.00 298 LYS A C 1
ATOM 2385 O O . LYS A 1 298 ? 3.713 -3.265 -4.381 1.00 94.00 298 LYS A O 1
ATOM 2390 N N . VAL A 1 299 ? 4.944 -2.317 -5.998 1.00 95.19 299 VAL A N 1
ATOM 2391 C CA . VAL A 1 299 ? 6.034 -3.295 -5.927 1.00 95.19 299 VAL A CA 1
ATOM 2392 C C . VAL A 1 299 ? 7.042 -2.799 -4.898 1.00 95.19 299 VAL A C 1
ATOM 2394 O O . VAL A 1 299 ? 7.482 -1.653 -4.996 1.00 95.19 299 VAL A O 1
ATOM 2397 N N . GLU A 1 300 ? 7.394 -3.635 -3.923 1.00 94.75 300 GLU A N 1
ATOM 2398 C CA . GLU A 1 300 ? 8.469 -3.312 -2.983 1.00 94.75 300 GLU A CA 1
ATOM 2399 C C . GLU A 1 300 ? 9.812 -3.370 -3.720 1.00 94.75 300 GLU A C 1
ATOM 2401 O O . GLU A 1 300 ? 10.143 -4.383 -4.340 1.00 94.75 300 GLU A O 1
ATOM 2406 N N . LYS A 1 301 ? 10.566 -2.268 -3.673 1.00 93.12 301 LYS A N 1
ATOM 2407 C CA . LYS A 1 301 ? 11.925 -2.183 -4.208 1.00 93.12 301 LYS A CA 1
ATOM 2408 C C . LYS A 1 301 ? 12.888 -2.050 -3.037 1.00 93.12 301 LYS A C 1
ATOM 2410 O O . LYS A 1 301 ? 12.861 -1.038 -2.343 1.00 93.12 301 LYS A O 1
ATOM 2415 N N . ASN A 1 302 ? 13.726 -3.061 -2.850 1.00 89.94 302 ASN A N 1
ATOM 2416 C CA . ASN A 1 302 ? 14.777 -3.091 -1.837 1.00 89.94 302 ASN A CA 1
ATOM 2417 C C . ASN A 1 302 ? 16.147 -3.173 -2.526 1.00 89.94 302 ASN A C 1
ATOM 2419 O O . ASN A 1 302 ? 16.230 -3.427 -3.729 1.00 89.94 302 ASN A O 1
ATOM 2423 N N . ASN A 1 303 ? 17.226 -3.030 -1.755 1.00 87.50 303 ASN A N 1
ATOM 2424 C CA . ASN A 1 303 ? 18.599 -3.172 -2.266 1.00 87.50 303 ASN A CA 1
ATOM 2425 C C . ASN A 1 303 ? 18.868 -4.554 -2.900 1.00 87.50 303 ASN A C 1
ATOM 2427 O O . ASN A 1 303 ? 19.760 -4.686 -3.728 1.00 87.50 303 ASN A O 1
ATOM 2431 N N . ASP A 1 304 ? 18.068 -5.555 -2.529 1.00 85.00 304 ASP A N 1
ATOM 2432 C CA . ASP A 1 304 ? 18.153 -6.949 -2.976 1.00 85.00 304 ASP A CA 1
ATOM 2433 C C . ASP A 1 304 ? 17.253 -7.278 -4.182 1.00 85.00 304 ASP A C 1
ATOM 2435 O O . ASP A 1 304 ? 17.140 -8.435 -4.594 1.00 85.00 304 ASP A O 1
ATOM 2439 N N . THR A 1 305 ? 16.547 -6.283 -4.722 1.00 89.88 305 THR A N 1
ATOM 2440 C CA . THR A 1 305 ? 15.647 -6.463 -5.867 1.00 89.88 305 THR A CA 1
ATOM 2441 C C . THR A 1 305 ? 16.212 -5.825 -7.127 1.00 89.88 305 THR A C 1
ATOM 2443 O O . THR A 1 305 ? 16.864 -4.788 -7.057 1.00 89.88 305 THR A O 1
ATOM 2446 N N . ASP A 1 306 ? 15.913 -6.403 -8.292 1.00 91.06 306 ASP A N 1
ATOM 2447 C CA . ASP A 1 306 ? 16.211 -5.742 -9.566 1.00 91.06 306 ASP A CA 1
ATOM 2448 C C . ASP A 1 306 ? 15.350 -4.481 -9.797 1.00 91.06 306 ASP A C 1
ATOM 2450 O O . ASP A 1 306 ? 14.459 -4.144 -9.013 1.00 91.06 306 ASP A O 1
ATOM 2454 N N . GLU A 1 307 ? 15.574 -3.779 -10.912 1.00 92.06 307 GLU A N 1
ATOM 2455 C CA . GLU A 1 307 ? 14.838 -2.554 -11.274 1.00 92.06 307 GLU A CA 1
ATOM 2456 C C . GLU A 1 307 ? 13.307 -2.735 -11.298 1.00 92.06 307 GLU A C 1
ATOM 2458 O O . GLU A 1 307 ? 12.544 -1.773 -11.115 1.00 92.06 307 GLU A O 1
ATOM 2463 N N . GLN A 1 308 ? 12.854 -3.977 -11.506 1.00 93.38 308 GLN A N 1
ATOM 2464 C CA . GLN A 1 308 ? 11.452 -4.368 -11.555 1.00 93.38 308 GLN A CA 1
ATOM 2465 C C . GLN A 1 308 ? 10.956 -5.015 -10.249 1.00 93.38 308 GLN A C 1
ATOM 2467 O O . GLN A 1 308 ? 9.837 -5.538 -10.237 1.00 93.38 308 GLN A O 1
ATOM 2472 N N . GLY A 1 309 ? 11.743 -5.015 -9.172 1.00 93.94 309 GLY A N 1
ATOM 2473 C CA . GLY A 1 309 ? 11.367 -5.570 -7.872 1.00 93.94 309 GLY A CA 1
ATOM 2474 C C . GLY A 1 309 ? 11.463 -7.098 -7.761 1.00 93.94 309 GLY A C 1
ATOM 2475 O O . GLY A 1 309 ? 10.834 -7.677 -6.874 1.00 93.94 309 GLY A O 1
ATOM 2476 N N . TRP A 1 310 ? 12.164 -7.789 -8.669 1.00 93.88 310 TRP A N 1
ATOM 2477 C CA . TRP A 1 310 ? 12.351 -9.240 -8.564 1.00 93.88 310 TRP A CA 1
ATOM 2478 C C . TRP A 1 310 ? 13.520 -9.606 -7.655 1.00 93.88 310 TRP A C 1
ATOM 2480 O O . TRP A 1 310 ? 14.612 -9.058 -7.766 1.00 93.88 310 TRP A O 1
ATOM 2490 N N . THR A 1 311 ? 13.287 -10.627 -6.837 1.00 90.06 311 THR A N 1
ATOM 2491 C CA . THR A 1 311 ? 14.294 -11.407 -6.109 1.00 90.06 311 THR A CA 1
ATOM 2492 C C . THR A 1 311 ? 14.473 -12.761 -6.792 1.00 90.06 311 THR A C 1
ATOM 2494 O O . THR A 1 311 ? 13.498 -13.343 -7.274 1.00 90.06 311 THR A O 1
ATOM 2497 N N . TYR A 1 312 ? 15.698 -13.278 -6.837 1.00 88.44 312 TYR A N 1
ATOM 2498 C CA . TYR A 1 312 ? 16.052 -14.506 -7.557 1.00 88.44 312 TYR A CA 1
ATOM 2499 C C . TYR A 1 312 ? 16.514 -15.592 -6.580 1.00 88.44 312 TYR A C 1
ATOM 2501 O O . TYR A 1 312 ? 17.215 -15.297 -5.618 1.00 88.44 312 TYR A O 1
ATOM 2509 N N . SER A 1 313 ? 16.114 -16.846 -6.809 1.00 84.19 313 SER A N 1
ATOM 2510 C CA . SER A 1 313 ? 16.581 -17.986 -6.009 1.00 84.19 313 SER A CA 1
ATOM 2511 C C . SER A 1 313 ? 16.462 -19.306 -6.775 1.00 84.19 313 SER A C 1
ATOM 2513 O O . SER A 1 313 ? 15.596 -19.480 -7.638 1.00 84.19 313 SER A O 1
ATOM 2515 N N . ASN A 1 314 ? 17.318 -20.267 -6.430 1.00 79.25 314 ASN A N 1
ATOM 2516 C CA . ASN A 1 314 ? 17.295 -21.617 -7.000 1.00 79.25 314 ASN A CA 1
ATOM 2517 C C . ASN A 1 314 ? 16.427 -22.558 -6.151 1.00 79.25 314 ASN A C 1
ATOM 2519 O O . ASN A 1 314 ? 15.701 -23.417 -6.671 1.00 79.25 314 ASN A O 1
ATOM 2523 N N . GLU A 1 315 ? 16.441 -22.359 -4.837 1.00 73.62 315 GLU A N 1
ATOM 2524 C CA . GLU A 1 315 ? 15.810 -23.250 -3.875 1.00 73.62 315 GLU A CA 1
ATOM 2525 C C . GLU A 1 315 ? 14.419 -22.769 -3.477 1.00 73.62 315 GLU A C 1
ATOM 2527 O O . GLU A 1 315 ? 14.160 -21.584 -3.291 1.00 73.62 315 GLU A O 1
ATOM 2532 N N . THR A 1 316 ? 13.492 -23.714 -3.342 1.00 63.50 316 THR A N 1
ATOM 2533 C CA . THR A 1 316 ? 12.120 -23.426 -2.904 1.00 63.50 316 THR A CA 1
ATOM 2534 C C . THR A 1 316 ? 12.015 -23.169 -1.410 1.00 63.50 316 THR A C 1
ATOM 2536 O O . THR A 1 316 ? 11.189 -22.356 -1.018 1.00 63.50 316 THR A O 1
ATOM 2539 N N . GLN A 1 317 ? 12.840 -23.828 -0.590 1.00 67.12 317 GLN A N 1
ATOM 2540 C CA . GLN A 1 317 ? 12.769 -23.712 0.871 1.00 67.12 317 GLN A CA 1
ATOM 2541 C C . GLN A 1 317 ? 13.215 -22.330 1.362 1.00 67.12 317 GLN A C 1
ATOM 2543 O O . GLN A 1 317 ? 12.551 -21.746 2.211 1.00 67.12 317 GLN A O 1
ATOM 2548 N N . PHE A 1 318 ? 14.262 -21.755 0.760 1.00 61.28 318 PHE A N 1
ATOM 2549 C CA . PHE A 1 318 ? 14.773 -20.435 1.148 1.00 61.28 318 PHE A CA 1
ATOM 2550 C C . PHE A 1 318 ? 13.838 -19.269 0.832 1.00 61.28 318 PHE A C 1
ATOM 2552 O O . PHE A 1 318 ? 14.028 -18.172 1.345 1.00 61.28 318 PHE A O 1
ATOM 2559 N N . MET A 1 319 ? 12.826 -19.470 -0.011 1.00 59.12 319 MET A N 1
ATOM 2560 C CA . MET A 1 319 ? 11.901 -18.388 -0.330 1.00 59.12 319 MET A CA 1
ATOM 2561 C C . MET A 1 319 ? 10.720 -18.317 0.648 1.00 59.12 319 MET A C 1
ATOM 2563 O O . MET A 1 319 ? 10.170 -17.235 0.817 1.00 59.12 319 MET A O 1
ATOM 2567 N N . SER A 1 320 ? 10.350 -19.408 1.325 1.00 58.38 320 SER A N 1
ATOM 2568 C CA . SER A 1 320 ? 9.231 -19.432 2.285 1.00 58.38 320 SER A CA 1
ATOM 2569 C C . SER A 1 320 ? 9.516 -18.673 3.582 1.00 58.38 320 SER A C 1
ATOM 2571 O O . SER A 1 320 ? 8.589 -18.182 4.216 1.00 58.38 320 SER A O 1
ATOM 2573 N N . ASP A 1 321 ? 10.783 -18.582 3.983 1.00 62.09 321 ASP A N 1
ATOM 2574 C CA . ASP A 1 321 ? 11.181 -17.985 5.254 1.00 62.09 321 ASP A CA 1
ATOM 2575 C C . ASP A 1 321 ? 12.182 -16.847 5.013 1.00 62.09 321 ASP A C 1
ATOM 2577 O O . ASP A 1 321 ? 13.397 -17.025 4.972 1.00 62.09 321 ASP A O 1
ATOM 2581 N N . ILE A 1 322 ? 11.640 -15.642 4.799 1.00 56.75 322 ILE A N 1
ATOM 2582 C CA . ILE A 1 322 ? 12.439 -14.418 4.609 1.00 56.75 322 ILE A CA 1
ATOM 2583 C C . ILE A 1 322 ? 13.306 -14.130 5.843 1.00 56.75 322 ILE A C 1
ATOM 2585 O O . ILE A 1 322 ? 14.355 -13.506 5.716 1.00 56.75 322 ILE A O 1
ATOM 2589 N N . SER A 1 323 ? 12.887 -14.587 7.028 1.00 56.06 323 SER A N 1
ATOM 2590 C CA . SER A 1 323 ? 13.571 -14.276 8.284 1.00 56.06 323 SER A CA 1
ATOM 2591 C C . SER A 1 323 ? 14.869 -15.061 8.481 1.00 56.06 323 SER A C 1
ATOM 2593 O O . SER A 1 323 ? 15.802 -14.547 9.093 1.00 56.06 323 SER A O 1
ATOM 2595 N N . THR A 1 324 ? 14.964 -16.273 7.927 1.00 51.69 324 THR A N 1
ATOM 2596 C CA . THR A 1 324 ? 16.170 -17.114 8.001 1.00 51.69 324 THR A CA 1
ATOM 2597 C C . THR A 1 324 ? 17.166 -16.838 6.879 1.00 51.69 324 THR A C 1
ATOM 2599 O O . THR A 1 324 ? 18.299 -17.322 6.936 1.00 51.69 324 THR A O 1
ATOM 2602 N N . TYR A 1 325 ? 16.797 -16.046 5.870 1.00 53.91 325 TYR A N 1
ATOM 2603 C CA . TYR A 1 325 ? 17.677 -15.775 4.741 1.00 53.91 325 TYR A CA 1
ATOM 2604 C C . TYR A 1 325 ? 18.524 -14.514 4.967 1.00 53.91 325 TYR A C 1
ATOM 2606 O O . TYR A 1 325 ? 18.132 -13.400 4.639 1.00 53.91 325 TYR A O 1
ATOM 2614 N N . HIS A 1 326 ? 19.732 -14.710 5.501 1.00 50.97 326 HIS A N 1
ATOM 2615 C CA . HIS A 1 326 ? 20.786 -13.685 5.591 1.00 50.97 326 HIS A CA 1
ATOM 2616 C C . HIS A 1 326 ? 21.752 -13.692 4.389 1.00 50.97 326 HIS A C 1
ATOM 2618 O O . HIS A 1 326 ? 22.798 -13.043 4.428 1.00 50.97 326 HIS A O 1
ATOM 2624 N N . GLY A 1 327 ? 21.447 -14.454 3.334 1.00 54.25 327 GLY A N 1
ATOM 2625 C CA . GLY A 1 327 ? 22.270 -14.500 2.128 1.00 54.25 327 GLY A CA 1
ATOM 2626 C C . GLY A 1 327 ? 22.103 -13.235 1.287 1.00 54.25 327 GLY A C 1
ATOM 2627 O O . GLY A 1 327 ? 20.990 -12.743 1.124 1.00 54.25 327 GLY A O 1
ATOM 2628 N N . GLN A 1 328 ? 23.195 -12.719 0.719 1.00 56.41 328 GLN A N 1
ATOM 2629 C CA . GLN A 1 328 ? 23.123 -11.660 -0.290 1.00 56.41 328 GLN A CA 1
ATOM 2630 C C . GLN A 1 328 ? 22.328 -12.177 -1.495 1.00 56.41 328 GLN A C 1
ATOM 2632 O O . GLN A 1 328 ? 22.684 -13.201 -2.086 1.00 56.41 328 GLN A O 1
ATOM 2637 N N . PHE A 1 329 ? 21.249 -11.486 -1.865 1.00 59.47 329 PHE A N 1
ATOM 2638 C CA . PHE A 1 329 ? 20.585 -11.729 -3.140 1.00 59.47 329 PHE A CA 1
ATOM 2639 C C . PHE A 1 329 ? 21.502 -11.219 -4.247 1.00 59.47 329 PHE A C 1
ATOM 2641 O O . PHE A 1 329 ? 21.487 -10.047 -4.612 1.00 59.47 329 PHE A O 1
ATOM 2648 N N . LEU A 1 330 ? 22.337 -12.106 -4.780 1.00 59.03 330 LEU A N 1
ATOM 2649 C CA . LEU A 1 330 ? 23.085 -11.793 -5.984 1.00 59.03 330 LEU A CA 1
ATOM 2650 C C . LEU A 1 330 ? 22.087 -11.780 -7.138 1.00 59.03 330 LEU A C 1
ATOM 2652 O O . LEU A 1 330 ? 21.537 -12.821 -7.510 1.00 59.03 330 LEU A O 1
ATOM 2656 N N . VAL A 1 331 ? 21.838 -10.589 -7.689 1.00 62.12 331 VAL A N 1
ATOM 2657 C CA . VAL A 1 331 ? 21.205 -10.467 -9.001 1.00 62.12 331 VAL A CA 1
ATOM 2658 C C . VAL A 1 331 ? 22.042 -11.335 -9.938 1.00 62.12 331 VAL A C 1
ATOM 2660 O O . VAL A 1 331 ? 23.244 -11.088 -10.052 1.00 62.12 331 VAL A O 1
ATOM 2663 N N . PRO A 1 332 ? 21.467 -12.385 -10.547 1.00 63.69 332 PRO A N 1
ATOM 2664 C CA . PRO A 1 332 ? 22.227 -13.259 -11.420 1.00 63.69 332 PRO A CA 1
ATOM 2665 C C . PRO A 1 332 ? 22.949 -12.433 -12.472 1.00 63.69 332 PRO A C 1
ATOM 2667 O O . PRO A 1 332 ? 22.303 -11.760 -13.279 1.00 63.69 332 PRO A O 1
ATOM 2670 N N . GLU A 1 333 ? 24.280 -12.519 -12.504 1.00 68.25 333 GLU A N 1
ATOM 2671 C CA . GLU A 1 333 ? 25.020 -12.042 -13.662 1.00 68.25 333 GLU A CA 1
ATOM 2672 C C . GLU A 1 333 ? 24.447 -12.741 -14.896 1.00 68.25 333 GLU A C 1
ATOM 2674 O O . GLU A 1 333 ? 24.159 -13.949 -14.889 1.00 68.25 333 GLU A O 1
ATOM 2679 N N . LYS A 1 334 ? 24.190 -11.944 -15.934 1.00 61.91 334 LYS A N 1
ATOM 2680 C CA . LYS A 1 334 ? 23.516 -12.362 -17.161 1.00 61.91 334 LYS A CA 1
ATOM 2681 C C . LYS A 1 334 ? 24.225 -13.595 -17.736 1.00 61.91 334 LYS A C 1
ATOM 2683 O O . LYS A 1 334 ? 25.296 -13.474 -18.316 1.00 61.91 334 LYS A O 1
ATOM 2688 N N . GLY A 1 335 ? 23.613 -14.774 -17.592 1.00 58.16 335 GLY A N 1
ATOM 2689 C CA . GLY A 1 335 ? 24.182 -16.045 -18.058 1.00 58.16 335 GLY A CA 1
ATOM 2690 C C . GLY A 1 335 ? 24.451 -17.093 -16.977 1.00 58.16 335 GLY A C 1
ATOM 2691 O O . GLY A 1 335 ? 24.879 -18.188 -17.326 1.00 58.16 335 GLY A O 1
ATOM 2692 N N . THR A 1 336 ? 24.162 -16.823 -15.702 1.00 63.25 336 THR A N 1
ATOM 2693 C CA . THR A 1 336 ? 24.217 -17.848 -14.646 1.00 63.25 336 THR A CA 1
ATOM 2694 C C . THR A 1 336 ? 23.178 -18.957 -14.913 1.00 63.25 336 THR A C 1
ATOM 2696 O O . THR A 1 336 ? 21.971 -18.717 -14.844 1.00 63.25 336 THR A O 1
ATOM 2699 N N . PRO A 1 337 ? 23.605 -20.192 -15.239 1.00 61.72 337 PRO A N 1
ATOM 2700 C CA . PRO A 1 337 ? 22.732 -21.214 -15.830 1.00 61.72 337 PRO A CA 1
ATOM 2701 C C . PRO A 1 337 ? 21.748 -21.871 -14.850 1.00 61.72 337 PRO A C 1
ATOM 2703 O O . PRO A 1 337 ? 20.959 -22.718 -15.260 1.00 61.72 337 PRO A O 1
ATOM 2706 N N . ASN A 1 338 ? 21.764 -21.484 -13.573 1.00 71.81 338 ASN A N 1
ATOM 2707 C CA . ASN A 1 338 ? 21.082 -22.227 -12.513 1.00 71.81 338 ASN A CA 1
ATOM 2708 C C . ASN A 1 338 ? 19.866 -21.515 -11.908 1.00 71.81 338 ASN A C 1
ATOM 2710 O O . ASN A 1 338 ? 19.202 -22.104 -11.055 1.00 71.81 338 ASN A O 1
ATOM 2714 N N . ILE A 1 339 ? 19.535 -20.292 -12.346 1.00 71.56 339 ILE A N 1
ATOM 2715 C CA . ILE A 1 339 ? 18.408 -19.552 -11.762 1.00 71.56 339 ILE A CA 1
ATOM 2716 C C . ILE A 1 339 ? 17.083 -20.009 -12.350 1.00 71.56 339 ILE A C 1
ATOM 2718 O O . ILE A 1 339 ? 16.706 -19.656 -13.464 1.00 71.56 339 ILE A O 1
ATOM 2722 N N . MET A 1 340 ? 16.357 -20.792 -11.554 1.00 83.56 340 MET A N 1
ATOM 2723 C CA . MET A 1 340 ? 15.088 -21.384 -11.966 1.00 83.56 340 MET A CA 1
ATOM 2724 C C . MET A 1 340 ? 13.868 -20.593 -11.499 1.00 83.56 340 MET A C 1
ATOM 2726 O O . MET A 1 340 ? 12.781 -20.828 -12.020 1.00 83.56 340 MET A O 1
ATOM 2730 N N . LYS A 1 341 ? 13.985 -19.701 -10.506 1.00 88.81 341 LYS A N 1
ATOM 2731 C CA . LYS A 1 341 ? 12.820 -19.058 -9.879 1.00 88.81 341 LYS A CA 1
ATOM 2732 C C . LYS A 1 341 ? 13.096 -17.600 -9.533 1.00 88.81 341 LYS A C 1
ATOM 2734 O O . LYS A 1 341 ? 14.219 -17.222 -9.199 1.00 88.81 341 LYS A O 1
ATOM 2739 N N . ARG A 1 342 ? 12.040 -16.791 -9.583 1.00 92.00 342 ARG A N 1
ATOM 2740 C CA . ARG A 1 342 ? 12.041 -15.420 -9.075 1.00 92.00 342 ARG A CA 1
ATOM 2741 C C . ARG A 1 342 ? 10.725 -15.074 -8.395 1.00 92.00 342 ARG A C 1
ATOM 2743 O O . ARG A 1 342 ? 9.675 -15.614 -8.754 1.00 92.00 342 ARG A O 1
ATOM 2750 N N . ARG A 1 343 ? 10.793 -14.162 -7.429 1.00 92.81 343 ARG A N 1
ATOM 2751 C CA . ARG A 1 343 ? 9.656 -13.695 -6.634 1.00 92.81 343 ARG A CA 1
ATOM 2752 C C . ARG A 1 343 ? 9.656 -12.178 -6.527 1.00 92.81 343 ARG A C 1
ATOM 2754 O O . ARG A 1 343 ? 10.715 -11.577 -6.377 1.00 92.81 343 ARG A O 1
ATOM 2761 N N . ARG A 1 344 ? 8.481 -11.563 -6.558 1.00 94.88 344 ARG A N 1
ATOM 2762 C CA . ARG A 1 344 ? 8.284 -10.120 -6.390 1.00 94.88 344 ARG A CA 1
ATOM 2763 C C . ARG A 1 344 ? 7.262 -9.873 -5.290 1.00 94.88 344 ARG A C 1
ATOM 2765 O O . ARG A 1 344 ? 6.197 -10.487 -5.305 1.00 94.88 344 ARG A O 1
ATOM 2772 N N . LYS A 1 345 ? 7.572 -8.976 -4.353 1.00 95.31 345 LYS A N 1
ATOM 2773 C CA . LYS A 1 345 ? 6.649 -8.593 -3.279 1.00 95.31 345 LYS A CA 1
ATOM 2774 C C . LYS A 1 345 ? 5.780 -7.420 -3.724 1.00 95.31 345 LYS A C 1
ATOM 2776 O O . LYS A 1 345 ? 6.277 -6.369 -4.126 1.00 95.31 345 LYS A O 1
ATOM 2781 N N . TRP A 1 346 ? 4.476 -7.617 -3.630 1.00 96.19 346 TRP A N 1
ATOM 2782 C CA . TRP A 1 346 ? 3.445 -6.617 -3.836 1.00 96.19 346 TRP A CA 1
ATOM 2783 C C . TRP A 1 346 ? 2.903 -6.178 -2.483 1.00 96.19 346 TRP A C 1
ATOM 2785 O O . TRP A 1 346 ? 2.585 -7.016 -1.645 1.00 96.19 346 TRP A O 1
ATOM 2795 N N . ILE A 1 347 ? 2.786 -4.871 -2.284 1.00 95.56 347 ILE A N 1
ATOM 2796 C CA . ILE A 1 347 ? 2.282 -4.262 -1.057 1.00 95.56 347 ILE A CA 1
ATOM 2797 C C . ILE A 1 347 ? 1.074 -3.407 -1.399 1.00 95.56 347 ILE A C 1
ATOM 2799 O O . ILE A 1 347 ? 1.088 -2.659 -2.382 1.00 95.56 347 ILE A O 1
ATOM 2803 N N . ARG A 1 348 ? 0.033 -3.483 -0.577 1.00 94.69 348 ARG A N 1
ATOM 2804 C CA . ARG A 1 348 ? -1.075 -2.534 -0.623 1.00 94.69 348 ARG A CA 1
ATOM 2805 C C . ARG A 1 348 ? -1.414 -2.046 0.778 1.00 94.69 348 ARG A C 1
ATOM 2807 O O . ARG A 1 348 ? -1.783 -2.867 1.618 1.00 94.69 348 ARG A O 1
ATOM 2814 N N . PRO A 1 349 ? -1.321 -0.734 1.039 1.00 95.56 349 PRO A N 1
ATOM 2815 C CA . PRO A 1 349 ? -1.679 -0.208 2.338 1.00 95.56 349 PRO A CA 1
ATOM 2816 C C . PRO A 1 349 ? -3.197 -0.174 2.503 1.00 95.56 349 PRO A C 1
ATOM 2818 O O . PRO A 1 349 ? -3.956 -0.000 1.545 1.00 95.56 349 PRO A O 1
ATOM 2821 N N . ARG A 1 350 ? -3.637 -0.324 3.745 1.00 95.38 350 ARG A N 1
ATOM 2822 C CA . ARG A 1 350 ? -5.026 -0.215 4.179 1.00 95.38 350 ARG A CA 1
ATOM 2823 C C . ARG A 1 350 ? -5.127 0.624 5.443 1.00 95.38 350 ARG A C 1
ATOM 2825 O O . ARG A 1 350 ? -4.154 0.812 6.174 1.00 95.38 350 ARG A O 1
ATOM 2832 N N . THR A 1 351 ? -6.325 1.115 5.710 1.00 96.75 351 THR A N 1
ATOM 2833 C CA . THR A 1 351 ? -6.625 1.898 6.906 1.00 96.75 351 THR A CA 1
ATOM 2834 C C . THR A 1 351 ? -7.947 1.460 7.506 1.00 96.75 351 THR A C 1
ATOM 2836 O O . THR A 1 351 ? -8.909 1.206 6.778 1.00 96.75 351 THR A O 1
ATOM 2839 N N . LEU A 1 352 ? -7.977 1.361 8.830 1.00 96.75 352 LEU A N 1
ATOM 2840 C CA . LEU A 1 352 ? -9.180 1.129 9.610 1.00 96.75 352 LEU A CA 1
ATOM 2841 C C . LEU A 1 352 ? -10.063 2.383 9.534 1.00 96.75 352 LEU A C 1
ATOM 2843 O O . LEU A 1 352 ? -9.641 3.462 9.939 1.00 96.75 352 LEU A O 1
ATOM 2847 N N . ILE A 1 353 ? -11.267 2.248 8.981 1.00 96.88 353 ILE A N 1
ATOM 2848 C CA . ILE A 1 353 ? -12.251 3.334 8.822 1.00 96.88 353 ILE A CA 1
ATOM 2849 C C . ILE A 1 353 ? -13.320 3.323 9.905 1.00 96.88 353 ILE A C 1
ATOM 2851 O O . ILE A 1 353 ? -13.931 4.353 10.174 1.00 96.88 353 ILE A O 1
ATOM 2855 N N . ASP A 1 354 ? -13.583 2.156 10.480 1.00 95.56 354 ASP A N 1
ATOM 2856 C CA . ASP A 1 354 ? -14.634 1.967 11.462 1.00 95.56 354 ASP A CA 1
ATOM 2857 C C . ASP A 1 354 ? -14.249 0.841 12.415 1.00 95.56 354 ASP A C 1
ATOM 2859 O O . ASP A 1 354 ? -13.625 -0.146 12.023 1.00 95.56 354 ASP A O 1
ATOM 2863 N N . TYR A 1 355 ? -14.641 0.986 13.670 1.00 95.62 355 TYR A N 1
ATOM 2864 C CA . TYR A 1 355 ? -14.497 -0.055 14.666 1.00 95.62 355 TYR A CA 1
ATOM 2865 C C . TYR A 1 355 ? -15.743 -0.044 15.559 1.00 95.62 355 TYR A C 1
ATOM 2867 O O . TYR A 1 355 ? -15.959 0.938 16.278 1.00 95.62 355 TYR A O 1
ATOM 2875 N N . PRO A 1 356 ? -16.570 -1.109 15.548 1.00 92.31 356 PRO A N 1
ATOM 2876 C CA . PRO A 1 356 ? -17.876 -1.117 16.212 1.00 92.31 356 PRO A CA 1
ATOM 2877 C C . PRO A 1 356 ? -17.835 -0.819 17.713 1.00 92.31 356 PRO A C 1
ATOM 2879 O O . PRO A 1 356 ? -18.828 -0.371 18.279 1.00 92.31 356 PRO A O 1
ATOM 2882 N N . TYR A 1 357 ? -16.701 -1.082 18.364 1.00 89.06 357 TYR A N 1
ATOM 2883 C CA . TYR A 1 357 ? -16.535 -0.905 19.807 1.00 89.06 357 TYR A CA 1
ATOM 2884 C C . TYR A 1 357 ? -15.858 0.412 20.202 1.00 89.06 357 TYR A C 1
ATOM 2886 O O . TYR A 1 357 ? -15.678 0.649 21.395 1.00 89.06 357 TYR A O 1
ATOM 2894 N N . ALA A 1 358 ? -15.458 1.238 19.232 1.00 90.69 358 ALA A N 1
ATOM 2895 C CA . ALA A 1 358 ? -14.890 2.556 19.490 1.00 90.69 358 ALA A CA 1
ATOM 2896 C C . ALA A 1 358 ? -15.994 3.611 19.657 1.00 90.69 358 ALA A C 1
ATOM 2898 O O . ALA A 1 358 ? -17.089 3.475 19.105 1.00 90.69 358 ALA A O 1
ATOM 2899 N N . SER A 1 359 ? -15.696 4.687 20.387 1.00 92.12 359 SER A N 1
ATOM 2900 C CA . SER A 1 359 ? -16.579 5.856 20.460 1.00 92.12 359 SER A CA 1
ATOM 2901 C C . SER A 1 359 ? -16.908 6.435 19.069 1.00 92.12 359 SER A C 1
ATOM 2903 O O . SER A 1 359 ? -16.112 6.348 18.129 1.00 92.12 359 SER A O 1
ATOM 2905 N N . LYS A 1 360 ? -18.060 7.108 18.934 1.00 92.88 360 LYS A N 1
ATOM 2906 C CA . LYS A 1 360 ? -18.461 7.773 17.677 1.00 92.88 360 LYS A CA 1
ATOM 2907 C C . LYS A 1 360 ? -17.428 8.807 17.213 1.00 92.88 360 LYS A C 1
ATOM 2909 O O . LYS A 1 360 ? -17.168 8.928 16.021 1.00 92.88 360 LYS A O 1
ATOM 2914 N N . MET A 1 361 ? -16.825 9.537 18.152 1.00 91.00 361 MET A N 1
ATOM 2915 C CA . MET A 1 361 ? -15.770 10.506 17.854 1.00 91.00 361 MET A CA 1
ATOM 2916 C C . MET A 1 361 ? -14.545 9.818 17.241 1.00 91.00 361 MET A C 1
ATOM 2918 O O . MET A 1 361 ? -14.022 10.281 16.229 1.00 91.00 361 MET A O 1
ATOM 2922 N N . THR A 1 362 ? -14.126 8.684 17.808 1.00 94.50 362 THR A N 1
ATOM 2923 C CA . THR A 1 362 ? -13.022 7.876 17.276 1.00 94.50 362 THR A CA 1
ATOM 2924 C C . THR A 1 362 ? -13.350 7.318 15.896 1.00 94.50 362 THR A C 1
ATOM 2926 O O . THR A 1 362 ? -12.496 7.359 15.021 1.00 94.50 362 THR A O 1
ATOM 2929 N N . GLN A 1 363 ? -14.581 6.861 15.655 1.00 95.62 363 GLN A N 1
ATOM 2930 C CA . GLN A 1 363 ? -15.007 6.402 14.328 1.00 95.62 363 GLN A CA 1
ATOM 2931 C C . GLN A 1 363 ? -14.931 7.519 13.274 1.00 95.62 363 GLN A C 1
ATOM 2933 O O . GLN A 1 363 ? -14.382 7.308 12.195 1.00 95.62 363 GLN A O 1
ATOM 2938 N N . GLU A 1 364 ? -15.422 8.726 13.572 1.00 95.94 364 GLU A N 1
ATOM 2939 C CA . GLU A 1 364 ? -15.293 9.869 12.651 1.00 95.94 364 GLU A CA 1
ATOM 2940 C C . GLU A 1 364 ? -13.828 10.257 12.419 1.00 95.94 364 GLU A C 1
ATOM 2942 O O . GLU A 1 364 ? -13.420 10.562 11.297 1.00 95.94 364 GLU A O 1
ATOM 2947 N N . TYR A 1 365 ? -13.004 10.171 13.460 1.00 95.75 365 TYR A N 1
ATOM 2948 C CA . TYR A 1 365 ? -11.572 10.392 13.337 1.00 95.75 365 TYR A CA 1
ATOM 2949 C C . TYR A 1 365 ? -10.880 9.332 12.455 1.00 95.75 365 TYR A C 1
ATOM 2951 O O . TYR A 1 365 ? -10.049 9.684 11.619 1.00 95.75 365 TYR A O 1
ATOM 2959 N N . LEU A 1 366 ? -11.239 8.049 12.577 1.00 96.62 366 LEU A N 1
ATOM 2960 C CA . LEU A 1 366 ? -10.728 6.974 11.716 1.00 96.62 366 LEU A CA 1
ATOM 2961 C C . LEU A 1 366 ? -11.083 7.216 10.240 1.00 96.62 366 LEU A C 1
ATOM 2963 O O . LEU A 1 366 ? -10.225 7.074 9.365 1.00 96.62 366 LEU A O 1
ATOM 2967 N N . LYS A 1 367 ? -12.308 7.677 9.953 1.00 96.88 367 LYS A N 1
ATOM 2968 C CA . LYS A 1 367 ? -12.705 8.103 8.599 1.00 96.88 367 LYS A CA 1
ATOM 2969 C C . LYS A 1 367 ? -11.839 9.257 8.089 1.00 96.88 367 LYS A C 1
ATOM 2971 O O . LYS A 1 367 ? -11.369 9.199 6.952 1.00 96.88 367 LYS A O 1
ATOM 2976 N N . LEU A 1 368 ? -11.585 10.265 8.927 1.00 96.62 368 LEU A N 1
ATOM 2977 C CA . LEU A 1 368 ? -10.719 11.398 8.588 1.00 96.62 368 LEU A CA 1
ATOM 2978 C C . LEU A 1 368 ? -9.281 10.942 8.291 1.00 96.62 368 LEU A C 1
ATOM 2980 O O . LEU A 1 368 ? -8.679 11.402 7.320 1.00 96.62 368 LEU A O 1
ATOM 2984 N N . ILE A 1 369 ? -8.728 10.017 9.086 1.00 96.06 369 ILE A N 1
ATOM 2985 C CA . ILE A 1 369 ? -7.415 9.419 8.810 1.00 96.06 369 ILE A CA 1
ATOM 2986 C C . ILE A 1 369 ? -7.419 8.726 7.451 1.00 96.06 369 ILE A C 1
ATOM 2988 O O . ILE A 1 369 ? -6.501 8.937 6.662 1.00 96.06 369 ILE A O 1
ATOM 2992 N N . ALA A 1 370 ? -8.421 7.900 7.163 1.00 95.31 370 ALA A N 1
ATOM 2993 C CA . ALA A 1 370 ? -8.472 7.174 5.901 1.00 95.31 370 ALA A CA 1
ATOM 2994 C C . ALA A 1 370 ? -8.560 8.119 4.695 1.00 95.31 370 ALA A C 1
ATOM 2996 O O . ALA A 1 370 ? -7.875 7.910 3.689 1.00 95.31 370 ALA A O 1
ATOM 2997 N N . GLU A 1 371 ? -9.339 9.196 4.806 1.00 95.25 371 GLU A N 1
ATOM 2998 C CA . GLU A 1 371 ? -9.385 10.248 3.793 1.00 95.25 371 GLU A CA 1
ATOM 2999 C C . GLU A 1 371 ? -8.032 10.951 3.635 1.00 95.25 371 GLU A C 1
ATOM 3001 O O . GLU A 1 371 ? -7.543 11.091 2.511 1.00 95.25 371 GLU A O 1
ATOM 3006 N N . LYS A 1 372 ? -7.382 11.320 4.744 1.00 95.94 372 LYS A N 1
ATOM 3007 C CA . LYS A 1 372 ? -6.032 11.894 4.734 1.00 95.94 372 LYS A CA 1
ATOM 3008 C C . LYS A 1 372 ? -5.033 10.963 4.042 1.00 95.94 372 LYS A C 1
ATOM 3010 O O . LYS A 1 372 ? -4.257 11.425 3.210 1.00 95.94 372 LYS A O 1
ATOM 3015 N N . SER A 1 373 ? -5.061 9.664 4.331 1.00 94.44 373 SER A N 1
ATOM 3016 C CA . SER A 1 373 ? -4.184 8.669 3.701 1.00 94.44 373 SER A CA 1
ATOM 3017 C C . SER A 1 373 ? -4.451 8.528 2.202 1.00 94.44 373 SER A C 1
ATOM 3019 O O . SER A 1 373 ? -3.515 8.432 1.405 1.00 94.44 373 SER A O 1
ATOM 3021 N N . ARG A 1 374 ? -5.721 8.578 1.782 1.00 91.44 374 ARG A N 1
ATOM 3022 C CA . ARG A 1 374 ? -6.107 8.584 0.362 1.00 91.44 374 ARG A CA 1
ATOM 3023 C C . ARG A 1 374 ? -5.608 9.837 -0.363 1.00 91.44 374 ARG A C 1
ATOM 3025 O O . ARG A 1 374 ? -5.114 9.734 -1.491 1.00 91.44 374 ARG A O 1
ATOM 3032 N N . LEU A 1 375 ? -5.707 11.002 0.278 1.00 93.31 375 LEU A N 1
ATOM 3033 C CA . LEU A 1 375 ? -5.151 12.253 -0.241 1.00 93.31 375 LEU A CA 1
ATOM 3034 C C . LEU A 1 375 ? -3.624 12.191 -0.314 1.00 93.31 375 LEU A C 1
ATOM 3036 O O . LEU A 1 375 ? -3.070 12.542 -1.349 1.00 93.31 375 LEU A O 1
ATOM 3040 N N . GLY A 1 376 ? -2.956 11.657 0.713 1.00 93.06 376 GLY A N 1
ATOM 3041 C CA . GLY A 1 376 ? -1.508 11.434 0.719 1.00 93.06 376 GLY A CA 1
ATOM 3042 C C . GLY A 1 376 ? -1.054 10.556 -0.448 1.00 93.06 376 GLY A C 1
ATOM 3043 O O . GLY A 1 376 ? -0.194 10.956 -1.224 1.00 93.06 376 GLY A O 1
ATOM 3044 N N . SER A 1 377 ? -1.721 9.418 -0.680 1.00 89.31 377 SER A N 1
ATOM 3045 C CA . SER A 1 377 ? -1.395 8.568 -1.833 1.00 89.31 377 SER A CA 1
ATOM 3046 C C . SER A 1 377 ? -1.648 9.256 -3.178 1.00 89.31 377 SER A C 1
ATOM 3048 O O . SER A 1 377 ? -0.977 8.916 -4.154 1.00 89.31 377 SER A O 1
ATOM 3050 N N . SER A 1 378 ? -2.635 10.148 -3.274 1.00 88.25 378 SER A N 1
ATOM 3051 C CA . SER A 1 378 ? -2.883 10.929 -4.492 1.00 88.25 378 SER A CA 1
ATOM 3052 C C . SER A 1 378 ? -1.811 12.000 -4.689 1.00 88.25 378 SER A C 1
ATOM 3054 O O . SER A 1 378 ? -1.330 12.182 -5.804 1.00 88.25 378 SER A O 1
ATOM 3056 N N . PHE A 1 379 ? -1.393 12.652 -3.606 1.00 93.31 379 PHE A N 1
ATOM 3057 C CA . PHE A 1 379 ? -0.319 13.635 -3.603 1.00 93.31 379 PHE A CA 1
ATOM 3058 C C . PHE A 1 379 ? 1.013 13.019 -4.044 1.00 93.31 379 PHE A C 1
ATOM 3060 O O . PHE A 1 379 ? 1.636 13.550 -4.958 1.00 93.31 379 PHE A O 1
ATOM 3067 N N . ASP A 1 380 ? 1.398 11.861 -3.499 1.00 89.31 380 ASP A N 1
ATOM 3068 C CA . ASP A 1 380 ? 2.628 11.157 -3.895 1.00 89.31 380 ASP A CA 1
ATOM 3069 C C . ASP A 1 380 ? 2.639 10.826 -5.395 1.00 89.31 380 ASP A C 1
ATOM 3071 O O . ASP A 1 380 ? 3.657 10.970 -6.072 1.00 89.31 380 ASP A O 1
ATOM 3075 N N . LYS A 1 381 ? 1.487 10.411 -5.941 1.00 88.62 381 LYS A N 1
ATOM 3076 C CA . LYS A 1 381 ? 1.339 10.131 -7.377 1.00 88.62 381 LYS A CA 1
ATOM 3077 C C . LYS A 1 381 ? 1.508 11.388 -8.222 1.00 88.62 381 LYS A C 1
ATOM 3079 O O . LYS A 1 381 ? 2.234 11.351 -9.209 1.00 88.62 381 LYS A O 1
ATOM 3084 N N . LEU A 1 382 ? 0.836 12.478 -7.850 1.00 89.75 382 LEU A N 1
ATOM 3085 C CA . LEU A 1 382 ? 0.935 13.753 -8.563 1.00 89.75 382 LEU A CA 1
ATOM 3086 C C . LEU A 1 382 ? 2.356 14.318 -8.489 1.00 89.75 382 LEU A C 1
ATOM 3088 O O . LEU A 1 382 ? 2.870 14.813 -9.487 1.00 89.75 382 LEU A O 1
ATOM 3092 N N . SER A 1 383 ? 3.009 14.191 -7.333 1.00 93.50 383 SER A N 1
ATOM 3093 C CA . SER A 1 383 ? 4.406 14.576 -7.148 1.00 93.50 383 SER A CA 1
ATOM 3094 C C . SER A 1 383 ? 5.334 13.766 -8.060 1.00 93.50 383 SER A C 1
ATOM 3096 O O . SER A 1 383 ? 6.137 14.359 -8.776 1.00 93.50 383 SER A O 1
ATOM 3098 N N . GLY A 1 384 ? 5.166 12.440 -8.126 1.00 89.12 384 GLY A N 1
ATOM 3099 C CA . GLY A 1 384 ? 5.921 11.584 -9.047 1.00 89.12 384 GLY A CA 1
ATOM 3100 C C . GLY A 1 384 ? 5.705 11.955 -10.516 1.00 89.12 384 GLY A C 1
ATOM 3101 O O . GLY A 1 384 ? 6.668 12.171 -11.244 1.00 89.12 384 GLY A O 1
ATOM 3102 N N . GLN A 1 385 ? 4.449 12.143 -10.935 1.00 89.88 385 GLN A N 1
ATOM 3103 C CA . GLN A 1 385 ? 4.117 12.574 -12.299 1.00 89.88 385 GLN A CA 1
ATOM 3104 C C . GLN A 1 385 ? 4.737 13.927 -12.654 1.00 89.88 385 GLN A C 1
ATOM 3106 O O . GLN A 1 385 ? 5.191 14.121 -13.782 1.00 89.88 385 GLN A O 1
ATOM 3111 N N . LEU A 1 386 ? 4.767 14.864 -11.706 1.00 94.81 386 LEU A N 1
ATOM 3112 C CA . LEU A 1 386 ? 5.392 16.167 -11.900 1.00 94.81 386 LEU A CA 1
ATOM 3113 C C . LEU A 1 386 ? 6.909 16.037 -12.095 1.00 94.81 386 LEU A C 1
ATOM 3115 O O . LEU A 1 386 ? 7.460 16.684 -12.983 1.00 94.81 386 LEU A O 1
ATOM 3119 N N . VAL A 1 387 ? 7.574 15.188 -11.304 1.00 94.19 387 VAL A N 1
ATOM 3120 C CA . VAL A 1 387 ? 9.011 14.904 -11.453 1.00 94.19 387 VAL A CA 1
ATOM 3121 C C . VAL A 1 387 ? 9.300 14.244 -12.803 1.00 94.19 387 VAL A C 1
ATOM 3123 O O . VAL A 1 387 ? 10.174 14.723 -13.523 1.00 94.19 387 VAL A O 1
ATOM 3126 N N . ASP A 1 388 ? 8.536 13.222 -13.192 1.00 90.44 388 ASP A N 1
ATOM 3127 C CA . ASP A 1 388 ? 8.704 12.523 -14.474 1.00 90.44 388 ASP A CA 1
ATOM 3128 C C . ASP A 1 388 ? 8.480 13.461 -15.670 1.00 90.44 388 ASP A C 1
ATOM 3130 O O . ASP A 1 388 ? 9.244 13.450 -16.640 1.00 90.44 388 ASP A O 1
ATOM 3134 N N . THR A 1 389 ? 7.457 14.319 -15.587 1.00 94.75 389 THR A N 1
ATOM 3135 C CA . THR A 1 389 ? 7.165 15.329 -16.615 1.00 94.75 389 THR A CA 1
ATOM 3136 C C . THR A 1 389 ? 8.300 16.339 -16.711 1.00 94.75 389 THR A C 1
ATOM 3138 O O . THR A 1 389 ? 8.749 16.648 -17.811 1.00 94.75 389 THR A O 1
ATOM 3141 N N . LYS A 1 390 ? 8.814 16.821 -15.572 1.00 96.50 390 LYS A N 1
ATOM 3142 C CA . LYS A 1 390 ? 9.958 17.736 -15.540 1.00 96.50 390 LYS A CA 1
ATOM 3143 C C . LYS A 1 390 ? 11.198 17.101 -16.170 1.00 96.50 390 LYS A C 1
ATOM 3145 O O . LYS A 1 390 ? 11.820 17.728 -17.017 1.00 96.50 390 LYS A O 1
ATOM 3150 N N . MET A 1 391 ? 11.528 15.862 -15.802 1.00 95.62 391 MET A N 1
ATOM 3151 C CA . MET A 1 391 ? 12.660 15.133 -16.387 1.00 95.62 391 MET A CA 1
ATOM 3152 C C . MET A 1 391 ? 12.497 14.959 -17.899 1.00 95.62 391 MET A C 1
ATOM 3154 O O . MET A 1 391 ? 13.441 15.202 -18.646 1.00 95.62 391 MET A O 1
ATOM 3158 N N . SER A 1 392 ? 11.290 14.611 -18.353 1.00 95.25 392 SER A N 1
ATOM 3159 C CA . SER A 1 392 ? 10.978 14.466 -19.779 1.00 95.25 392 SER A CA 1
ATOM 3160 C C . SER A 1 392 ? 11.122 15.790 -20.536 1.00 95.25 392 SER A C 1
ATOM 3162 O O . SER A 1 392 ? 11.695 15.816 -21.623 1.00 95.25 392 SER A O 1
ATOM 3164 N N . LEU A 1 393 ? 10.659 16.904 -19.958 1.00 96.81 393 LEU A N 1
ATOM 3165 C CA . LEU A 1 393 ? 10.832 18.236 -20.543 1.00 96.81 393 LEU A CA 1
ATOM 3166 C C . LEU A 1 393 ? 12.310 18.614 -20.648 1.00 96.81 393 LEU A C 1
ATOM 3168 O O . LEU A 1 393 ? 12.741 19.024 -21.717 1.00 96.81 393 LEU A O 1
ATOM 3172 N N . THR A 1 394 ? 13.108 18.380 -19.605 1.00 96.38 394 THR A N 1
ATOM 3173 C CA . THR A 1 394 ? 14.555 18.642 -19.648 1.00 96.38 394 THR A CA 1
ATOM 3174 C C . THR A 1 394 ? 15.266 17.795 -20.708 1.00 96.38 394 THR A C 1
ATOM 3176 O O . THR A 1 394 ? 16.166 18.288 -21.385 1.00 96.38 394 THR A O 1
ATOM 3179 N N . THR A 1 395 ? 14.865 16.533 -20.909 1.00 96.12 395 THR A N 1
ATOM 3180 C CA . THR A 1 395 ? 15.416 15.729 -22.015 1.00 96.12 395 THR A CA 1
ATOM 3181 C C . THR A 1 395 ? 15.026 16.283 -23.385 1.00 96.12 395 THR A C 1
ATOM 3183 O O . THR A 1 395 ? 15.855 16.299 -24.291 1.00 96.12 395 THR A O 1
ATOM 3186 N N . LEU A 1 396 ? 13.797 16.787 -23.522 1.00 96.56 396 LEU A N 1
ATOM 3187 C CA . LEU A 1 396 ? 13.292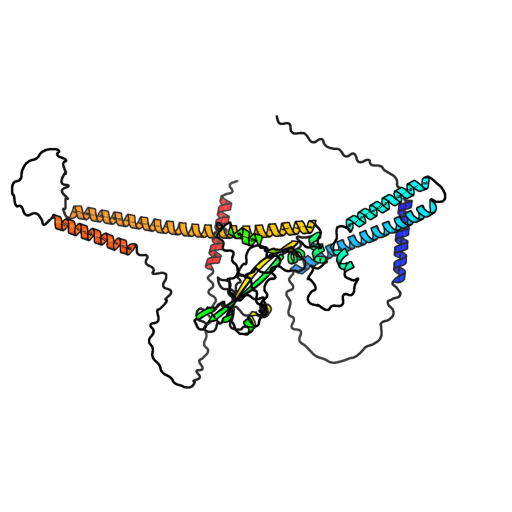 17.363 -24.766 1.00 96.56 396 LEU A CA 1
ATOM 3188 C C . LEU A 1 396 ? 14.000 18.689 -25.089 1.00 96.56 396 LEU A C 1
ATOM 3190 O O . LEU A 1 396 ? 14.416 18.886 -26.224 1.00 96.56 396 LEU A O 1
ATOM 3194 N N . GLU A 1 397 ? 14.227 19.543 -24.088 1.00 96.81 397 GLU A N 1
ATOM 3195 C CA . GLU A 1 397 ? 15.021 20.775 -24.209 1.00 96.81 397 GLU A CA 1
ATOM 3196 C C . GLU A 1 397 ? 16.462 20.476 -24.657 1.00 96.81 397 GLU A C 1
ATOM 3198 O O . GLU A 1 397 ? 16.985 21.124 -25.566 1.00 96.81 397 GLU A O 1
ATOM 3203 N N . ALA A 1 398 ? 17.099 19.450 -24.081 1.00 96.81 398 ALA A N 1
ATOM 3204 C CA . ALA A 1 398 ? 18.441 19.033 -24.488 1.00 96.81 398 ALA A CA 1
ATOM 3205 C C . ALA A 1 398 ? 18.480 18.525 -25.944 1.00 96.81 398 ALA A C 1
ATOM 3207 O O . ALA A 1 398 ? 19.436 18.790 -26.679 1.00 96.81 398 ALA A O 1
ATOM 3208 N N . ASP A 1 399 ? 17.445 17.812 -26.388 1.00 95.81 399 ASP A N 1
ATOM 3209 C CA . ASP A 1 399 ? 17.332 17.350 -27.774 1.00 95.81 399 ASP A CA 1
ATOM 3210 C C . ASP A 1 399 ? 16.994 18.494 -28.749 1.00 95.81 399 ASP A C 1
ATOM 3212 O O . ASP A 1 399 ? 17.513 18.529 -29.872 1.00 95.81 399 ASP A O 1
ATOM 3216 N N . GLU A 1 400 ? 16.205 19.484 -28.328 1.00 97.62 400 GLU A N 1
ATOM 3217 C CA . GLU A 1 400 ? 15.968 20.722 -29.079 1.00 97.62 400 GLU A CA 1
ATOM 3218 C C . GLU A 1 400 ? 17.270 21.514 -29.279 1.00 97.62 400 GLU A C 1
ATOM 3220 O O . GLU A 1 400 ? 17.560 21.979 -30.386 1.00 97.62 400 GLU A O 1
ATOM 3225 N N . GLU A 1 401 ? 18.118 21.611 -28.254 1.00 97.00 401 GLU A N 1
ATOM 3226 C CA . GLU A 1 401 ? 19.419 22.271 -28.373 1.00 97.00 401 GLU A CA 1
ATOM 3227 C C . GLU A 1 401 ? 20.343 21.525 -29.350 1.00 97.00 401 GLU A C 1
ATOM 3229 O O . GLU A 1 401 ? 20.960 22.142 -30.228 1.00 97.00 401 GLU A O 1
ATOM 3234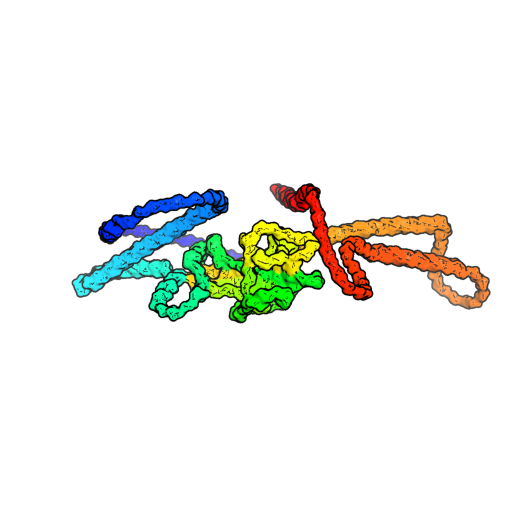 N N . ARG A 1 402 ? 20.393 20.188 -29.266 1.00 96.19 402 ARG A N 1
ATOM 3235 C CA . ARG A 1 402 ? 21.171 19.343 -30.191 1.00 96.19 402 ARG A CA 1
ATOM 3236 C C . ARG A 1 402 ? 20.707 19.497 -31.635 1.00 96.19 402 ARG A C 1
ATOM 3238 O O . ARG A 1 402 ? 21.532 19.640 -32.542 1.00 96.19 402 ARG A O 1
ATOM 3245 N N . THR A 1 403 ? 19.397 19.478 -31.868 1.00 96.12 403 THR A N 1
ATOM 3246 C CA . THR A 1 403 ? 18.827 19.649 -33.212 1.00 96.12 403 THR A CA 1
ATOM 3247 C C . THR A 1 403 ? 19.060 21.064 -33.738 1.00 96.12 403 THR A C 1
ATOM 3249 O O . THR A 1 403 ? 19.479 21.219 -34.885 1.00 96.12 403 THR A O 1
ATOM 3252 N N . SER A 1 404 ? 18.931 22.087 -32.892 1.00 97.62 404 SER A N 1
ATOM 3253 C CA . SER A 1 404 ? 19.253 23.480 -33.223 1.00 97.62 404 SER A CA 1
ATOM 3254 C C . SER A 1 404 ? 20.731 23.685 -33.566 1.00 97.62 404 SER A C 1
ATOM 3256 O O . SER A 1 404 ? 21.063 24.420 -34.498 1.00 97.62 404 SER A O 1
ATOM 3258 N N . ALA A 1 405 ? 21.644 23.029 -32.847 1.00 97.62 405 ALA A N 1
ATOM 3259 C CA . ALA A 1 405 ? 23.070 23.047 -33.163 1.00 97.62 405 ALA A CA 1
ATOM 3260 C C . ALA A 1 405 ? 23.354 22.363 -34.510 1.00 97.62 405 ALA A C 1
ATOM 3262 O O . ALA A 1 405 ? 24.106 22.901 -35.327 1.00 97.62 405 ALA A O 1
ATOM 3263 N N . ARG A 1 406 ? 22.709 21.220 -34.781 1.00 96.81 406 ARG A N 1
ATOM 3264 C CA . ARG A 1 406 ? 22.812 20.512 -36.065 1.00 96.81 406 ARG A CA 1
ATOM 3265 C C . ARG A 1 406 ? 22.286 21.355 -37.230 1.00 96.81 406 ARG A C 1
ATOM 3267 O O . ARG A 1 406 ? 22.942 21.402 -38.267 1.00 96.81 406 ARG A O 1
ATOM 3274 N N . MET A 1 407 ? 21.158 22.049 -37.060 1.00 97.25 407 MET A N 1
ATOM 3275 C CA . MET A 1 407 ? 20.622 22.964 -38.078 1.00 97.25 407 MET A CA 1
ATOM 3276 C C . MET A 1 407 ? 21.610 24.090 -38.399 1.00 97.25 407 MET A C 1
ATOM 3278 O O . MET A 1 407 ? 21.924 24.294 -39.566 1.00 97.25 407 MET A O 1
ATOM 3282 N N . ARG A 1 408 ? 22.210 24.726 -37.382 1.00 97.56 408 ARG A N 1
ATOM 3283 C CA . ARG A 1 408 ? 23.237 25.769 -37.576 1.00 97.56 408 ARG A CA 1
ATOM 3284 C C . ARG A 1 408 ? 24.483 25.279 -38.323 1.00 97.56 408 ARG A C 1
ATOM 3286 O O . ARG A 1 408 ? 25.139 26.064 -39.004 1.00 97.56 408 ARG A O 1
ATOM 3293 N N . VAL A 1 409 ? 24.862 24.008 -38.162 1.00 97.50 409 VAL A N 1
ATOM 3294 C CA . VAL A 1 409 ? 25.964 23.404 -38.933 1.00 97.50 409 VAL A CA 1
ATOM 3295 C C . VAL A 1 409 ? 25.555 23.221 -40.393 1.00 97.50 409 VAL A C 1
ATOM 3297 O O . VAL A 1 409 ? 26.303 23.617 -41.280 1.00 97.50 409 VAL A O 1
ATOM 3300 N N . LEU A 1 410 ? 24.356 22.692 -40.645 1.00 96.25 410 LEU A N 1
ATOM 3301 C CA . LEU A 1 410 ? 23.844 22.495 -42.004 1.00 96.25 410 LEU A CA 1
ATOM 3302 C C . LEU A 1 410 ? 23.644 23.815 -42.763 1.00 96.25 410 LEU A C 1
ATOM 3304 O O . LEU A 1 410 ? 23.913 23.864 -43.960 1.00 96.25 410 LEU A O 1
ATOM 3308 N N . GLU A 1 411 ? 23.208 24.878 -42.086 1.00 97.56 411 GLU A N 1
ATOM 3309 C CA . GLU A 1 411 ? 23.108 26.223 -42.670 1.00 97.56 411 GLU A CA 1
ATOM 3310 C C . GLU A 1 411 ? 24.477 26.743 -43.124 1.00 97.56 411 GLU A C 1
ATOM 3312 O O . GLU A 1 411 ? 24.615 27.178 -44.265 1.00 97.56 411 GLU A O 1
ATOM 3317 N N . ARG A 1 412 ? 25.514 26.610 -42.283 1.00 97.56 412 ARG A N 1
ATOM 3318 C CA . ARG A 1 412 ? 26.890 26.985 -42.652 1.00 97.56 412 ARG A CA 1
ATOM 3319 C C . ARG A 1 412 ? 27.412 26.182 -43.843 1.00 97.56 412 ARG A C 1
ATOM 3321 O O . ARG A 1 412 ? 27.968 26.762 -44.770 1.00 97.56 412 ARG A O 1
ATOM 3328 N N . ASP A 1 413 ? 27.178 24.872 -43.856 1.00 96.50 413 ASP A N 1
ATOM 3329 C CA . ASP A 1 413 ? 27.572 24.009 -44.975 1.00 96.50 413 ASP A CA 1
ATOM 3330 C C . ASP A 1 413 ? 26.855 24.388 -46.283 1.00 96.50 413 ASP A C 1
ATOM 3332 O O . ASP A 1 413 ? 27.434 24.280 -47.369 1.00 96.50 413 ASP A O 1
ATOM 3336 N N . LEU A 1 414 ? 25.584 24.801 -46.207 1.00 96.25 414 LEU A N 1
ATOM 3337 C CA . LEU A 1 414 ? 24.826 25.283 -47.363 1.00 96.25 414 LEU A CA 1
ATOM 3338 C C . LEU A 1 414 ? 25.376 26.613 -47.878 1.00 96.25 414 LEU A C 1
ATOM 3340 O O . LEU A 1 414 ? 25.554 26.755 -49.089 1.00 96.25 414 LEU A O 1
ATOM 3344 N N . ASP A 1 415 ? 25.691 27.551 -46.987 1.00 97.19 415 ASP A N 1
ATOM 3345 C CA . ASP A 1 415 ? 26.298 28.832 -47.352 1.00 97.19 415 ASP A CA 1
ATOM 3346 C C . ASP A 1 415 ? 27.668 28.643 -48.018 1.00 97.19 415 ASP A C 1
ATOM 3348 O O . ASP A 1 415 ? 27.930 29.225 -49.076 1.00 97.19 415 ASP A O 1
ATOM 3352 N N . ASP A 1 416 ? 28.514 27.762 -47.477 1.00 96.56 416 ASP A N 1
ATOM 3353 C CA . ASP A 1 416 ? 29.816 27.431 -48.060 1.00 96.56 416 ASP A CA 1
ATOM 3354 C C . ASP A 1 416 ? 29.672 26.785 -49.446 1.00 96.56 416 ASP A C 1
ATOM 3356 O O . ASP A 1 416 ? 30.367 27.166 -50.396 1.00 96.56 416 ASP A O 1
ATOM 3360 N N . LYS A 1 417 ? 28.722 25.855 -49.616 1.00 95.25 417 LYS A N 1
ATOM 3361 C CA . LYS A 1 417 ? 28.424 25.248 -50.925 1.00 95.25 417 LYS A CA 1
ATOM 3362 C C . LYS A 1 417 ? 27.895 26.268 -51.930 1.00 95.25 417 LYS A C 1
ATOM 3364 O O . LYS A 1 417 ? 28.328 26.253 -53.082 1.00 95.25 417 LYS A O 1
ATOM 3369 N N . ASN A 1 418 ? 27.007 27.167 -51.513 1.00 93.94 418 ASN A N 1
ATOM 3370 C CA . ASN A 1 418 ? 26.493 28.244 -52.361 1.00 93.94 418 ASN A CA 1
ATOM 3371 C C . ASN A 1 418 ? 27.611 29.204 -52.785 1.00 93.94 418 ASN A C 1
ATOM 3373 O O . ASN A 1 418 ? 27.669 29.619 -53.944 1.00 93.94 418 ASN A O 1
ATOM 3377 N N . LYS A 1 419 ? 28.551 29.507 -51.885 1.00 95.25 419 LYS A N 1
ATOM 3378 C CA . LYS A 1 419 ? 29.730 30.323 -52.189 1.00 95.25 419 LYS A CA 1
ATOM 3379 C C . LYS A 1 419 ? 30.650 29.647 -53.209 1.00 95.25 419 LYS A C 1
ATOM 3381 O O . LYS A 1 419 ? 31.113 30.309 -54.137 1.00 95.25 419 LYS A O 1
ATOM 3386 N N . ILE A 1 420 ? 30.883 28.338 -53.079 1.00 92.75 420 ILE A N 1
ATOM 3387 C CA . ILE A 1 420 ? 31.650 27.553 -54.060 1.00 92.75 420 ILE A CA 1
ATOM 3388 C C . ILE A 1 420 ? 30.941 27.548 -55.418 1.00 92.75 420 ILE A C 1
ATOM 3390 O O . ILE A 1 420 ? 31.589 27.797 -56.433 1.00 92.75 420 ILE A O 1
ATOM 3394 N N . LEU A 1 421 ? 29.625 27.318 -55.451 1.00 88.25 421 LEU A N 1
ATOM 3395 C CA . LEU A 1 421 ? 28.838 27.365 -56.688 1.00 88.25 421 LEU A CA 1
ATOM 3396 C C . LEU A 1 421 ? 28.953 28.730 -57.374 1.00 88.25 421 LEU A C 1
ATOM 3398 O O . LEU A 1 421 ? 29.262 28.783 -58.563 1.00 88.25 421 LEU A O 1
ATOM 3402 N N . GLY A 1 422 ? 28.817 29.826 -56.621 1.00 86.62 422 GLY A N 1
ATOM 3403 C CA . GLY A 1 422 ? 29.009 31.176 -57.150 1.00 86.62 422 GLY A CA 1
ATOM 3404 C C . GLY A 1 422 ? 30.408 31.388 -57.738 1.00 86.62 422 GLY A C 1
ATOM 3405 O O . GLY A 1 422 ? 30.540 31.944 -58.827 1.00 86.62 422 GLY A O 1
ATOM 3406 N N . LEU A 1 423 ? 31.464 30.899 -57.077 1.00 86.75 423 LEU A N 1
ATOM 3407 C CA . LEU A 1 423 ? 32.832 30.969 -57.608 1.00 86.75 423 LEU A CA 1
ATOM 3408 C C . LEU A 1 423 ? 33.011 30.145 -58.888 1.00 86.75 423 LEU A C 1
ATOM 3410 O O . LEU A 1 423 ? 33.687 30.603 -59.807 1.00 86.75 423 LEU A O 1
ATOM 3414 N N . VAL A 1 424 ? 32.400 28.961 -58.976 1.00 84.44 424 VAL A N 1
ATOM 3415 C CA . VAL A 1 424 ? 32.436 28.123 -60.185 1.00 84.44 424 VAL A CA 1
ATOM 3416 C C . VAL A 1 424 ? 31.716 28.811 -61.346 1.00 84.44 424 VAL A C 1
ATOM 3418 O O . VAL A 1 424 ? 32.254 28.841 -62.451 1.00 84.44 424 VAL A O 1
ATOM 3421 N N . GLU A 1 425 ? 30.555 29.427 -61.108 1.00 79.88 425 GLU A N 1
ATOM 3422 C CA . GLU A 1 425 ? 29.831 30.200 -62.128 1.00 79.88 425 GLU A CA 1
ATOM 3423 C C . GLU A 1 425 ? 30.671 31.366 -62.673 1.00 79.88 425 GLU A C 1
ATOM 3425 O O . GLU A 1 425 ? 30.718 31.588 -63.885 1.00 79.88 425 GLU A O 1
ATOM 3430 N N . HIS A 1 426 ? 31.392 32.075 -61.798 1.00 77.56 426 HIS A N 1
ATOM 3431 C CA . HIS A 1 426 ? 32.252 33.193 -62.198 1.00 77.56 426 HIS A CA 1
ATOM 3432 C C . HIS A 1 426 ? 33.556 32.724 -62.868 1.00 77.56 426 HIS A C 1
ATOM 3434 O O . HIS A 1 426 ? 33.990 33.323 -63.853 1.00 77.56 426 HIS A O 1
ATOM 3440 N N . GLY A 1 427 ? 34.179 31.654 -62.364 1.00 74.31 427 GLY A N 1
ATOM 3441 C CA . GLY A 1 427 ? 35.459 31.131 -62.850 1.00 74.31 427 GLY A CA 1
ATOM 3442 C C . GLY A 1 427 ? 35.361 30.344 -64.159 1.00 74.31 427 GLY A C 1
ATOM 3443 O O . GLY A 1 427 ? 36.287 30.381 -64.964 1.00 74.31 427 GLY A O 1
ATOM 3444 N N . ALA A 1 428 ? 34.235 29.675 -64.420 1.00 71.44 428 ALA A N 1
ATOM 3445 C CA . ALA A 1 428 ? 34.029 28.905 -65.648 1.00 71.44 428 ALA A CA 1
ATOM 3446 C C . ALA A 1 428 ? 33.669 29.768 -66.874 1.00 71.44 428 ALA A C 1
ATOM 3448 O O . ALA A 1 428 ? 33.458 29.229 -67.959 1.00 71.44 428 ALA A O 1
ATOM 3449 N N . GLY A 1 429 ? 33.544 31.095 -66.731 1.00 55.72 429 GLY A N 1
ATOM 3450 C CA . GLY A 1 429 ? 33.151 31.980 -67.834 1.00 55.72 429 GLY A CA 1
ATOM 3451 C C . GLY A 1 429 ? 31.735 31.722 -68.368 1.00 55.72 429 GLY A C 1
ATOM 3452 O O . GLY A 1 429 ? 31.341 32.306 -69.379 1.00 55.72 429 GLY A O 1
ATOM 3453 N N . LEU A 1 430 ? 30.946 30.893 -67.676 1.00 55.47 430 LEU A N 1
ATOM 3454 C CA . LEU A 1 430 ? 29.525 30.674 -67.919 1.00 55.47 430 LEU A CA 1
ATOM 3455 C C . LEU A 1 430 ? 28.754 31.900 -67.417 1.00 55.47 430 LEU A C 1
ATOM 3457 O O . LEU A 1 430 ? 27.989 31.838 -66.459 1.00 55.47 430 LEU A O 1
ATOM 3461 N N . LYS A 1 431 ? 28.922 33.040 -68.099 1.00 55.81 431 LYS A N 1
ATOM 3462 C CA . LYS A 1 431 ? 27.891 34.076 -68.085 1.00 55.81 431 LYS A CA 1
ATOM 3463 C C . LYS A 1 431 ? 26.659 33.424 -68.686 1.00 55.81 431 LYS A C 1
ATOM 3465 O O . LYS A 1 431 ? 26.524 33.362 -69.907 1.00 55.81 431 LYS A O 1
ATOM 3470 N N . LEU A 1 432 ? 25.780 32.911 -67.829 1.00 53.91 432 LEU A N 1
ATOM 3471 C CA . LEU A 1 432 ? 24.409 32.623 -68.199 1.00 53.91 432 LEU A CA 1
ATOM 3472 C C . LEU A 1 432 ? 23.882 33.954 -68.738 1.00 53.91 432 LEU A C 1
ATOM 3474 O O . LEU A 1 432 ? 23.597 34.878 -67.975 1.00 53.91 432 LEU A O 1
ATOM 3478 N N . ILE A 1 433 ? 23.877 34.110 -70.064 1.00 55.69 433 ILE A N 1
ATOM 3479 C CA . ILE A 1 433 ? 23.224 35.229 -70.722 1.00 55.69 433 ILE A CA 1
ATOM 3480 C C . ILE A 1 433 ? 21.779 35.050 -70.299 1.00 55.69 433 ILE A C 1
ATOM 3482 O O . ILE A 1 433 ? 21.086 34.160 -70.789 1.00 55.69 433 ILE A O 1
ATOM 3486 N N . LYS A 1 434 ? 21.378 35.817 -69.284 1.00 53.69 434 LYS A N 1
ATOM 3487 C CA . LYS A 1 434 ? 20.013 35.926 -68.804 1.00 53.69 434 LYS A CA 1
ATOM 3488 C C . LYS A 1 434 ? 19.268 36.485 -70.002 1.00 53.69 434 LYS A C 1
ATOM 3490 O O . LYS A 1 434 ? 19.259 37.695 -70.206 1.00 53.69 434 LYS A O 1
ATOM 3495 N N . ALA A 1 435 ? 18.812 35.587 -70.875 1.00 54.34 435 ALA A N 1
ATOM 3496 C CA . ALA A 1 435 ? 18.054 35.927 -72.054 1.00 54.34 435 ALA A CA 1
ATOM 3497 C C . ALA A 1 435 ? 16.892 36.744 -71.517 1.00 54.34 435 ALA A C 1
ATOM 3499 O O . ALA A 1 435 ? 16.054 36.233 -70.771 1.00 54.34 435 ALA A O 1
ATOM 3500 N N . ALA A 1 436 ? 16.953 38.047 -71.770 1.00 51.47 436 ALA A N 1
ATOM 3501 C CA . ALA A 1 436 ? 15.898 38.961 -71.437 1.00 51.47 436 ALA A CA 1
ATOM 3502 C C . ALA A 1 436 ? 14.675 38.433 -72.180 1.00 51.47 436 ALA A C 1
ATOM 3504 O O . ALA A 1 436 ? 14.547 38.600 -73.391 1.00 51.47 436 ALA A O 1
ATOM 3505 N N . ALA A 1 437 ? 13.809 37.726 -71.456 1.00 53.00 437 ALA A N 1
ATOM 3506 C CA . ALA A 1 437 ? 12.434 37.519 -71.845 1.00 53.00 437 ALA A CA 1
ATOM 3507 C C . ALA A 1 437 ? 11.768 38.891 -71.734 1.00 53.00 437 ALA A C 1
ATOM 3509 O O . ALA A 1 437 ? 11.055 39.199 -70.782 1.00 53.00 437 ALA A O 1
ATOM 3510 N N . THR A 1 438 ? 12.112 39.757 -72.683 1.00 49.72 438 THR A N 1
ATOM 3511 C CA . THR A 1 438 ? 11.382 40.965 -72.993 1.00 49.72 438 THR A CA 1
ATOM 3512 C C . THR A 1 438 ? 10.021 40.471 -73.445 1.00 49.72 438 THR A C 1
ATOM 3514 O O . THR A 1 438 ? 9.865 39.893 -74.519 1.00 49.72 438 THR A O 1
ATOM 3517 N N . THR A 1 439 ? 9.043 40.621 -72.565 1.00 50.56 439 THR A N 1
ATOM 3518 C CA . THR A 1 439 ? 7.622 40.575 -72.869 1.00 50.56 439 THR A CA 1
ATOM 3519 C C . THR A 1 439 ? 7.332 41.645 -73.920 1.00 50.56 439 THR A C 1
ATOM 3521 O O . THR A 1 439 ? 6.942 42.765 -73.607 1.00 50.56 439 THR A O 1
ATOM 3524 N N . THR A 1 440 ? 7.563 41.317 -75.189 1.00 47.38 440 THR A N 1
ATOM 3525 C CA . THR A 1 440 ? 7.048 42.077 -76.324 1.00 47.38 440 THR A CA 1
ATOM 3526 C C . THR A 1 440 ? 5.702 41.477 -76.686 1.00 47.38 440 THR A C 1
ATOM 3528 O O . THR A 1 440 ? 5.585 40.432 -77.321 1.00 47.38 440 THR A O 1
ATOM 3531 N N . THR A 1 441 ? 4.666 42.145 -76.203 1.00 51.94 441 THR A N 1
ATOM 3532 C CA . THR A 1 441 ? 3.310 42.057 -76.716 1.00 51.94 441 THR A CA 1
ATOM 3533 C C . THR A 1 441 ? 3.296 42.341 -78.222 1.00 51.94 441 THR A C 1
ATOM 3535 O O . THR A 1 441 ? 3.761 43.384 -78.668 1.00 51.94 441 THR A O 1
ATOM 3538 N N . GLY A 1 442 ? 2.698 41.429 -78.994 1.00 51.97 442 GLY A N 1
ATOM 3539 C CA . GLY A 1 442 ? 2.129 41.725 -80.312 1.00 51.97 442 GLY A CA 1
ATOM 3540 C C . GLY A 1 442 ? 3.027 41.496 -81.532 1.00 51.97 442 GLY A C 1
ATOM 3541 O O . GLY A 1 442 ? 3.826 42.351 -81.893 1.00 51.97 442 GLY A O 1
ATOM 3542 N N . SER A 1 443 ? 2.793 40.378 -82.229 1.00 45.84 443 SER A N 1
ATOM 3543 C CA . SER A 1 443 ? 2.480 40.281 -83.675 1.00 45.84 443 SER A CA 1
ATOM 3544 C C . SER A 1 443 ? 2.973 38.960 -84.291 1.00 45.84 443 SER A C 1
ATOM 3546 O O . SER A 1 443 ? 4.155 38.641 -84.314 1.00 45.84 443 SER A O 1
ATOM 3548 N N . THR A 1 444 ? 2.028 38.178 -84.816 1.00 52.47 444 THR A N 1
ATOM 3549 C CA . THR A 1 444 ? 2.217 37.222 -85.928 1.00 52.47 444 THR A CA 1
ATOM 3550 C C . THR A 1 444 ? 2.850 37.940 -87.131 1.00 52.47 444 THR A C 1
ATOM 3552 O O . THR A 1 444 ? 2.400 39.059 -87.392 1.00 52.47 444 THR A O 1
ATOM 3555 N N . PRO A 1 445 ? 3.779 37.343 -87.927 1.00 51.53 445 PRO A N 1
ATOM 3556 C CA . PRO A 1 445 ? 3.428 36.195 -88.786 1.00 51.53 445 PRO A CA 1
ATOM 3557 C C . PRO A 1 445 ? 4.557 35.214 -89.231 1.00 51.53 445 PRO A C 1
ATOM 3559 O O . PRO A 1 445 ? 5.737 35.533 -89.244 1.00 51.53 445 PRO A O 1
ATOM 3562 N N . LYS A 1 446 ? 4.083 34.075 -89.768 1.00 43.81 446 LYS A N 1
ATOM 3563 C CA . LYS A 1 446 ? 4.596 33.216 -90.869 1.00 43.81 446 LYS A CA 1
ATOM 3564 C C . LYS A 1 446 ? 5.912 32.404 -90.748 1.00 43.81 446 LYS A C 1
ATOM 3566 O O . LYS A 1 446 ? 6.883 32.861 -90.162 1.00 43.81 446 LYS A O 1
ATOM 3571 N N . PRO A 1 447 ? 5.951 31.201 -91.376 1.00 61.41 447 PRO A N 1
ATOM 3572 C CA . PRO A 1 447 ? 7.060 30.259 -91.295 1.00 61.41 447 PRO A CA 1
ATOM 3573 C C . PRO A 1 447 ? 8.055 30.461 -92.445 1.00 61.41 447 PRO A C 1
ATOM 3575 O O . PRO A 1 447 ? 7.660 30.670 -93.594 1.00 61.41 447 PRO A O 1
ATOM 3578 N N . SER A 1 448 ? 9.344 30.331 -92.149 1.00 43.66 448 SER A N 1
ATOM 3579 C CA . SER A 1 448 ? 10.367 30.092 -93.164 1.00 43.66 448 SER A CA 1
ATOM 3580 C C . SER A 1 448 ? 11.411 29.129 -92.623 1.00 43.66 448 SER A C 1
ATOM 3582 O O . SER A 1 448 ? 12.003 29.365 -91.568 1.00 43.66 448 SER A O 1
ATOM 3584 N N . ASP A 1 449 ? 11.599 28.053 -93.375 1.00 49.88 449 ASP A N 1
ATOM 3585 C CA . ASP A 1 449 ? 12.606 27.022 -93.195 1.00 49.88 449 ASP A CA 1
ATOM 3586 C C . ASP A 1 449 ? 14.015 27.608 -93.068 1.00 49.88 449 ASP A C 1
ATOM 3588 O O . ASP A 1 449 ? 14.453 28.433 -93.869 1.00 49.88 449 ASP A O 1
ATOM 3592 N N . GLY A 1 450 ? 14.739 27.149 -92.049 1.00 42.38 450 GLY A N 1
ATOM 3593 C CA . GLY A 1 450 ? 16.090 27.602 -91.751 1.00 42.38 450 GLY A CA 1
ATOM 3594 C C . GLY A 1 450 ? 16.777 26.668 -90.768 1.00 42.38 450 GLY A C 1
ATOM 3595 O O . GLY A 1 450 ? 16.901 26.965 -89.583 1.00 42.38 450 GLY A O 1
ATOM 3596 N N . HIS A 1 451 ? 17.208 25.512 -91.272 1.00 51.38 451 HIS A N 1
ATOM 3597 C CA . HIS A 1 451 ? 18.086 24.569 -90.584 1.00 51.38 451 HIS A CA 1
ATOM 3598 C C . HIS A 1 451 ? 19.306 25.285 -89.975 1.00 51.38 451 HIS A C 1
ATOM 3600 O O . HIS A 1 451 ? 20.229 25.676 -90.684 1.00 51.38 451 HIS A O 1
ATOM 3606 N N . SER A 1 452 ? 19.364 25.372 -88.648 1.00 47.50 452 SER A N 1
ATOM 3607 C CA . SER A 1 452 ? 20.615 25.596 -87.922 1.00 47.50 452 SER A CA 1
ATOM 3608 C C . SER A 1 452 ? 20.662 24.667 -86.712 1.00 47.50 452 SER A C 1
ATOM 3610 O O . SER A 1 452 ? 19.877 24.741 -85.771 1.00 47.50 452 SER A O 1
ATOM 3612 N N . LYS A 1 453 ? 21.562 23.688 -86.810 1.00 55.25 453 LYS A N 1
ATOM 3613 C CA . LYS A 1 453 ? 21.844 22.682 -85.792 1.00 55.25 453 LYS A CA 1
ATOM 3614 C C . LYS A 1 453 ? 22.531 23.366 -84.606 1.00 55.25 453 LYS A C 1
ATOM 3616 O O . LYS A 1 453 ? 23.724 23.627 -84.662 1.00 55.25 453 LYS A O 1
ATOM 3621 N N . SER A 1 454 ? 21.787 23.637 -83.539 1.00 50.53 454 SER A N 1
ATOM 3622 C CA . SER A 1 454 ? 22.337 23.955 -82.213 1.00 50.53 454 SER A CA 1
ATOM 3623 C C . SER A 1 454 ? 21.480 23.272 -81.144 1.00 50.53 454 SER A C 1
ATOM 3625 O O . SER A 1 454 ? 20.764 23.900 -80.374 1.00 50.53 454 SER A O 1
ATOM 3627 N N . LEU A 1 455 ? 21.477 21.936 -81.185 1.00 54.03 455 LEU A N 1
ATOM 3628 C CA . LEU A 1 455 ? 20.684 21.053 -80.315 1.00 54.03 455 LEU A CA 1
ATOM 3629 C C . LEU A 1 455 ? 21.534 20.358 -79.233 1.00 54.03 455 LEU A C 1
ATOM 3631 O O . LEU A 1 455 ? 21.006 19.570 -78.456 1.00 54.03 455 LEU A O 1
ATOM 3635 N N . ASP A 1 456 ? 22.834 20.665 -79.159 1.00 56.56 456 ASP A N 1
ATOM 3636 C CA . ASP A 1 456 ? 23.782 19.968 -78.272 1.00 56.56 456 ASP A CA 1
ATOM 3637 C C . ASP A 1 456 ? 24.075 20.694 -76.949 1.00 56.56 456 ASP A C 1
ATOM 3639 O O . ASP A 1 456 ? 24.634 20.101 -76.027 1.00 56.56 456 ASP A O 1
ATOM 3643 N N . SER A 1 457 ? 23.698 21.970 -76.819 1.00 56.78 457 SER A N 1
ATOM 3644 C CA . SER A 1 457 ? 23.978 22.748 -75.600 1.00 56.78 457 SER A CA 1
ATOM 3645 C C . SER A 1 457 ? 22.909 22.552 -74.517 1.00 56.78 457 SER A C 1
ATOM 3647 O O . SER A 1 457 ? 23.233 22.385 -73.344 1.00 56.78 457 SER A O 1
ATOM 3649 N N . THR A 1 458 ? 21.629 22.487 -74.894 1.00 56.03 458 THR A N 1
ATOM 3650 C CA . THR A 1 458 ? 20.513 22.371 -73.939 1.00 56.03 458 THR A CA 1
ATOM 3651 C C . THR A 1 458 ? 20.444 21.000 -73.269 1.00 56.03 458 THR A C 1
ATOM 3653 O O . THR A 1 458 ? 20.273 20.941 -72.055 1.00 56.03 458 THR A O 1
ATOM 3656 N N . LYS A 1 459 ? 20.707 19.907 -74.003 1.00 67.94 459 LYS A N 1
ATOM 3657 C CA . LYS A 1 459 ? 20.788 18.556 -73.414 1.00 67.94 459 LYS A CA 1
ATOM 3658 C C . LYS A 1 459 ? 21.858 18.445 -72.329 1.00 67.94 459 LYS A C 1
ATOM 3660 O O . LYS A 1 459 ? 21.605 17.846 -71.294 1.00 67.94 459 LYS A O 1
ATOM 3665 N N . LYS A 1 460 ? 23.023 19.074 -72.520 1.00 69.81 460 LYS A N 1
ATOM 3666 C CA . LYS A 1 460 ? 24.086 19.063 -71.505 1.00 69.81 460 LYS A CA 1
ATOM 3667 C C . LYS A 1 460 ? 23.685 19.806 -70.234 1.00 69.81 460 LYS A C 1
ATOM 3669 O O . LYS A 1 460 ? 24.048 19.371 -69.148 1.00 69.81 460 LYS A O 1
ATOM 3674 N N . VAL A 1 461 ? 22.938 20.905 -70.348 1.00 68.94 461 VAL A N 1
ATOM 3675 C CA . VAL A 1 461 ? 22.453 21.645 -69.172 1.00 68.94 461 VAL A CA 1
ATOM 3676 C C . VAL A 1 461 ? 21.409 20.828 -68.408 1.00 68.94 461 VAL A C 1
ATOM 3678 O O . VAL A 1 461 ? 21.464 20.786 -67.179 1.00 68.94 461 VAL A O 1
ATOM 3681 N N . ASP A 1 462 ? 20.512 20.138 -69.111 1.00 72.31 462 ASP A N 1
ATOM 3682 C CA . ASP A 1 462 ? 19.508 19.275 -68.482 1.00 72.31 462 ASP A CA 1
ATOM 3683 C C . ASP A 1 462 ? 20.131 18.019 -67.851 1.00 72.31 462 ASP A C 1
ATOM 3685 O O . ASP A 1 462 ? 19.766 17.660 -66.732 1.00 72.31 462 ASP A O 1
ATOM 3689 N N . ASP A 1 463 ? 21.144 17.416 -68.481 1.00 72.75 463 ASP A N 1
ATOM 3690 C CA . ASP A 1 463 ? 21.894 16.288 -67.912 1.00 72.75 463 ASP A CA 1
ATOM 3691 C C . ASP A 1 463 ? 22.676 16.703 -66.656 1.00 72.75 463 ASP A C 1
ATOM 3693 O O . ASP A 1 463 ? 22.670 15.984 -65.654 1.00 72.75 463 ASP A O 1
ATOM 3697 N N . ILE A 1 464 ? 23.288 17.895 -66.654 1.00 72.69 464 ILE A N 1
ATOM 3698 C CA . ILE A 1 464 ? 23.969 18.440 -65.469 1.00 72.69 464 ILE A CA 1
ATOM 3699 C C . ILE A 1 464 ? 22.956 18.740 -64.360 1.00 72.69 464 ILE A C 1
ATOM 3701 O O . ILE A 1 464 ? 23.190 18.375 -63.208 1.00 72.69 464 ILE A O 1
ATOM 3705 N N . ARG A 1 465 ? 21.804 19.348 -64.675 1.00 72.44 465 ARG A N 1
ATOM 3706 C CA . ARG A 1 465 ? 20.742 19.580 -63.680 1.00 72.44 465 ARG A CA 1
ATOM 3707 C C . ARG A 1 465 ? 20.206 18.272 -63.107 1.00 72.44 465 ARG A C 1
ATOM 3709 O O . ARG A 1 465 ? 19.997 18.187 -61.897 1.00 72.44 465 ARG A O 1
ATOM 3716 N N . SER A 1 466 ? 20.025 17.254 -63.943 1.00 79.62 466 SER A N 1
ATOM 3717 C CA . SER A 1 466 ? 19.562 15.929 -63.527 1.00 79.62 466 SER A CA 1
ATOM 3718 C C . SER A 1 466 ? 20.578 15.243 -62.609 1.00 79.62 466 SER A C 1
ATOM 3720 O O . SER A 1 466 ? 20.217 14.775 -61.527 1.00 79.62 466 SER A O 1
ATOM 3722 N N . ALA A 1 467 ? 21.866 15.289 -62.963 1.00 77.06 467 ALA A N 1
ATOM 3723 C CA . ALA A 1 467 ? 22.952 14.747 -62.149 1.00 77.06 467 ALA A CA 1
ATOM 3724 C C . ALA A 1 467 ? 23.090 15.468 -60.797 1.00 77.06 467 ALA A C 1
ATOM 3726 O O . ALA A 1 467 ? 23.243 14.815 -59.763 1.00 77.06 467 ALA A O 1
ATOM 3727 N N . VAL A 1 468 ? 22.972 16.801 -60.776 1.00 75.69 468 VAL A N 1
ATOM 3728 C CA . VAL A 1 468 ? 22.984 17.587 -59.531 1.00 75.69 468 VAL A CA 1
ATOM 3729 C C . VAL A 1 468 ? 21.763 17.254 -58.671 1.00 75.69 468 VAL A C 1
ATOM 3731 O O . VAL A 1 468 ? 21.908 17.028 -57.472 1.00 75.69 468 VAL A O 1
ATOM 3734 N N . THR A 1 469 ? 20.575 17.131 -59.266 1.00 77.12 469 THR A N 1
ATOM 3735 C CA . THR A 1 469 ? 19.343 16.776 -58.537 1.00 77.12 469 THR A CA 1
ATOM 3736 C C . THR A 1 469 ? 19.415 15.360 -57.957 1.00 77.12 469 THR A C 1
ATOM 3738 O O . THR A 1 469 ? 19.030 15.149 -56.804 1.00 77.12 469 THR A O 1
ATOM 3741 N N . GLN A 1 470 ? 19.962 14.393 -58.701 1.00 78.75 470 GLN A N 1
ATOM 3742 C CA . GLN A 1 470 ? 20.215 13.041 -58.194 1.00 78.75 470 GLN A CA 1
ATOM 3743 C C . GLN A 1 470 ? 21.267 13.022 -57.084 1.00 78.75 470 GLN A C 1
ATOM 3745 O O . GLN A 1 470 ? 21.083 12.328 -56.085 1.00 78.75 470 GLN A O 1
ATOM 3750 N N . TRP A 1 471 ? 22.351 13.788 -57.217 1.00 82.62 471 TRP A N 1
ATOM 3751 C CA . TRP A 1 471 ? 23.386 13.859 -56.189 1.00 82.62 471 TRP A CA 1
ATOM 3752 C C . TRP A 1 471 ? 22.861 14.480 -54.889 1.00 82.62 471 TRP A C 1
ATOM 3754 O O . TRP A 1 471 ? 23.085 13.921 -53.813 1.00 82.62 471 TRP A O 1
ATOM 3764 N N . VAL A 1 472 ? 22.099 15.576 -54.978 1.00 78.69 472 VAL A N 1
ATOM 3765 C CA . VAL A 1 472 ? 21.441 16.198 -53.817 1.00 78.69 472 VAL A CA 1
ATOM 3766 C C . VAL A 1 472 ? 20.446 15.224 -53.185 1.00 78.69 472 VAL A C 1
ATOM 3768 O O . VAL A 1 472 ? 20.506 15.007 -51.976 1.00 78.69 472 VAL A O 1
ATOM 3771 N N . SER A 1 473 ? 19.604 14.561 -53.985 1.00 76.75 473 SER A N 1
ATOM 3772 C CA . SER A 1 473 ? 18.628 13.581 -53.483 1.00 76.75 473 SER A CA 1
ATOM 3773 C C . SER A 1 473 ? 19.307 12.416 -52.762 1.00 76.75 473 SER A C 1
ATOM 3775 O O . SER A 1 473 ? 18.916 12.068 -51.651 1.00 76.75 473 SER A O 1
ATOM 3777 N N . ASN A 1 474 ? 20.376 11.861 -53.335 1.00 75.50 474 ASN A N 1
ATOM 3778 C CA . ASN A 1 474 ? 21.118 10.759 -52.724 1.00 75.50 474 ASN A CA 1
ATOM 3779 C C . ASN A 1 474 ? 21.849 11.188 -51.448 1.00 75.50 474 ASN A C 1
ATOM 3781 O O . ASN A 1 474 ? 21.901 10.423 -50.490 1.00 75.50 474 ASN A O 1
ATOM 3785 N N . THR A 1 475 ? 22.391 12.405 -51.404 1.00 74.00 475 THR A N 1
ATOM 3786 C CA . THR A 1 475 ? 23.124 12.905 -50.232 1.00 74.00 475 THR A CA 1
ATOM 3787 C C . THR A 1 475 ? 22.176 13.222 -49.074 1.00 74.00 475 THR A C 1
ATOM 3789 O O . THR A 1 475 ? 22.442 12.826 -47.940 1.00 74.00 475 THR A O 1
ATOM 3792 N N . VAL A 1 476 ? 21.034 13.856 -49.361 1.00 73.12 476 VAL A N 1
ATOM 3793 C CA . VAL A 1 476 ? 19.982 14.135 -48.371 1.00 73.12 476 VAL A CA 1
ATOM 3794 C C . VAL A 1 476 ? 19.373 12.832 -47.846 1.00 73.12 476 VAL A C 1
ATOM 3796 O O . VAL A 1 476 ? 19.224 12.671 -46.637 1.00 73.12 476 VAL A O 1
ATOM 3799 N N . HIS A 1 477 ? 19.108 11.854 -48.719 1.00 71.56 477 HIS A N 1
ATOM 3800 C CA . HIS A 1 477 ? 18.576 10.556 -48.298 1.00 71.56 477 HIS A CA 1
ATOM 3801 C C . HIS A 1 477 ? 19.575 9.758 -47.442 1.00 71.56 477 HIS A C 1
ATOM 3803 O O . HIS A 1 477 ? 19.176 9.087 -46.495 1.00 71.56 477 HIS A O 1
ATOM 3809 N N . LYS A 1 478 ? 20.881 9.883 -47.713 1.00 73.94 478 LYS A N 1
ATOM 3810 C CA . LYS A 1 478 ? 21.941 9.214 -46.943 1.00 73.94 478 LYS A CA 1
ATOM 3811 C C . LYS A 1 478 ? 22.218 9.872 -45.584 1.00 73.94 478 LYS A C 1
ATOM 3813 O O . LYS A 1 478 ? 22.651 9.180 -44.674 1.00 73.94 478 LYS A O 1
ATOM 3818 N N . GLN A 1 479 ? 21.954 11.173 -45.426 1.00 60.94 479 GLN A N 1
ATOM 3819 C CA . GLN A 1 479 ? 22.097 11.882 -44.141 1.00 60.94 479 GLN A CA 1
ATOM 3820 C C . GLN A 1 479 ? 20.844 11.842 -43.250 1.00 60.94 479 GLN A C 1
ATOM 3822 O O . GLN A 1 479 ? 20.951 12.050 -42.039 1.00 60.94 479 GLN A O 1
ATOM 3827 N N . LEU A 1 480 ? 19.664 11.610 -43.834 1.00 54.09 480 LEU A N 1
ATOM 3828 C CA . LEU A 1 480 ? 18.398 11.483 -43.102 1.00 54.09 480 LEU A CA 1
ATOM 3829 C C . LEU A 1 480 ? 18.079 10.048 -42.674 1.00 54.09 480 LEU A C 1
ATOM 3831 O O . LEU A 1 480 ? 17.140 9.854 -41.905 1.00 54.09 480 LEU A O 1
ATOM 3835 N N . GLN A 1 481 ? 18.840 9.046 -43.122 1.00 51.03 481 GLN A N 1
ATOM 3836 C CA . GLN A 1 481 ? 18.769 7.737 -42.484 1.00 51.03 481 GLN A CA 1
ATOM 3837 C C . GLN A 1 481 ? 19.384 7.849 -41.082 1.00 51.03 481 GLN A C 1
ATOM 3839 O O . GLN A 1 481 ? 20.560 8.203 -40.975 1.00 51.03 481 GLN A O 1
ATOM 3844 N N . PRO A 1 482 ? 18.620 7.586 -40.005 1.00 44.34 482 PRO A N 1
ATOM 3845 C CA . PRO A 1 482 ? 19.197 7.505 -38.675 1.00 44.34 482 PRO A CA 1
ATOM 3846 C C . PRO A 1 482 ? 20.246 6.396 -38.703 1.00 44.34 482 PRO A C 1
ATOM 3848 O O . PRO A 1 482 ? 19.944 5.237 -38.992 1.00 44.34 482 PRO A O 1
ATOM 3851 N N . THR A 1 483 ? 21.499 6.757 -38.449 1.00 47.47 483 THR A N 1
ATOM 3852 C CA . THR A 1 483 ? 22.558 5.794 -38.167 1.00 47.47 483 THR A CA 1
ATOM 3853 C C . THR A 1 483 ? 22.180 5.097 -36.864 1.00 47.47 483 THR A C 1
ATOM 3855 O O . THR A 1 483 ? 22.460 5.601 -35.781 1.00 47.47 483 THR A O 1
ATOM 3858 N N . ASN A 1 484 ? 21.486 3.963 -36.968 1.00 43.69 484 ASN A N 1
ATOM 3859 C CA . ASN A 1 484 ? 21.086 3.087 -35.860 1.00 43.69 484 ASN A CA 1
ATOM 3860 C C . ASN A 1 484 ? 22.294 2.399 -35.180 1.00 43.69 484 ASN A C 1
ATOM 3862 O O . ASN A 1 484 ? 22.175 1.267 -34.713 1.00 43.69 484 ASN A O 1
ATOM 3866 N N . GLU A 1 485 ? 23.468 3.032 -35.135 1.00 43.38 485 GLU A N 1
ATOM 3867 C CA . GLU A 1 485 ? 24.700 2.376 -34.683 1.00 43.38 485 GLU A CA 1
ATOM 3868 C C . GLU A 1 485 ? 24.798 2.206 -33.156 1.00 43.38 485 GLU A C 1
ATOM 3870 O O . GLU A 1 485 ? 25.556 1.353 -32.711 1.00 43.38 485 GLU A O 1
ATOM 3875 N N . ASP A 1 486 ? 23.934 2.846 -32.357 1.00 40.22 486 ASP A N 1
ATOM 3876 C CA . ASP A 1 486 ? 23.929 2.685 -30.889 1.00 40.22 486 ASP A CA 1
ATOM 3877 C C . ASP A 1 486 ? 22.840 1.744 -30.332 1.00 40.22 486 ASP A C 1
ATOM 3879 O O . ASP A 1 486 ? 22.496 1.788 -29.152 1.00 40.22 486 ASP A O 1
ATOM 3883 N N . SER A 1 487 ? 22.309 0.816 -31.138 1.00 41.16 487 SER A N 1
ATOM 3884 C CA . SER A 1 487 ? 21.416 -0.240 -30.617 1.00 41.16 487 SER A CA 1
ATOM 3885 C C . SER A 1 487 ? 21.715 -1.639 -31.160 1.00 41.16 487 SER A C 1
ATOM 3887 O O . SER A 1 487 ? 20.820 -2.378 -31.560 1.00 41.16 487 SER A O 1
ATOM 3889 N N . THR A 1 488 ? 22.981 -2.061 -31.116 1.00 38.69 488 THR A N 1
ATOM 3890 C CA . THR A 1 488 ? 23.345 -3.461 -31.398 1.00 38.69 488 THR A CA 1
ATOM 3891 C C . THR A 1 488 ? 23.534 -4.255 -30.102 1.00 38.69 488 THR A C 1
ATOM 3893 O O . THR A 1 488 ? 24.646 -4.598 -29.714 1.00 38.69 488 THR A O 1
ATOM 3896 N N . ILE A 1 489 ? 22.428 -4.616 -29.438 1.00 38.28 489 ILE A N 1
ATOM 3897 C CA . ILE A 1 489 ? 22.396 -5.853 -28.643 1.00 38.28 489 ILE A CA 1
ATOM 3898 C C . ILE A 1 489 ? 22.111 -6.979 -29.638 1.00 38.28 489 ILE A C 1
ATOM 3900 O O . ILE A 1 489 ? 20.996 -7.139 -30.132 1.00 38.28 489 ILE A O 1
ATOM 3904 N N . ALA A 1 490 ? 23.162 -7.726 -29.967 1.00 35.81 490 ALA A N 1
ATOM 3905 C CA . ALA A 1 490 ? 23.142 -8.816 -30.929 1.00 35.81 490 ALA A CA 1
ATOM 3906 C C . ALA A 1 490 ? 22.032 -9.841 -30.628 1.00 35.81 490 ALA A C 1
ATOM 3908 O O . ALA A 1 490 ? 22.064 -10.542 -29.617 1.00 35.81 490 ALA A O 1
ATOM 3909 N N . THR A 1 491 ? 21.084 -9.975 -31.557 1.00 39.59 491 THR A N 1
ATOM 3910 C CA . THR A 1 491 ? 20.213 -11.150 -31.664 1.00 39.59 491 THR A CA 1
ATOM 3911 C C . THR A 1 491 ? 20.564 -11.846 -32.975 1.00 39.59 491 THR A C 1
ATOM 3913 O O . THR A 1 491 ? 20.182 -11.394 -34.051 1.00 39.59 491 THR A O 1
ATOM 3916 N N . ALA A 1 492 ? 21.356 -12.915 -32.897 1.00 38.12 492 ALA A N 1
ATOM 3917 C CA . ALA A 1 492 ? 21.705 -13.729 -34.057 1.00 38.12 492 ALA A CA 1
ATOM 3918 C C . ALA A 1 492 ? 20.543 -14.681 -34.422 1.00 38.12 492 ALA A C 1
ATOM 3920 O O . ALA A 1 492 ? 19.978 -15.311 -33.523 1.00 38.12 492 ALA A O 1
ATOM 3921 N N . PRO A 1 493 ? 20.197 -14.849 -35.712 1.00 37.34 493 PRO A N 1
ATOM 3922 C CA . PRO A 1 493 ? 19.236 -15.854 -36.147 1.00 37.34 493 PRO A CA 1
ATOM 3923 C C . PRO A 1 493 ? 19.941 -17.199 -36.381 1.00 37.34 493 PRO A C 1
ATOM 3925 O O . PRO A 1 493 ? 20.811 -17.323 -37.245 1.00 37.34 493 PRO A O 1
ATOM 3928 N N . LEU A 1 494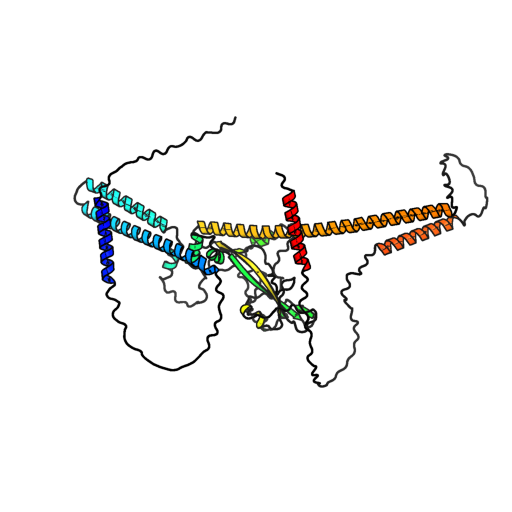 ? 19.556 -18.227 -35.621 1.00 31.91 494 LEU A N 1
ATOM 3929 C CA . LEU A 1 494 ? 20.045 -19.591 -35.816 1.00 31.91 494 LEU A CA 1
ATOM 3930 C C . LEU A 1 494 ? 19.310 -20.242 -36.999 1.00 31.91 494 LEU A C 1
ATOM 3932 O O . LEU A 1 494 ? 18.101 -20.473 -36.947 1.00 31.91 494 LEU A O 1
ATOM 3936 N N . LYS A 1 495 ? 20.058 -20.555 -38.061 1.00 34.03 495 LYS A N 1
ATOM 3937 C CA . LYS A 1 495 ? 19.633 -21.461 -39.133 1.00 34.03 495 LYS A CA 1
ATOM 3938 C C . LYS A 1 495 ? 19.554 -22.886 -38.585 1.00 34.03 495 LYS A C 1
ATOM 3940 O O . LYS A 1 495 ? 20.500 -23.387 -37.986 1.00 34.03 495 LYS A O 1
ATOM 3945 N N . THR A 1 496 ? 18.423 -23.533 -38.825 1.00 32.44 496 THR A N 1
ATOM 3946 C CA . THR A 1 496 ? 18.196 -24.955 -38.576 1.00 32.44 496 THR A CA 1
ATOM 3947 C C . THR A 1 496 ? 18.897 -25.797 -39.637 1.00 32.44 496 THR A C 1
ATOM 3949 O O . THR A 1 496 ? 18.511 -25.744 -40.806 1.00 32.44 496 THR A O 1
ATOM 3952 N N . THR A 1 497 ? 19.839 -26.640 -39.221 1.00 31.81 497 THR A N 1
ATOM 3953 C CA . THR A 1 497 ? 20.275 -27.800 -40.004 1.00 31.81 497 THR A CA 1
ATOM 3954 C C . THR A 1 497 ? 20.049 -29.045 -39.156 1.00 31.81 497 THR A C 1
ATOM 3956 O O . THR A 1 497 ? 20.533 -29.142 -38.031 1.00 31.81 497 THR A O 1
ATOM 3959 N N . LYS A 1 498 ? 19.236 -29.960 -39.688 1.00 39.44 498 LYS A N 1
ATOM 3960 C CA . LYS A 1 498 ? 19.055 -31.324 -39.189 1.00 39.44 498 LYS A CA 1
ATOM 3961 C C . LYS A 1 498 ? 20.355 -32.096 -39.395 1.00 39.44 498 LYS A C 1
ATOM 3963 O O . LYS A 1 498 ? 20.841 -32.089 -40.516 1.00 39.44 498 LYS A O 1
ATOM 3968 N N . GLU A 1 499 ? 20.802 -32.843 -38.390 1.00 33.81 499 GLU A N 1
ATOM 3969 C CA . GLU A 1 499 ? 21.358 -34.185 -38.596 1.00 33.81 499 GLU A CA 1
ATOM 3970 C C . GLU A 1 499 ? 21.404 -34.983 -37.283 1.00 33.81 499 GLU A C 1
ATOM 3972 O O . GLU A 1 499 ? 21.689 -34.455 -36.210 1.00 33.81 499 GLU A O 1
ATOM 3977 N N . ASN A 1 500 ? 21.028 -36.257 -37.398 1.00 38.44 500 ASN A N 1
ATOM 3978 C CA . ASN A 1 500 ? 21.036 -37.290 -36.364 1.00 38.44 500 ASN A CA 1
ATOM 3979 C C . ASN A 1 500 ? 22.472 -37.711 -36.021 1.00 38.44 500 ASN A C 1
ATOM 3981 O O . ASN A 1 500 ? 23.274 -37.800 -36.939 1.00 38.44 500 ASN A O 1
ATOM 3985 N N . TYR A 1 501 ? 22.739 -38.119 -34.773 1.00 33.53 501 TYR A N 1
ATOM 3986 C CA . TYR A 1 501 ? 23.391 -39.405 -34.453 1.00 33.53 501 TYR A CA 1
ATOM 3987 C C . TYR A 1 501 ? 23.350 -39.704 -32.939 1.00 33.53 501 TYR A C 1
ATOM 3989 O O . TYR A 1 501 ? 23.701 -38.874 -32.103 1.00 33.53 501 TYR A O 1
ATOM 3997 N N . GLU A 1 502 ? 22.926 -40.925 -32.603 1.00 35.38 502 GLU A N 1
ATOM 3998 C CA . GLU A 1 502 ? 23.151 -41.598 -31.319 1.00 35.38 502 GLU A CA 1
ATOM 3999 C C . GLU A 1 502 ? 24.647 -41.874 -31.081 1.00 35.38 502 GLU A C 1
ATOM 4001 O O . GLU A 1 502 ? 25.315 -42.353 -31.995 1.00 35.38 502 GLU A O 1
ATOM 4006 N N . LYS A 1 503 ? 25.135 -41.731 -29.837 1.00 35.09 503 LYS A N 1
ATOM 4007 C CA . LYS A 1 503 ? 25.668 -42.822 -28.975 1.00 35.09 503 LYS A CA 1
ATOM 4008 C C . LYS A 1 503 ? 26.552 -42.300 -27.830 1.00 35.09 503 LYS A C 1
ATOM 4010 O O . LYS A 1 503 ? 27.487 -41.550 -28.047 1.00 35.09 503 LYS A O 1
ATOM 4015 N N . LYS A 1 504 ? 26.263 -42.846 -26.639 1.00 35.62 504 LYS A N 1
ATOM 4016 C CA . LYS A 1 504 ? 27.153 -43.345 -25.564 1.00 35.62 504 LYS A CA 1
ATOM 4017 C C . LYS A 1 504 ? 28.518 -42.669 -25.314 1.00 35.62 504 LYS A C 1
ATOM 4019 O O . LYS A 1 504 ? 29.401 -42.746 -26.155 1.00 35.62 504 LYS A O 1
ATOM 4024 N N . GLY A 1 505 ? 28.775 -42.377 -24.032 1.00 29.33 505 GLY A N 1
ATOM 4025 C CA . GLY A 1 505 ? 30.039 -42.782 -23.395 1.00 29.33 505 GLY A CA 1
ATOM 4026 C C . GLY A 1 505 ? 30.681 -41.795 -22.416 1.00 29.33 505 GLY A C 1
ATOM 4027 O O . GLY A 1 505 ? 31.174 -40.760 -22.827 1.00 29.33 505 GLY A O 1
ATOM 4028 N N . ASN A 1 506 ? 30.708 -42.202 -21.141 1.00 30.67 506 ASN A N 1
ATOM 4029 C CA . ASN A 1 506 ? 31.724 -41.987 -20.099 1.00 30.67 506 ASN A CA 1
ATOM 4030 C C . ASN A 1 506 ? 32.543 -40.681 -20.023 1.00 30.67 506 ASN A C 1
ATOM 4032 O O . ASN A 1 506 ? 33.464 -40.451 -20.793 1.00 30.67 506 ASN A O 1
ATOM 4036 N N . GLY A 1 507 ? 32.285 -39.964 -18.924 1.00 31.97 507 GLY A N 1
ATOM 4037 C CA . GLY A 1 507 ? 33.218 -39.533 -17.872 1.00 31.97 507 GLY A CA 1
ATOM 4038 C C . GLY A 1 507 ? 34.660 -39.158 -18.205 1.00 31.97 507 GLY A C 1
ATOM 4039 O O . GLY A 1 507 ? 35.422 -40.001 -18.655 1.00 31.97 507 GLY A O 1
ATOM 4040 N N . HIS A 1 508 ? 35.071 -37.979 -17.729 1.00 31.20 508 HIS A N 1
ATOM 4041 C CA . HIS A 1 508 ? 36.369 -37.766 -17.084 1.00 31.20 508 HIS A CA 1
ATOM 4042 C C . HIS A 1 508 ? 36.300 -36.606 -16.081 1.00 31.20 508 HIS A C 1
ATOM 4044 O O . HIS A 1 508 ? 35.689 -35.571 -16.339 1.00 31.20 508 HIS A O 1
ATOM 4050 N N . LYS A 1 509 ? 36.923 -36.845 -14.921 1.00 39.03 509 LYS A N 1
ATOM 4051 C CA . LYS A 1 509 ? 37.351 -35.856 -13.927 1.00 39.03 509 LYS A CA 1
ATOM 4052 C C . LYS A 1 509 ? 38.276 -34.838 -14.600 1.00 39.03 509 LYS A C 1
ATOM 4054 O O . LYS A 1 509 ? 39.204 -35.249 -15.291 1.00 39.03 509 LYS A O 1
ATOM 4059 N N . ALA A 1 510 ? 38.085 -33.559 -14.303 1.00 35.19 510 ALA A N 1
ATOM 4060 C CA . ALA A 1 510 ? 39.131 -32.554 -14.416 1.00 35.19 510 ALA A CA 1
ATOM 4061 C C . ALA A 1 510 ? 39.076 -31.664 -13.170 1.00 35.19 510 ALA A C 1
ATOM 4063 O O . ALA A 1 510 ? 38.124 -30.923 -12.940 1.00 35.19 510 ALA A O 1
ATOM 4064 N N . GLU A 1 511 ? 40.089 -31.869 -12.345 1.00 34.66 511 GLU A N 1
ATOM 4065 C CA . GLU A 1 511 ? 40.564 -31.049 -11.243 1.00 34.66 511 GLU A CA 1
ATOM 4066 C C . GLU A 1 511 ? 41.312 -29.865 -11.873 1.00 34.66 511 GLU A C 1
ATOM 4068 O O . GLU A 1 511 ? 42.183 -30.090 -12.713 1.00 34.66 511 GLU A O 1
ATOM 4073 N N . VAL A 1 512 ? 40.925 -28.625 -11.556 1.00 38.09 512 VAL A N 1
ATOM 4074 C CA . VAL A 1 512 ? 41.669 -27.419 -11.954 1.00 38.09 512 VAL A CA 1
ATOM 4075 C C . VAL A 1 512 ? 41.676 -26.424 -10.798 1.00 38.09 512 VAL A C 1
ATOM 4077 O O . VAL A 1 512 ? 40.653 -25.843 -10.443 1.00 38.09 512 VAL A O 1
ATOM 4080 N N . ASP A 1 513 ? 42.874 -26.332 -10.235 1.00 29.83 513 ASP A N 1
ATOM 4081 C CA . ASP A 1 513 ? 43.579 -25.262 -9.536 1.00 29.83 513 ASP A CA 1
ATOM 4082 C C . ASP A 1 513 ? 42.863 -23.947 -9.189 1.00 29.83 513 ASP A C 1
ATOM 4084 O O . ASP A 1 513 ? 42.369 -23.189 -10.027 1.00 29.83 513 ASP A O 1
ATOM 4088 N N . GLU A 1 514 ? 42.985 -23.642 -7.897 1.00 40.41 514 GLU A N 1
ATOM 4089 C CA . GLU A 1 514 ? 42.889 -22.330 -7.276 1.00 40.41 514 GLU A CA 1
ATOM 4090 C C . GLU A 1 514 ? 43.927 -21.362 -7.866 1.00 40.41 514 GLU A C 1
ATOM 4092 O O . GLU A 1 514 ? 45.118 -21.665 -7.893 1.00 40.41 514 GLU A O 1
ATOM 4097 N N . ASN A 1 515 ? 43.501 -20.156 -8.260 1.00 32.19 515 ASN A N 1
ATOM 4098 C CA . ASN A 1 515 ? 44.354 -18.967 -8.195 1.00 32.19 515 ASN A CA 1
ATOM 4099 C C . ASN A 1 515 ? 43.546 -17.657 -8.244 1.00 32.19 515 ASN A C 1
ATOM 4101 O O . ASN A 1 515 ? 42.869 -17.352 -9.221 1.00 32.19 515 ASN A O 1
ATOM 4105 N N . ASN A 1 516 ? 43.678 -16.893 -7.155 1.00 32.81 516 ASN A N 1
ATOM 4106 C CA . ASN A 1 516 ? 43.706 -15.430 -7.032 1.00 32.81 516 ASN A CA 1
ATOM 4107 C C . ASN A 1 516 ? 43.013 -14.553 -8.093 1.00 32.81 516 ASN A C 1
ATOM 4109 O O . ASN A 1 516 ? 43.528 -14.360 -9.191 1.00 32.81 516 ASN A O 1
ATOM 4113 N N . SER A 1 517 ? 41.995 -13.802 -7.654 1.00 30.45 517 SER A N 1
ATOM 4114 C CA . SER A 1 517 ? 41.791 -12.417 -8.097 1.00 30.45 517 SER A CA 1
ATOM 4115 C C . SER A 1 517 ? 40.975 -11.629 -7.066 1.00 30.45 517 SER A C 1
ATOM 4117 O O . SER A 1 517 ? 39.767 -11.804 -6.926 1.00 30.45 517 SER A O 1
ATOM 4119 N N . SER A 1 518 ? 41.670 -10.774 -6.315 1.00 35.16 518 SER A N 1
ATOM 4120 C CA . SER A 1 518 ? 41.088 -9.690 -5.524 1.00 35.16 518 SER A CA 1
ATOM 4121 C C . SER A 1 518 ? 40.751 -8.546 -6.480 1.00 35.16 518 SER A C 1
ATOM 4123 O O . SER A 1 518 ? 41.657 -7.921 -7.032 1.00 35.16 518 SER A O 1
ATOM 4125 N N . ILE A 1 519 ? 39.461 -8.283 -6.697 1.00 35.72 519 ILE A N 1
ATOM 4126 C CA . ILE A 1 519 ? 38.977 -7.104 -7.422 1.00 35.72 519 ILE A CA 1
ATOM 4127 C C . ILE A 1 519 ? 38.014 -6.370 -6.493 1.00 35.72 519 ILE A C 1
ATOM 4129 O O . ILE A 1 519 ? 37.007 -6.919 -6.050 1.00 35.72 519 ILE A O 1
ATOM 4133 N N . GLY A 1 520 ? 38.393 -5.138 -6.151 1.00 36.09 520 GLY A N 1
ATOM 4134 C CA . GLY A 1 520 ? 37.649 -4.255 -5.263 1.00 36.09 520 GLY A CA 1
ATOM 4135 C C . GLY A 1 520 ? 36.323 -3.766 -5.861 1.00 36.09 520 GLY A C 1
ATOM 4136 O O . GLY A 1 520 ? 36.102 -3.861 -7.071 1.00 36.09 520 GLY A O 1
ATOM 4137 N N . PRO A 1 521 ? 35.429 -3.221 -5.021 1.00 36.03 521 PRO A N 1
ATOM 4138 C CA . PRO A 1 521 ? 34.122 -2.758 -5.459 1.00 36.03 521 PRO A CA 1
ATOM 4139 C C . PRO A 1 521 ? 34.247 -1.446 -6.245 1.00 36.03 521 PRO 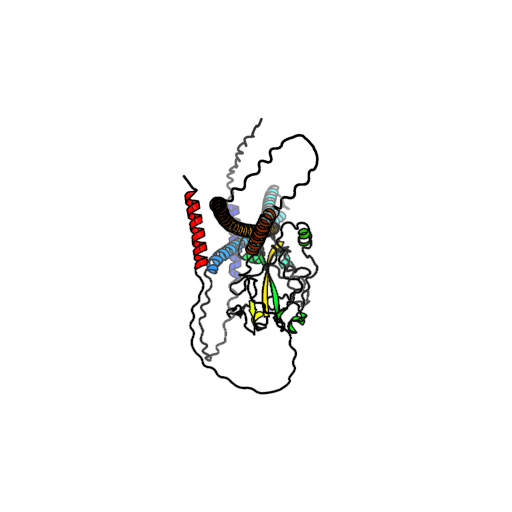A C 1
ATOM 4141 O O . PRO A 1 521 ? 34.475 -0.380 -5.678 1.00 36.03 521 PRO A O 1
ATOM 4144 N N . ASN A 1 522 ? 34.052 -1.520 -7.562 1.00 38.34 522 ASN A N 1
ATOM 4145 C CA . ASN A 1 522 ? 33.756 -0.361 -8.403 1.00 38.34 522 ASN A CA 1
ATOM 4146 C C . ASN A 1 522 ? 32.271 0.003 -8.258 1.00 38.34 522 ASN A C 1
ATOM 4148 O O . ASN A 1 522 ? 31.434 -0.403 -9.061 1.00 38.34 522 ASN A O 1
ATOM 4152 N N . SER A 1 523 ? 31.944 0.790 -7.235 1.00 38.03 523 SER A N 1
ATOM 4153 C CA . SER A 1 523 ? 30.742 1.627 -7.232 1.00 38.03 523 SER A CA 1
ATOM 4154 C C . SER A 1 523 ? 31.160 3.048 -7.604 1.00 38.03 523 SER A C 1
ATOM 4156 O O . SER A 1 523 ? 31.903 3.676 -6.851 1.00 38.03 523 SER A O 1
ATOM 4158 N N . SER A 1 524 ? 30.723 3.538 -8.769 1.00 45.91 524 SER A N 1
ATOM 4159 C CA . SER A 1 524 ? 30.987 4.909 -9.226 1.00 45.91 524 SER A CA 1
ATOM 4160 C C . SER A 1 524 ? 30.413 5.921 -8.211 1.00 45.91 524 SER A C 1
ATOM 4162 O O . SER A 1 524 ? 29.195 5.955 -8.022 1.00 45.91 524 SER A O 1
ATOM 4164 N N . PRO A 1 525 ? 31.253 6.741 -7.548 1.00 47.94 525 PRO A N 1
ATOM 4165 C CA . PRO A 1 525 ? 30.808 7.762 -6.597 1.00 47.94 525 PRO A CA 1
ATOM 4166 C C . PRO A 1 525 ? 30.177 8.997 -7.270 1.00 47.94 525 PRO A C 1
ATOM 4168 O O . PRO A 1 525 ? 29.668 9.884 -6.583 1.00 47.94 525 PRO A O 1
ATOM 4171 N N . ASP A 1 526 ? 30.170 9.068 -8.602 1.00 50.09 526 ASP A N 1
ATOM 4172 C CA . ASP A 1 526 ? 29.953 10.327 -9.321 1.00 50.09 526 ASP A CA 1
ATOM 4173 C C . ASP A 1 526 ? 28.493 10.806 -9.330 1.00 50.09 526 ASP A C 1
ATOM 4175 O O . ASP A 1 526 ? 28.237 12.010 -9.370 1.00 50.09 526 ASP A O 1
ATOM 4179 N N . GLN A 1 527 ? 27.508 9.910 -9.205 1.00 50.72 527 GLN A N 1
ATOM 4180 C CA . GLN A 1 527 ? 26.096 10.326 -9.200 1.00 50.72 527 GLN A CA 1
ATOM 4181 C C . GLN A 1 527 ? 25.653 10.947 -7.867 1.00 50.72 527 GLN A C 1
ATOM 4183 O O . GLN A 1 527 ? 24.850 11.880 -7.854 1.00 50.72 527 GLN A O 1
ATOM 4188 N N . SER A 1 528 ? 26.217 10.493 -6.743 1.00 54.28 528 SER A N 1
ATOM 4189 C CA . SER A 1 528 ? 25.966 11.092 -5.424 1.00 54.28 528 SER A CA 1
ATOM 4190 C C . SER A 1 528 ? 26.553 12.505 -5.334 1.00 54.28 528 SER A C 1
ATOM 4192 O O . SER A 1 528 ? 25.929 13.404 -4.761 1.00 54.28 528 SER A O 1
ATOM 4194 N N . ILE A 1 529 ? 27.717 12.719 -5.953 1.00 71.19 529 ILE A N 1
ATOM 4195 C CA . ILE A 1 529 ? 28.389 14.019 -5.989 1.00 71.19 529 ILE A CA 1
ATOM 4196 C C . ILE A 1 529 ? 27.574 15.015 -6.822 1.00 71.19 529 ILE A C 1
ATOM 4198 O O . ILE A 1 529 ? 27.353 16.134 -6.365 1.00 71.19 529 ILE A O 1
ATOM 4202 N N . LEU A 1 530 ? 27.043 14.597 -7.978 1.00 70.94 530 LEU A N 1
ATOM 4203 C CA . LEU A 1 530 ? 26.218 15.451 -8.843 1.00 70.94 530 LEU A CA 1
ATOM 4204 C C . LEU A 1 530 ? 24.911 15.901 -8.177 1.00 70.94 530 LEU A C 1
ATOM 4206 O O . LEU A 1 530 ? 24.561 17.077 -8.258 1.00 70.94 530 LEU A O 1
ATOM 4210 N N . VAL A 1 531 ? 24.212 15.007 -7.470 1.00 71.44 531 VAL A N 1
ATOM 4211 C CA . VAL A 1 531 ? 22.982 15.372 -6.740 1.00 71.44 531 VAL A CA 1
ATOM 4212 C C . VAL A 1 531 ? 23.293 16.343 -5.599 1.00 71.44 531 VAL A C 1
ATOM 4214 O O . VAL A 1 531 ? 22.572 17.321 -5.405 1.00 71.44 531 VAL A O 1
ATOM 4217 N N . THR A 1 532 ? 24.402 16.130 -4.887 1.00 78.31 532 THR A N 1
ATOM 4218 C CA . THR A 1 532 ? 24.825 17.023 -3.797 1.00 78.31 532 THR A CA 1
ATOM 4219 C C . THR A 1 532 ? 25.231 18.402 -4.331 1.00 78.31 532 THR A C 1
ATOM 4221 O O . THR A 1 532 ? 24.841 19.420 -3.758 1.00 78.31 532 THR A O 1
ATOM 4224 N N . GLN A 1 533 ? 25.931 18.457 -5.471 1.00 86.31 533 GLN A N 1
ATOM 4225 C CA . GLN A 1 533 ? 26.276 19.709 -6.153 1.00 86.31 533 GLN A CA 1
ATOM 4226 C C . GLN A 1 533 ? 25.041 20.470 -6.640 1.00 86.31 533 GLN A C 1
ATOM 4228 O O . GLN A 1 533 ? 24.980 21.687 -6.477 1.00 86.31 533 GLN A O 1
ATOM 4233 N N . LEU A 1 534 ? 24.043 19.773 -7.192 1.00 86.25 534 LEU A N 1
ATOM 4234 C 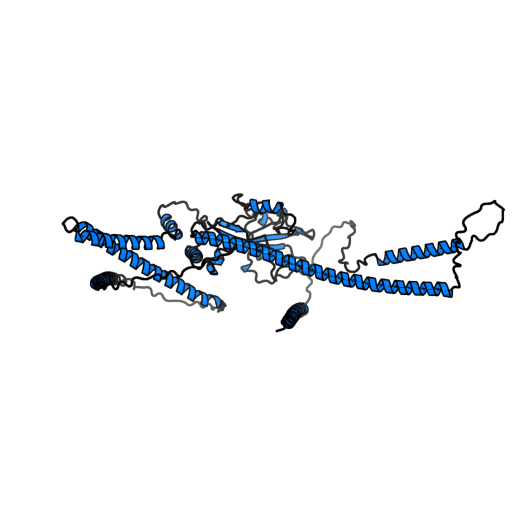CA . LEU A 1 534 ? 22.818 20.398 -7.695 1.00 86.25 534 LEU A CA 1
ATOM 4235 C C . LEU A 1 534 ? 21.980 21.001 -6.556 1.00 86.25 534 LEU A C 1
ATOM 4237 O O . LEU A 1 534 ? 21.509 22.133 -6.665 1.00 86.25 534 LEU A O 1
ATOM 4241 N N . VAL A 1 535 ? 21.847 20.282 -5.435 1.00 88.44 535 VAL A N 1
ATOM 4242 C CA . VAL A 1 535 ? 21.157 20.783 -4.233 1.00 88.44 535 VAL A CA 1
ATOM 4243 C C . VAL A 1 535 ? 21.885 22.000 -3.660 1.00 88.44 535 VAL A C 1
ATOM 4245 O O . VAL A 1 535 ? 21.250 23.002 -3.327 1.00 88.44 535 VAL A O 1
ATOM 4248 N N . GLN A 1 536 ? 23.218 21.962 -3.606 1.00 90.69 536 GLN A N 1
ATOM 4249 C CA . GLN A 1 536 ? 24.015 23.081 -3.109 1.00 90.69 536 GLN A CA 1
ATOM 4250 C C . GLN A 1 536 ? 23.941 24.309 -4.031 1.00 90.69 536 GLN A C 1
ATOM 4252 O O . GLN A 1 536 ? 23.849 25.439 -3.547 1.00 90.69 536 GLN A O 1
ATOM 4257 N N . GLN A 1 537 ? 23.906 24.103 -5.351 1.00 92.06 537 GLN A N 1
ATOM 4258 C CA . GLN A 1 537 ? 23.722 25.176 -6.329 1.00 92.06 537 GLN A CA 1
ATOM 4259 C C . GLN A 1 537 ? 22.332 25.818 -6.209 1.00 92.06 537 GLN A C 1
ATOM 4261 O O . GLN A 1 537 ? 22.213 27.043 -6.243 1.00 92.06 537 GLN A O 1
ATOM 4266 N N . GLN A 1 538 ? 21.284 25.017 -6.004 1.00 89.00 538 GLN A N 1
ATOM 4267 C CA . GLN A 1 538 ? 19.926 25.528 -5.821 1.00 89.00 538 GLN A CA 1
ATOM 4268 C C . GLN A 1 538 ? 19.784 26.339 -4.523 1.00 89.00 538 GLN A C 1
ATOM 4270 O O . GLN A 1 538 ? 19.119 27.376 -4.506 1.00 89.00 538 GLN A O 1
ATOM 4275 N N . GLN A 1 539 ? 20.464 25.923 -3.452 1.00 88.69 539 GLN A N 1
ATOM 4276 C CA . GLN A 1 539 ? 20.464 26.642 -2.179 1.00 88.69 539 GLN A CA 1
ATOM 4277 C C . GLN A 1 539 ? 21.222 27.980 -2.263 1.00 88.69 539 GLN A C 1
ATOM 4279 O O . GLN A 1 539 ? 20.797 28.964 -1.660 1.00 88.69 539 GLN A O 1
ATOM 4284 N N . GLN A 1 540 ? 22.292 28.057 -3.065 1.00 88.62 540 GLN A N 1
ATOM 4285 C CA . GLN A 1 540 ? 22.978 29.324 -3.352 1.00 88.62 540 GLN A CA 1
ATOM 4286 C C . GLN A 1 540 ? 22.122 30.286 -4.183 1.00 88.62 540 GLN A C 1
ATOM 4288 O O . GLN A 1 540 ? 22.142 31.486 -3.923 1.00 88.62 540 GLN A O 1
ATOM 4293 N N . GLN A 1 541 ? 21.340 29.784 -5.145 1.00 89.31 541 GLN A N 1
ATOM 4294 C CA . GLN A 1 541 ? 20.437 30.633 -5.930 1.00 89.31 541 GLN A CA 1
ATOM 4295 C C . GLN A 1 541 ? 19.297 31.208 -5.077 1.00 89.31 541 GLN A C 1
ATOM 4297 O O . GLN A 1 541 ? 18.945 32.371 -5.255 1.00 89.31 541 GLN A O 1
ATOM 4302 N N . GLN A 1 542 ? 18.772 30.451 -4.107 1.00 84.19 542 GLN A N 1
ATOM 4303 C CA . GLN A 1 542 ? 17.755 30.963 -3.176 1.00 84.19 542 GLN A CA 1
ATOM 4304 C C . GLN A 1 542 ? 18.301 32.069 -2.264 1.00 84.19 542 GLN A C 1
ATOM 4306 O O . GLN A 1 542 ? 17.615 33.058 -2.039 1.00 84.19 542 GLN A O 1
ATOM 4311 N N . GLN A 1 543 ? 19.557 31.970 -1.812 1.00 84.44 543 GLN A N 1
ATOM 4312 C CA . GLN A 1 543 ? 20.181 33.027 -1.001 1.00 84.44 543 GLN A CA 1
ATOM 4313 C C . GLN A 1 543 ? 20.445 34.324 -1.781 1.00 84.44 543 GLN A C 1
ATOM 4315 O O . GLN A 1 543 ? 20.574 35.381 -1.171 1.00 84.44 543 GLN A O 1
ATOM 4320 N N . GLN A 1 544 ? 20.521 34.269 -3.115 1.00 81.69 544 GLN A N 1
ATOM 4321 C CA . GLN A 1 544 ? 20.680 35.460 -3.957 1.00 81.69 544 GLN A CA 1
ATOM 4322 C C . GLN A 1 544 ? 19.346 36.130 -4.322 1.00 81.69 544 GLN A C 1
ATOM 4324 O O . GLN A 1 544 ? 19.355 37.262 -4.799 1.00 81.69 544 GLN A O 1
ATOM 4329 N N . GLN A 1 545 ? 18.211 35.456 -4.106 1.00 70.81 545 GLN A N 1
ATOM 4330 C CA . GLN A 1 545 ? 16.876 35.970 -4.433 1.00 70.81 545 GLN A CA 1
ATOM 4331 C C . GLN A 1 545 ? 16.132 36.601 -3.248 1.00 70.81 545 GLN A C 1
ATOM 4333 O O . GLN A 1 545 ? 15.032 37.106 -3.453 1.00 70.81 545 GLN A O 1
ATOM 4338 N N . ASP A 1 546 ? 16.744 36.655 -2.061 1.00 56.31 546 ASP A N 1
ATOM 4339 C CA . ASP A 1 546 ? 16.273 37.460 -0.926 1.00 56.31 546 ASP A CA 1
ATOM 4340 C C . ASP A 1 546 ? 17.090 38.766 -0.812 1.00 56.31 546 ASP A C 1
ATOM 4342 O O . ASP A 1 546 ? 18.033 38.854 -0.015 1.00 56.31 546 ASP A O 1
ATOM 4346 N N . PRO A 1 547 ? 16.781 39.818 -1.595 1.00 55.09 547 PRO A N 1
ATOM 4347 C CA . PRO A 1 547 ? 17.247 41.153 -1.272 1.00 55.09 547 PRO A CA 1
ATOM 4348 C C . PRO A 1 547 ? 16.406 41.685 -0.105 1.00 55.09 547 PRO A C 1
ATOM 4350 O O . PRO A 1 547 ? 15.185 41.808 -0.202 1.00 55.09 547 PRO A O 1
ATOM 4353 N N . LYS A 1 548 ? 17.078 41.984 1.008 1.00 49.75 548 LYS A N 1
ATOM 4354 C CA . LYS A 1 548 ? 16.539 42.869 2.047 1.00 49.75 548 LYS A CA 1
ATOM 4355 C C . LYS A 1 548 ? 16.149 44.229 1.485 1.00 49.75 548 LYS A C 1
ATOM 4357 O O . LYS A 1 548 ? 16.904 44.737 0.624 1.00 49.75 548 LYS A O 1
#

Radius of gyration: 45.23 Å; chains: 1; bounding box: 88×94×155 Å

Secondary structure (DSSP, 8-state):
--PPPP----------------THHHHHHHHHHHHHHHHHHTTSTTSSSS------------------------TTHHHHHHHHHHHHHHHHHHHHHHHHHHHHHHHHHHHHHHHHHHGGG--THHHHHHHHHHHHHHHHHHHHHHHHHT-THHHHHHHGGGS------TT----PPPHHHHHHHHH-TTSHHHHHHHEEEEEEEEEEEE-TTS-EE-SGGGS-HHHHTS-EEPPPSTT--HHHHHHGGG-TTS-----PPPTT-EEE-TTS--EE-GGG--PPP-SSSEEEE-SS-EE---TTS-TT-EEEES-SHHHH-TTT--S---PPPTT-TT--EEEEEEEEEEEEEE-TTS-HHHHHHHHHHHHHHHHHHHHHHHHHHHHHHHHHHHHHHHHHHHHHHHHHHHHHHHHHHHHHHHHHHHHT---------------------------HHHHHHHHHHHHHHHHHHHHHHHHHS---TT--------------------------------------THHHHHHHHHHHHHHHHHHHS---